Protein AF-A0AAV9WF87-F1 (afdb_monomer)

Organism: NCBI:txid47236

pLDDT: mean 81.99, std 17.83, range [28.17, 98.56]

Sequence (432 aa):
MRSTTKQNSRDYGASESTALLTPSVELDDLGEPAKLIPRHRLRIRKLLLVVLVITLLTPIYHIARFLHSANPRPPLVPWRYYSRQHVYGLTSATPSINEFINPDFFPAGVAGCVRLLTGKTSQSDHLLVYVQIYSTEPSTVEYITPLASADDVSVTSVRSKPMNHNPAHRTFVDVYIYTHPSANLSHLSISTNTLPIEIPASVRLTTEKLSLSSNHHISNEGGEDLRAGHISLSSAFGVINGSWAFDTTFVANAGGNNALLKLQPRTHRPGNISISAKYHISATIPFETSQKKDTTISILSERGNINAHLLASTFTNITAAAGDIIGRLLPTGMSTVETYSKFNTSLVIERPGAFKARHVAYDGWIDVEYPDEWTGGIKVESLHRRAEILGIDGAEVGGVVREREGKVYLNGQGEGRVEVFGGEDAVFRFRG

Foldseek 3Di:
DDDDDDDDDDDDDDDDDDDDDDDDDDDDDDDDDPPPPPPVVVVVVVVVVVVVCCVVVVVVVVVVCVVPPLKDDDDDDPPLKQKDKDKDAAAALAAEEEEDEDQQQQLLGEEEAEEEAAIGLSDDHQKIKMKMKIKNDNVRSVQWDWDDDNRYIYIYGDDPDHDPDDSVMYIYIYIYIHGNLPDEHQEYHYEHERHEYEYEAHHAYHYQEYHYYYCEEYEHQYYPRDEYAEYAEYHNAYEYEYEDEYAEEYHYAANRAEYHYEYEHDHLEHEEYYEEHQEEYEYAYDPPSPAAYDYAYYYEYCAYEYEDEEEFHQEHEHEDNHYEYAYEYEYHEEGEYEYEHQEEYDYEYDDEYEYDYAYEHEHYAYEYEDELHYADEYEADYAAAAAAEAEQVRHGDPQWDADPQRWIKHDHDYRYIYIYYHDVRHYYYYHD

Nearest PDB structures (foldseek):
  4opw-assembly2_B  TM=4.116E-01  e=1.063E-03  Parabacteroides merdae ATCC 43184
  3lyc-assembly2_C  TM=3.723E-01  e=1.289E-03  Parabacteroides distasonis ATCC 8503
  3lyc-assembly8_P  TM=3.059E-01  e=2.922E-03  Parabacteroides distasonis ATCC 8503

Solvent-accessible surface area (backbone atoms only — not comparable to full-atom values): 21624 Å² total; per-residue (Å²): 135,86,79,86,83,89,82,89,85,81,89,87,84,88,89,86,85,86,88,83,88,86,87,88,81,90,81,85,85,90,81,78,85,77,78,76,73,56,72,65,60,57,51,48,52,52,50,52,50,51,51,52,50,47,67,55,46,52,57,52,50,52,50,51,51,62,73,65,46,49,55,72,76,79,83,80,77,61,86,84,39,39,69,51,75,48,77,46,64,27,70,47,46,59,34,36,39,39,36,57,52,60,55,79,42,32,79,50,37,61,44,61,30,35,37,48,37,51,37,35,88,63,40,90,36,39,29,41,39,36,43,40,32,32,12,74,42,64,73,65,43,70,39,50,47,78,46,74,56,64,40,37,39,40,36,29,51,74,68,96,65,57,57,95,61,68,58,85,49,50,38,37,44,38,35,41,37,25,24,20,64,82,36,71,29,57,28,42,38,40,38,27,58,67,29,31,39,41,31,54,44,78,29,33,41,40,26,47,26,37,38,42,35,18,35,28,32,38,40,23,71,32,49,95,45,38,41,24,31,28,39,40,40,38,16,52,53,13,42,37,36,32,42,48,44,28,30,35,31,41,37,38,34,9,66,50,17,32,32,44,38,38,43,41,72,71,45,88,62,35,40,44,37,40,40,38,19,34,22,36,35,38,40,38,38,74,81,85,72,84,64,72,39,75,23,46,37,41,38,39,18,54,54,14,39,36,41,37,33,39,71,34,12,47,34,28,38,42,36,12,67,47,15,31,37,39,38,38,33,40,63,27,57,66,22,33,40,39,37,39,17,32,27,32,33,40,40,38,41,74,52,64,46,37,37,40,36,39,39,36,10,53,79,28,34,30,42,39,36,35,41,78,54,49,32,38,42,38,38,40,36,14,73,50,71,40,35,43,55,26,34,67,87,67,44,74,44,89,75,63,46,77,50,100,81,33,33,29,37,33,75,46,86,63,78,18,38,40,40,30,30,16,7,77,33,18,39,38,34,39,46,123

Structure (mmCIF, N/CA/C/O backbone):
data_AF-A0AAV9WF87-F1
#
_entry.id   AF-A0AAV9WF87-F1
#
loop_
_atom_site.group_PDB
_atom_site.id
_atom_site.type_symbol
_atom_site.label_atom_id
_atom_site.label_alt_id
_atom_site.label_comp_id
_atom_site.label_asym_id
_atom_site.label_entity_id
_atom_site.label_seq_id
_atom_site.pdbx_PDB_ins_code
_atom_site.Cartn_x
_atom_site.Cartn_y
_atom_site.Cartn_z
_atom_site.occupancy
_atom_site.B_iso_or_equiv
_atom_site.auth_seq_id
_atom_site.auth_comp_id
_atom_site.auth_asym_id
_atom_site.auth_atom_id
_atom_site.pdbx_PDB_model_num
ATOM 1 N N . MET A 1 1 ? -90.922 -10.827 38.028 1.00 40.91 1 MET A N 1
ATOM 2 C CA . MET A 1 1 ? -90.313 -11.253 39.309 1.00 40.91 1 MET A CA 1
ATOM 3 C C . MET A 1 1 ? -89.962 -9.982 40.082 1.00 40.91 1 MET A C 1
ATOM 5 O O . MET A 1 1 ? -88.988 -9.339 39.738 1.00 40.91 1 MET A O 1
ATOM 9 N N . ARG A 1 2 ? -90.928 -9.335 40.753 1.00 33.25 2 ARG A N 1
ATOM 10 C CA . ARG A 1 2 ? -91.235 -9.419 42.205 1.00 33.25 2 ARG A CA 1
ATOM 11 C C . ARG A 1 2 ? -89.984 -9.514 43.097 1.00 33.25 2 ARG A C 1
ATOM 13 O O . ARG A 1 2 ? -89.246 -10.466 42.921 1.00 33.25 2 ARG A O 1
ATOM 20 N N . SER A 1 3 ? -89.742 -8.688 44.112 1.00 30.08 3 SER A N 1
ATOM 21 C CA . SER A 1 3 ? -90.176 -7.337 44.489 1.00 30.08 3 SER A CA 1
ATOM 22 C C . SER A 1 3 ? -89.278 -6.890 45.665 1.00 30.08 3 SER A C 1
ATOM 24 O O . SER A 1 3 ? -88.807 -7.724 46.427 1.00 30.08 3 SER A O 1
ATOM 26 N N . THR A 1 4 ? -89.124 -5.573 45.825 1.00 33.34 4 THR A N 1
ATOM 27 C CA . THR A 1 4 ? -89.141 -4.834 47.109 1.00 33.34 4 THR A CA 1
ATOM 28 C C . THR A 1 4 ? -88.108 -5.095 48.226 1.00 33.34 4 THR A C 1
ATOM 30 O O . THR A 1 4 ? -88.220 -6.040 48.991 1.00 33.34 4 THR A O 1
ATOM 33 N N . THR A 1 5 ? -87.267 -4.064 48.402 1.00 31.39 5 THR A N 1
ATOM 34 C CA . THR A 1 5 ? -87.131 -3.191 49.599 1.00 31.39 5 THR A CA 1
ATOM 35 C C . THR A 1 5 ? -86.290 -3.627 50.817 1.00 31.39 5 THR A C 1
ATOM 37 O O . THR A 1 5 ? -86.632 -4.550 51.535 1.00 31.39 5 THR A O 1
ATOM 40 N N . LYS A 1 6 ? -85.261 -2.793 51.069 1.00 29.31 6 LYS A N 1
ATOM 41 C CA . LYS A 1 6 ? -84.742 -2.198 52.329 1.00 29.31 6 LYS A CA 1
ATOM 42 C C . LYS A 1 6 ? -84.611 -3.020 53.631 1.00 29.31 6 LYS A C 1
ATOM 44 O O . LYS A 1 6 ? -85.575 -3.559 54.147 1.00 29.31 6 LYS A O 1
ATOM 49 N N . GLN A 1 7 ? -83.461 -2.744 54.268 1.00 30.47 7 GLN A N 1
ATOM 50 C CA . GLN A 1 7 ? -83.251 -2.158 55.615 1.00 30.47 7 GLN A CA 1
ATOM 51 C C . GLN A 1 7 ? -82.453 -2.998 56.633 1.00 30.47 7 GLN A C 1
ATOM 53 O O . GLN A 1 7 ? -82.868 -4.069 57.041 1.00 30.47 7 GLN A O 1
ATOM 58 N N . ASN A 1 8 ? -81.314 -2.409 57.035 1.00 29.92 8 ASN A N 1
ATOM 59 C CA . ASN A 1 8 ? -80.651 -2.355 58.350 1.00 29.92 8 ASN A CA 1
ATOM 60 C C . ASN A 1 8 ? -81.057 -3.348 59.455 1.00 29.92 8 ASN A C 1
ATOM 62 O O . ASN A 1 8 ? -82.207 -3.325 59.866 1.00 29.92 8 ASN A O 1
ATOM 66 N N . SER A 1 9 ? -80.062 -3.947 60.131 1.00 32.12 9 SER A N 1
ATOM 67 C CA . SER A 1 9 ? -79.675 -3.610 61.525 1.00 32.12 9 SER A CA 1
ATOM 68 C C . SER A 1 9 ? -78.611 -4.568 62.099 1.00 32.12 9 SER A C 1
ATOM 70 O O . SER A 1 9 ? -78.465 -5.693 61.641 1.00 32.12 9 SER A O 1
ATOM 72 N N . ARG A 1 10 ? -77.868 -4.058 63.091 1.00 32.19 10 ARG A N 1
ATOM 73 C CA . ARG A 1 10 ? -76.719 -4.608 63.839 1.00 32.19 10 ARG A CA 1
ATOM 74 C C . ARG A 1 10 ? -77.014 -5.798 64.777 1.00 32.19 10 ARG A C 1
ATOM 76 O O . ARG A 1 10 ? -78.083 -5.822 65.369 1.00 32.19 10 ARG A O 1
ATOM 83 N N . ASP A 1 11 ? -75.962 -6.611 64.971 1.00 34.84 11 ASP A N 1
ATOM 84 C CA . ASP A 1 11 ? -75.363 -7.220 66.191 1.00 34.84 11 ASP A CA 1
ATOM 85 C C . ASP A 1 11 ? -76.171 -7.941 67.297 1.00 34.84 11 ASP A C 1
ATOM 87 O O . ASP A 1 11 ? -77.357 -7.720 67.508 1.00 34.84 11 ASP A O 1
ATOM 91 N N . TYR A 1 12 ? -75.376 -8.710 68.070 1.00 31.92 12 TYR A N 1
ATOM 92 C CA . TYR A 1 12 ? -75.611 -9.630 69.202 1.00 31.92 12 TYR A CA 1
ATOM 93 C C . TYR A 1 12 ? -75.926 -11.079 68.781 1.00 31.92 12 TYR A C 1
ATOM 95 O O . TYR A 1 12 ? -76.784 -11.312 67.946 1.00 31.92 12 TYR A O 1
ATOM 103 N N . GLY A 1 13 ? -75.285 -12.139 69.283 1.00 28.17 13 GLY A N 1
ATOM 104 C CA . GLY A 1 13 ? -74.364 -12.298 70.407 1.00 28.17 13 GLY A CA 1
ATOM 105 C C . GLY A 1 13 ? -74.775 -13.511 71.261 1.00 28.17 13 GLY A C 1
ATOM 106 O O . GLY A 1 13 ? -75.894 -13.536 71.751 1.00 28.17 13 GLY A O 1
ATOM 107 N N . ALA A 1 14 ? -73.820 -14.422 71.488 1.00 32.03 14 ALA A N 1
ATOM 108 C CA . ALA A 1 14 ? -73.641 -15.279 72.675 1.00 32.03 14 ALA A CA 1
ATOM 109 C C . ALA A 1 14 ? -74.379 -16.632 72.879 1.00 32.03 14 ALA A C 1
ATOM 111 O O . ALA A 1 14 ? -75.535 -16.830 72.519 1.00 32.03 14 ALA A O 1
ATOM 112 N N . SER A 1 15 ? -73.618 -17.470 73.613 1.00 31.34 15 SER A N 1
ATOM 113 C CA . SER A 1 15 ? -73.906 -18.672 74.429 1.00 31.34 15 SER A CA 1
ATOM 114 C C . SER A 1 15 ? -74.107 -20.032 73.754 1.00 31.34 15 SER A C 1
ATOM 116 O O . SER A 1 15 ? -74.739 -20.124 72.714 1.00 31.34 15 SER A O 1
ATOM 118 N N . GLU A 1 16 ? -73.686 -21.175 74.318 1.00 37.03 16 GLU A N 1
ATOM 119 C CA . GLU A 1 16 ? -72.784 -21.587 75.429 1.00 37.03 16 GLU A CA 1
ATOM 120 C C . GLU A 1 16 ? -72.943 -23.118 75.551 1.00 37.03 16 GLU A C 1
ATOM 122 O O . GLU A 1 16 ? -74.058 -23.598 75.352 1.00 37.03 16 GLU A O 1
ATOM 127 N N . SER A 1 17 ? -71.901 -23.879 75.919 1.00 34.47 17 SER A N 1
ATOM 128 C CA . SER A 1 17 ? -71.982 -24.986 76.912 1.00 34.47 17 SER A CA 1
ATOM 129 C C . SER A 1 17 ? -70.651 -25.754 77.077 1.00 34.47 17 SER A C 1
ATOM 131 O O . SER A 1 17 ? -70.253 -26.570 76.257 1.00 34.47 17 SER A O 1
ATOM 133 N N . THR A 1 18 ? -69.955 -25.382 78.152 1.00 35.31 18 THR A N 1
ATOM 134 C CA . THR A 1 18 ? -69.382 -26.158 79.276 1.00 35.31 18 THR A CA 1
ATOM 135 C C . THR A 1 18 ? -68.744 -27.562 79.145 1.00 35.31 18 THR A C 1
ATOM 137 O O . THR A 1 18 ? -69.240 -28.485 78.514 1.00 35.31 18 THR A O 1
ATOM 140 N N . ALA A 1 19 ? -67.650 -27.667 79.914 1.00 35.47 19 ALA A N 1
ATOM 141 C CA . ALA A 1 19 ? -66.650 -28.709 80.171 1.00 35.47 19 ALA A CA 1
ATOM 142 C C . ALA A 1 19 ? -67.095 -30.027 80.841 1.00 35.47 19 ALA A C 1
ATOM 144 O O . ALA A 1 19 ? -68.115 -30.060 81.520 1.00 35.47 19 ALA A O 1
ATOM 145 N N . LEU A 1 20 ? -66.197 -31.032 80.811 1.00 31.09 20 LEU A N 1
ATOM 146 C CA . LEU A 1 20 ? -66.016 -32.045 81.869 1.00 31.09 20 LEU A CA 1
ATOM 147 C C . LEU A 1 20 ? -64.555 -32.574 81.936 1.00 31.09 20 LEU A C 1
ATOM 149 O O . LEU A 1 20 ? -64.066 -33.196 81.002 1.00 31.09 20 LEU A O 1
ATOM 153 N N . LEU A 1 21 ? -63.910 -32.240 83.061 1.00 31.88 21 LEU A N 1
ATOM 154 C CA . LEU A 1 21 ? -62.926 -32.922 83.934 1.00 31.88 21 LEU A CA 1
ATOM 155 C C . LEU A 1 21 ? -61.837 -33.910 83.425 1.00 31.88 21 LEU A C 1
ATOM 157 O O . LEU A 1 21 ? -62.031 -34.776 82.583 1.00 31.88 21 LEU A O 1
ATOM 161 N N . THR A 1 22 ? -60.690 -33.763 84.098 1.00 35.44 22 THR A N 1
ATOM 162 C CA . THR A 1 22 ? -59.369 -34.424 84.063 1.00 35.44 22 THR A CA 1
ATOM 163 C C . THR A 1 22 ? -59.334 -35.897 84.511 1.00 35.44 22 THR A C 1
ATOM 165 O O . THR A 1 22 ? -60.264 -36.384 85.153 1.00 35.44 22 THR A O 1
ATOM 168 N N . PRO A 1 23 ? -58.190 -36.579 84.286 1.00 40.59 23 PRO A N 1
ATOM 169 C CA . PRO A 1 23 ? -57.414 -36.997 85.459 1.00 40.59 23 PRO A CA 1
ATOM 170 C C . PRO A 1 23 ? -55.908 -36.692 85.361 1.00 40.59 23 PRO A C 1
ATOM 172 O O . PRO A 1 23 ? -55.311 -36.606 84.292 1.00 40.59 23 PRO A O 1
ATOM 175 N N . SER A 1 24 ? -55.328 -36.519 86.543 1.00 32.94 24 SER A N 1
ATOM 176 C CA . SER A 1 24 ? -53.927 -36.269 86.878 1.00 32.94 24 SER A CA 1
ATOM 177 C C . SER A 1 24 ? -53.081 -37.547 86.886 1.00 32.94 24 SER A C 1
ATOM 179 O O . SER A 1 24 ? -53.505 -38.554 87.449 1.00 32.94 24 SER A O 1
ATOM 181 N N . VAL A 1 25 ? -51.857 -37.466 86.355 1.00 36.09 25 VAL A N 1
ATOM 182 C CA . VAL A 1 25 ? -50.750 -38.394 86.638 1.00 36.09 25 VAL A CA 1
ATOM 183 C C . VAL A 1 25 ? -49.483 -37.556 86.831 1.00 36.09 25 VAL A C 1
ATOM 185 O O . VAL A 1 25 ? -49.080 -36.833 85.922 1.00 36.09 25 VAL A O 1
ATOM 188 N N . GLU A 1 26 ? -48.890 -37.636 88.022 1.00 38.25 26 GLU A N 1
ATOM 189 C CA . GLU A 1 26 ? -47.509 -37.225 88.300 1.00 38.25 26 GLU A CA 1
ATOM 190 C C . GLU A 1 26 ? -46.545 -38.323 87.832 1.00 38.25 26 GLU A C 1
ATOM 192 O O . GLU A 1 26 ? -46.784 -39.504 88.091 1.00 38.25 26 GLU A O 1
ATOM 197 N N . LEU A 1 27 ? -45.442 -37.935 87.185 1.00 36.03 27 LEU A N 1
ATOM 198 C CA . LEU A 1 27 ? -44.183 -38.678 87.226 1.00 36.03 27 LEU A CA 1
ATOM 199 C C . LEU A 1 27 ? -43.006 -37.738 86.927 1.00 36.03 27 LEU A C 1
ATOM 201 O O . LEU A 1 27 ? -43.042 -36.942 85.989 1.00 36.03 27 LEU A O 1
ATOM 205 N N . ASP A 1 28 ? -42.009 -37.854 87.796 1.00 35.09 28 ASP A N 1
ATOM 206 C CA . ASP A 1 28 ? -40.828 -37.023 87.991 1.00 35.09 28 ASP A CA 1
ATOM 207 C C . ASP A 1 28 ? -39.845 -36.927 86.805 1.00 35.09 28 ASP A C 1
ATOM 209 O O . ASP A 1 28 ? -39.502 -37.915 86.162 1.00 35.09 28 ASP A O 1
ATOM 213 N N . ASP A 1 29 ? -39.374 -35.692 86.618 1.00 36.91 29 ASP A N 1
ATOM 214 C CA . ASP A 1 29 ? -37.984 -35.208 86.542 1.00 36.91 29 ASP A CA 1
ATOM 215 C C . ASP A 1 29 ? -36.969 -35.645 85.447 1.00 36.91 29 ASP A C 1
ATOM 217 O O . ASP A 1 29 ? -36.787 -36.807 85.095 1.00 36.91 29 ASP A O 1
ATOM 221 N N . LEU A 1 30 ? -36.203 -34.619 85.033 1.00 41.72 30 LEU A N 1
ATOM 222 C CA . LEU A 1 30 ? -34.936 -34.574 84.274 1.00 41.72 30 LEU A CA 1
ATOM 223 C C . LEU A 1 30 ? -34.928 -34.790 82.742 1.00 41.72 30 LEU A C 1
ATOM 225 O O . LEU A 1 30 ? -34.761 -35.888 82.218 1.00 41.72 30 LEU A O 1
ATOM 229 N N . GLY A 1 31 ? -34.883 -33.663 82.016 1.00 31.28 31 GLY A N 1
ATOM 230 C CA . GLY A 1 31 ? -34.415 -33.592 80.627 1.00 31.28 31 GLY A CA 1
ATOM 231 C C . GLY A 1 31 ? -34.330 -32.161 80.083 1.00 31.28 31 GLY A C 1
ATOM 232 O O . GLY A 1 31 ? -35.267 -31.701 79.450 1.00 31.28 31 GLY A O 1
ATOM 233 N N . GLU A 1 32 ? -33.218 -31.475 80.377 1.00 39.97 32 GLU A N 1
ATOM 234 C CA . GLU A 1 32 ? -32.669 -30.224 79.799 1.00 39.97 32 GLU A CA 1
ATOM 235 C C . GLU A 1 32 ? -33.614 -29.163 79.169 1.00 39.97 32 GLU A C 1
ATOM 237 O O . GLU A 1 32 ? -34.291 -29.423 78.172 1.00 39.97 32 GLU A O 1
ATOM 242 N N . PRO A 1 33 ? -33.538 -27.873 79.574 1.00 43.19 33 PRO A N 1
ATOM 243 C CA . PRO A 1 33 ? -34.145 -26.813 78.784 1.00 43.19 33 PRO A CA 1
ATOM 244 C C . PRO A 1 33 ? -33.326 -26.633 77.501 1.00 43.19 33 PRO A C 1
ATOM 246 O O . PRO A 1 33 ? -32.240 -26.045 77.510 1.00 43.19 33 PRO A O 1
ATOM 249 N N . ALA A 1 34 ? -33.861 -27.114 76.377 1.00 48.75 34 ALA A N 1
ATOM 250 C CA . ALA A 1 34 ? -33.369 -26.780 75.050 1.00 48.75 34 ALA A CA 1
ATOM 251 C C . ALA A 1 34 ? -33.247 -25.251 74.951 1.00 48.75 34 ALA A C 1
ATOM 253 O O . ALA A 1 34 ? -34.247 -24.533 74.882 1.00 48.75 34 ALA A O 1
ATOM 254 N N . LYS A 1 35 ? -32.008 -24.742 74.994 1.00 50.84 35 LYS A N 1
ATOM 255 C CA . LYS A 1 35 ? -31.700 -23.316 74.842 1.00 50.84 35 LYS A CA 1
ATOM 256 C C . LYS A 1 35 ? -32.336 -22.833 73.543 1.00 50.84 35 LYS A C 1
ATOM 258 O O . LYS A 1 35 ? -31.786 -23.059 72.464 1.00 50.84 35 LYS A O 1
ATOM 263 N N . LEU A 1 36 ? -33.477 -22.148 73.647 1.00 51.16 36 LEU A N 1
ATOM 264 C CA . LEU A 1 36 ? -34.094 -21.444 72.531 1.00 51.16 36 LEU A CA 1
ATOM 265 C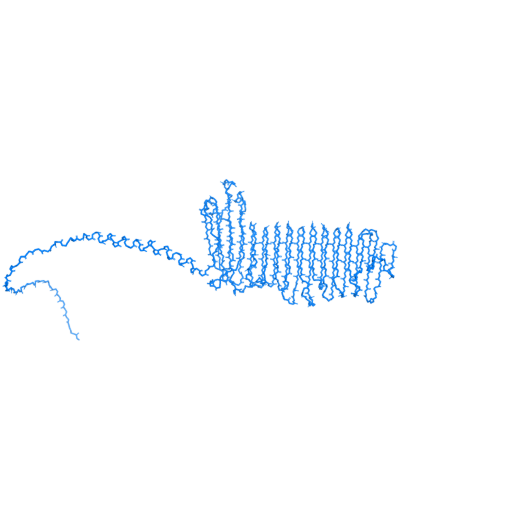 C . LEU A 1 36 ? -33.053 -20.469 71.980 1.00 51.16 36 LEU A C 1
ATOM 267 O O . LEU A 1 36 ? -32.754 -19.437 72.580 1.00 51.16 36 LEU A O 1
ATOM 271 N N . ILE A 1 37 ? -32.471 -20.813 70.832 1.00 54.69 37 ILE A N 1
ATOM 272 C CA . ILE A 1 37 ? -31.580 -19.918 70.106 1.00 54.69 37 ILE A CA 1
ATOM 273 C C . ILE A 1 37 ? -32.406 -18.660 69.797 1.00 54.69 37 ILE A C 1
ATOM 275 O O . ILE A 1 37 ? -33.436 -18.767 69.125 1.00 54.69 37 ILE A O 1
ATOM 279 N N . PRO A 1 38 ? -31.993 -17.466 70.264 1.00 57.91 38 PRO A N 1
ATOM 280 C CA . PRO A 1 38 ? -32.749 -16.242 70.041 1.00 57.91 38 PRO A CA 1
ATOM 281 C C . PRO A 1 38 ? -33.001 -16.060 68.543 1.00 57.91 38 PRO A C 1
ATOM 283 O O . PRO A 1 38 ? -32.062 -16.163 67.748 1.00 57.91 38 PRO A O 1
ATOM 286 N N . ARG A 1 39 ? -34.245 -15.765 68.139 1.00 60.47 39 ARG A N 1
ATOM 287 C CA . ARG A 1 39 ? -34.655 -15.621 66.722 1.00 60.47 39 ARG A CA 1
ATOM 288 C C . ARG A 1 39 ? -33.721 -14.704 65.908 1.00 60.47 39 ARG A C 1
ATOM 290 O O . ARG A 1 39 ? -33.535 -14.917 64.711 1.00 60.47 39 ARG A O 1
ATOM 297 N N . HIS A 1 40 ? -33.067 -13.740 66.561 1.00 62.06 40 HIS A N 1
ATOM 298 C CA . HIS A 1 40 ? -32.049 -12.869 65.966 1.00 62.06 40 HIS A CA 1
ATOM 299 C C . HIS A 1 40 ? -30.758 -13.590 65.549 1.00 62.06 40 HIS A C 1
ATOM 301 O O . HIS A 1 40 ? -30.244 -13.315 64.469 1.00 62.06 40 HIS A O 1
ATOM 307 N N . ARG A 1 41 ? -30.258 -14.563 66.324 1.00 67.25 41 ARG A N 1
ATOM 308 C CA . ARG A 1 41 ? -29.064 -15.350 65.951 1.00 67.25 41 ARG A CA 1
ATOM 309 C C . ARG A 1 41 ? -29.319 -16.225 64.725 1.00 67.25 41 ARG A C 1
ATOM 311 O O . ARG A 1 41 ? -28.424 -16.413 63.906 1.00 67.25 41 ARG A O 1
ATOM 318 N N . LEU A 1 42 ? -30.548 -16.716 64.571 1.00 71.38 42 LEU A N 1
ATOM 319 C CA . LEU A 1 42 ? -30.956 -17.508 63.410 1.00 71.38 42 LEU A CA 1
ATOM 320 C C . LEU A 1 42 ? -31.076 -16.643 62.144 1.00 71.38 42 LEU A C 1
ATOM 322 O O . LEU A 1 42 ? -30.652 -17.064 61.071 1.00 71.38 42 LEU A O 1
ATOM 326 N N . ARG A 1 43 ? -31.585 -15.408 62.277 1.00 75.50 43 ARG A N 1
ATOM 327 C CA . ARG A 1 43 ? -31.600 -14.414 61.188 1.00 75.50 43 ARG A CA 1
ATOM 328 C C . ARG A 1 43 ? -30.190 -13.998 60.768 1.00 75.50 43 ARG A C 1
ATOM 330 O O . ARG A 1 43 ? -29.916 -13.977 59.575 1.00 75.50 43 ARG A O 1
ATOM 337 N N . ILE A 1 44 ? -29.290 -13.753 61.724 1.00 81.31 44 ILE A N 1
ATOM 338 C CA . ILE A 1 44 ? -27.886 -13.417 61.438 1.00 81.31 44 ILE A CA 1
ATOM 339 C C . ILE A 1 44 ? -27.189 -14.578 60.727 1.00 81.31 44 ILE A C 1
ATOM 341 O O . ILE A 1 44 ? -26.564 -14.349 59.702 1.00 81.31 44 ILE A O 1
ATOM 345 N N . ARG A 1 45 ? -27.350 -15.828 61.189 1.00 79.69 45 ARG A N 1
ATOM 346 C CA . ARG A 1 45 ? -26.772 -17.005 60.510 1.00 79.69 45 ARG A CA 1
ATOM 347 C C . ARG A 1 45 ? -27.271 -17.165 59.075 1.00 79.69 45 ARG A C 1
ATOM 349 O O . ARG A 1 45 ? -26.467 -17.445 58.195 1.00 79.69 45 ARG A O 1
ATOM 356 N N . LYS A 1 46 ? -28.569 -16.953 58.827 1.00 85.00 46 LYS A N 1
ATOM 357 C CA . LYS A 1 46 ? -29.130 -16.972 57.465 1.00 85.00 46 LYS A CA 1
ATOM 358 C C . LYS A 1 46 ? -28.548 -15.854 56.598 1.00 85.00 46 LYS A C 1
ATOM 360 O O . LYS A 1 46 ? -28.185 -16.117 55.461 1.00 85.00 46 LYS A O 1
ATOM 365 N N . LEU A 1 47 ? -28.409 -14.642 57.136 1.00 85.00 47 LEU A N 1
ATOM 366 C CA . LEU A 1 47 ? -27.819 -13.514 56.412 1.00 85.00 47 LEU A CA 1
ATOM 367 C C . LEU A 1 47 ? -26.336 -13.760 56.090 1.00 85.00 47 LEU A C 1
ATOM 369 O O . LEU A 1 47 ? -25.904 -13.517 54.973 1.00 85.00 47 LEU A O 1
ATOM 373 N N . LEU A 1 48 ? -25.576 -14.300 57.043 1.00 85.56 48 LEU A N 1
ATOM 374 C CA . LEU A 1 48 ? -24.156 -14.622 56.881 1.00 85.56 48 LEU A CA 1
ATOM 375 C C . LEU A 1 48 ? -23.950 -15.735 55.848 1.00 85.56 48 LEU A C 1
ATOM 377 O O . LEU A 1 48 ? -23.050 -15.634 55.025 1.00 85.56 48 LEU A O 1
ATOM 381 N N . LEU A 1 49 ? -24.826 -16.747 55.837 1.00 89.38 49 LEU A N 1
ATOM 382 C CA . LEU A 1 49 ? -24.845 -17.781 54.802 1.00 89.38 49 LEU A CA 1
ATOM 383 C C . LEU A 1 49 ? -25.141 -17.180 53.421 1.00 89.38 49 LEU A C 1
ATOM 385 O O . LEU A 1 49 ? -24.451 -17.501 52.466 1.00 89.38 49 LEU A O 1
ATOM 389 N N . VAL A 1 50 ? -26.129 -16.286 53.313 1.00 85.75 50 VAL A N 1
ATOM 390 C CA . VAL A 1 50 ? -26.473 -15.610 52.050 1.00 85.75 50 VAL A CA 1
ATOM 391 C C . VAL A 1 50 ? -25.305 -14.756 51.554 1.00 85.75 50 VAL A C 1
ATOM 393 O O . VAL A 1 50 ? -24.945 -14.850 50.387 1.00 85.75 50 VAL A O 1
ATOM 396 N N . VAL A 1 51 ? -24.672 -13.976 52.434 1.00 86.44 51 VAL A N 1
ATOM 397 C CA . VAL A 1 51 ? -23.491 -13.171 52.088 1.00 86.44 51 VAL A CA 1
ATOM 398 C C . VAL A 1 51 ? -22.335 -14.068 51.653 1.00 86.44 51 VAL A C 1
ATOM 400 O O . VAL A 1 51 ? -21.722 -13.776 50.636 1.00 86.44 51 VAL A O 1
ATOM 403 N N . LEU A 1 52 ? -22.081 -15.174 52.359 1.00 88.56 52 LEU A N 1
ATOM 404 C CA . LEU A 1 52 ? -21.029 -16.136 52.019 1.00 88.56 52 LEU A CA 1
ATOM 405 C C . LEU A 1 52 ? -21.292 -16.831 50.675 1.00 88.56 52 LEU A C 1
ATOM 407 O O . LEU A 1 52 ? -20.380 -17.007 49.875 1.00 88.56 52 LEU A O 1
ATOM 411 N N . VAL A 1 53 ? -22.546 -17.192 50.398 1.00 87.00 53 VAL A N 1
ATOM 412 C CA . VAL A 1 53 ? -22.963 -17.773 49.116 1.00 87.00 53 VAL A CA 1
ATOM 413 C C . VAL A 1 53 ? -22.810 -16.755 47.987 1.00 87.00 53 VAL A C 1
ATOM 415 O O . VAL A 1 53 ? -22.291 -17.104 46.932 1.00 87.00 53 VAL A O 1
ATOM 418 N N . ILE A 1 54 ? -23.185 -15.490 48.201 1.00 85.06 54 ILE A N 1
ATOM 419 C CA . ILE A 1 54 ? -22.984 -14.424 47.213 1.00 85.06 54 ILE A CA 1
ATOM 420 C C . ILE A 1 54 ? -21.486 -14.193 46.983 1.00 85.06 54 ILE A C 1
ATOM 422 O O . ILE A 1 54 ? -21.052 -14.190 45.835 1.00 85.06 54 ILE A O 1
ATOM 426 N N . THR A 1 55 ? -20.662 -14.061 48.025 1.00 84.00 55 THR A N 1
ATOM 427 C CA . THR A 1 55 ? -19.219 -13.817 47.861 1.00 84.00 55 THR A CA 1
ATOM 428 C C . THR A 1 55 ? -18.475 -14.987 47.220 1.00 84.00 55 THR A C 1
ATOM 430 O O . THR A 1 55 ? -17.481 -14.741 46.545 1.00 84.00 55 THR A O 1
ATOM 433 N N . LEU A 1 56 ? -18.958 -16.228 47.354 1.00 84.00 56 LEU A N 1
ATOM 434 C CA . LEU A 1 56 ? -18.417 -17.396 46.645 1.00 84.00 56 LEU A CA 1
ATOM 435 C C . LEU A 1 56 ? -18.931 -17.521 45.205 1.00 84.00 56 LEU A C 1
ATOM 437 O O . LEU A 1 56 ? -18.145 -17.773 44.295 1.00 84.00 56 LEU A O 1
ATOM 441 N N . LEU A 1 57 ? -20.232 -17.337 44.967 1.00 82.81 57 LEU A N 1
ATOM 442 C CA . LEU A 1 57 ? -20.824 -17.530 43.639 1.00 82.81 57 LEU A CA 1
ATOM 443 C C . LEU A 1 57 ? -20.515 -16.385 42.675 1.00 82.81 57 LEU A C 1
ATOM 445 O O . LEU A 1 57 ? -20.385 -16.624 41.478 1.00 82.81 57 LEU A O 1
ATOM 449 N N . THR A 1 58 ? -20.363 -15.156 43.167 1.00 76.44 58 THR A N 1
ATOM 450 C CA . THR A 1 58 ? -20.082 -13.982 42.325 1.00 76.44 58 THR A CA 1
ATOM 451 C C . THR A 1 58 ? -18.759 -14.110 41.550 1.00 76.44 58 THR A C 1
ATOM 453 O O . THR A 1 58 ? -18.787 -13.965 40.326 1.00 76.44 58 THR A O 1
ATOM 456 N N . PRO A 1 59 ? -17.605 -14.439 42.170 1.00 78.75 59 PRO A N 1
ATOM 457 C CA . PRO A 1 59 ? -16.363 -14.647 41.428 1.00 78.75 59 PRO A CA 1
ATOM 458 C C . PRO A 1 59 ? -16.436 -15.865 40.501 1.00 78.75 59 PRO A C 1
ATOM 460 O O . PRO A 1 59 ? -15.955 -15.776 39.375 1.00 78.75 59 PRO A O 1
ATOM 463 N N . ILE A 1 60 ? -17.096 -16.960 40.902 1.00 79.06 60 ILE A N 1
ATOM 464 C CA . ILE A 1 60 ? -17.289 -18.139 40.037 1.00 79.06 60 ILE A CA 1
ATOM 465 C C . ILE A 1 60 ? -18.107 -17.770 38.795 1.00 79.06 60 ILE A C 1
ATOM 467 O O . ILE A 1 60 ? -17.727 -18.123 37.683 1.00 79.06 60 ILE A O 1
ATOM 471 N N . TYR A 1 61 ? -19.190 -17.011 38.957 1.00 77.25 61 TYR A N 1
ATOM 472 C CA . TYR A 1 61 ? -20.001 -16.514 37.851 1.00 77.25 61 TYR A CA 1
ATOM 473 C C . TYR A 1 61 ? -19.210 -15.564 36.942 1.00 77.25 61 TYR A C 1
ATOM 475 O O . TYR A 1 61 ? -19.288 -15.683 35.721 1.00 77.25 61 TYR A O 1
ATOM 483 N N . HIS A 1 62 ? -18.400 -14.661 37.503 1.00 70.38 62 HIS A N 1
ATOM 484 C CA . HIS A 1 62 ? -17.541 -13.783 36.705 1.00 70.38 62 HIS A CA 1
ATOM 485 C C . HIS A 1 62 ? -16.467 -14.555 35.934 1.00 70.38 62 HIS A C 1
ATOM 487 O O . HIS A 1 62 ? -16.258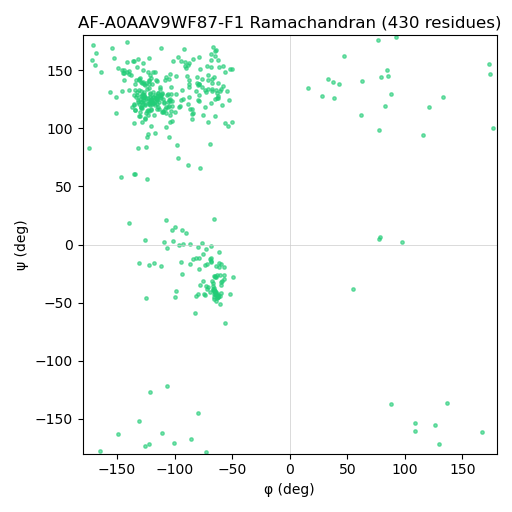 -14.256 34.760 1.00 70.38 62 HIS A O 1
ATOM 493 N N . ILE A 1 63 ? -15.839 -15.567 36.542 1.00 74.50 63 ILE A N 1
ATOM 494 C CA . ILE A 1 63 ? -14.865 -16.448 35.882 1.00 74.50 63 ILE A CA 1
ATOM 495 C C . ILE A 1 63 ? -15.555 -17.276 34.793 1.00 74.50 63 ILE A C 1
ATOM 497 O O . ILE A 1 63 ? -15.087 -17.307 33.658 1.00 74.50 63 ILE A O 1
ATOM 501 N N . ALA A 1 64 ? -16.704 -17.885 35.088 1.00 71.25 64 ALA A N 1
ATOM 502 C CA . ALA A 1 64 ? -17.470 -18.659 34.117 1.00 71.25 64 ALA A CA 1
ATOM 503 C C . ALA A 1 64 ? -17.905 -17.787 32.933 1.00 71.25 64 ALA A C 1
ATOM 505 O O . ALA A 1 64 ? -17.710 -18.177 31.787 1.00 71.25 64 ALA A O 1
ATOM 506 N N . ARG A 1 65 ? -18.404 -16.572 33.181 1.00 66.00 65 ARG A N 1
ATOM 507 C CA . ARG A 1 65 ? -18.771 -15.605 32.136 1.00 66.00 65 ARG A CA 1
ATOM 508 C C . ARG A 1 65 ? -17.558 -15.075 31.366 1.00 66.00 65 ARG A C 1
ATOM 510 O O . ARG A 1 65 ? -17.679 -14.753 30.187 1.00 66.00 65 ARG A O 1
ATOM 517 N N . PHE A 1 66 ? -16.398 -14.966 32.012 1.00 62.97 66 PHE A N 1
ATOM 518 C CA . PHE A 1 66 ? -15.140 -14.616 31.355 1.00 62.97 66 PHE A CA 1
ATOM 519 C C . PHE A 1 66 ? -14.709 -15.720 30.382 1.00 62.97 66 PHE A C 1
ATOM 521 O O . PHE A 1 66 ? -14.396 -15.426 29.230 1.00 62.97 66 PHE A O 1
ATOM 528 N N . LEU A 1 67 ? -14.784 -16.981 30.815 1.00 64.38 67 LEU A N 1
ATOM 529 C CA . LEU A 1 67 ? -14.434 -18.158 30.016 1.00 64.38 67 LEU A CA 1
ATOM 530 C C . LEU A 1 67 ? -15.443 -18.440 28.890 1.00 64.38 67 LEU A C 1
ATOM 532 O O . LEU A 1 67 ? -15.040 -18.812 27.794 1.00 64.38 67 LEU A O 1
ATOM 536 N N . HIS A 1 68 ? -16.738 -18.204 29.122 1.00 61.94 68 HIS A N 1
ATOM 537 C CA . HIS A 1 68 ? -17.820 -18.473 28.161 1.00 61.94 68 HIS A CA 1
ATOM 538 C C . HIS A 1 68 ? -18.194 -17.260 27.292 1.00 61.94 68 HIS A C 1
ATOM 540 O O . HIS A 1 68 ? -19.225 -17.260 26.624 1.00 61.94 68 HIS A O 1
ATOM 546 N N . SER A 1 69 ? -17.383 -16.198 27.291 1.00 62.19 69 SER A N 1
ATOM 547 C CA . SER A 1 69 ? -17.619 -15.029 26.439 1.00 62.19 69 SER A CA 1
ATOM 548 C C . SER A 1 69 ? -17.494 -15.409 24.959 1.00 62.19 69 SER A C 1
ATOM 550 O O . SER A 1 69 ? -16.384 -15.644 24.466 1.00 62.19 69 SER A O 1
ATOM 552 N N . ALA A 1 70 ? -18.623 -15.406 24.243 1.00 70.38 70 ALA A N 1
ATOM 553 C CA . ALA A 1 70 ? -18.696 -15.669 22.803 1.00 70.38 70 ALA A CA 1
ATOM 554 C C . ALA A 1 70 ? -17.896 -14.653 21.965 1.00 70.38 70 ALA A C 1
ATOM 556 O O . ALA A 1 70 ? -17.391 -14.991 20.896 1.00 70.38 70 ALA A O 1
ATOM 557 N N . ASN A 1 71 ? -17.713 -13.436 22.483 1.00 80.56 71 ASN A N 1
ATOM 558 C CA . ASN A 1 71 ? -16.975 -12.376 21.802 1.00 80.56 71 ASN A CA 1
ATOM 559 C C . ASN A 1 71 ? -15.471 -12.415 22.138 1.00 80.56 71 ASN A C 1
ATOM 561 O O . ASN A 1 71 ? -15.098 -12.772 23.270 1.00 80.56 71 ASN A O 1
ATOM 565 N N . PRO A 1 72 ? -14.593 -12.081 21.173 1.00 84.31 72 PRO A N 1
ATOM 566 C CA . PRO A 1 72 ? -13.180 -11.813 21.439 1.00 84.31 72 PRO A CA 1
ATOM 567 C C . PRO A 1 72 ? -13.033 -10.604 22.376 1.00 84.31 72 PRO A C 1
ATOM 569 O O . PRO A 1 72 ? -13.958 -9.809 22.519 1.00 84.31 72 PRO A O 1
ATOM 572 N N . ARG A 1 73 ? -11.894 -10.473 23.064 1.00 84.44 73 ARG A N 1
ATOM 573 C CA . ARG A 1 73 ? -11.639 -9.342 23.966 1.00 84.44 73 ARG A CA 1
ATOM 574 C C . ARG A 1 73 ? -10.297 -8.697 23.647 1.00 84.44 73 ARG A C 1
ATOM 576 O O . ARG A 1 73 ? -9.341 -9.435 23.414 1.00 84.44 73 ARG A O 1
ATOM 583 N N . PRO A 1 74 ? -10.212 -7.358 23.677 1.00 90.69 74 PRO A N 1
ATOM 584 C CA . PRO A 1 74 ? -8.935 -6.670 23.593 1.00 90.69 74 PRO A CA 1
ATOM 585 C C . PRO A 1 74 ? -8.062 -6.979 24.824 1.00 90.69 74 PRO A C 1
ATOM 587 O O . PRO A 1 74 ? -8.583 -7.431 25.854 1.00 90.69 74 PRO A O 1
ATOM 590 N N . PRO A 1 75 ? -6.744 -6.727 24.740 1.00 90.81 75 PRO A N 1
ATOM 591 C CA . PRO A 1 75 ? -5.842 -6.773 25.885 1.00 90.81 75 PRO A CA 1
ATOM 592 C C . PRO A 1 75 ? -6.352 -5.931 27.060 1.00 90.81 75 PRO A C 1
ATOM 594 O O . PRO A 1 75 ? -7.059 -4.939 26.884 1.00 90.81 75 PRO A O 1
ATOM 597 N N . LEU A 1 76 ? -5.995 -6.323 28.283 1.00 88.94 76 LEU A N 1
ATOM 598 C CA . LEU A 1 76 ? -6.361 -5.552 29.469 1.00 88.94 76 LEU A CA 1
ATOM 599 C C . LEU A 1 76 ? -5.518 -4.280 29.556 1.00 88.94 76 LEU A C 1
ATOM 601 O O . LEU A 1 76 ? -4.290 -4.334 29.470 1.00 88.94 76 LEU A O 1
ATOM 605 N N . VAL A 1 77 ? -6.179 -3.152 29.815 1.00 90.19 77 VAL A N 1
ATOM 606 C CA . VAL A 1 77 ? -5.484 -1.913 30.164 1.00 90.19 77 VAL A CA 1
ATOM 607 C C . VAL A 1 77 ? -4.824 -2.092 31.538 1.00 90.19 77 VAL A C 1
ATOM 609 O O . VAL A 1 77 ? -5.485 -2.554 32.475 1.00 90.19 77 VAL A O 1
ATOM 612 N N . PRO A 1 78 ? -3.535 -1.739 31.705 1.00 88.31 78 PRO A N 1
ATOM 613 C CA . PRO A 1 78 ? -2.879 -1.831 33.002 1.00 88.31 78 PRO A CA 1
ATOM 614 C C . PRO A 1 78 ? -3.607 -1.003 34.069 1.00 88.31 78 PRO A C 1
ATOM 616 O O . PRO A 1 78 ? -3.944 0.155 33.839 1.00 88.31 78 PRO A O 1
ATOM 619 N N . TRP A 1 79 ? -3.768 -1.571 35.267 1.00 86.50 79 TRP A N 1
ATOM 620 C CA . TRP A 1 79 ? -4.543 -0.991 36.380 1.00 86.50 79 TRP A CA 1
ATOM 621 C C . TRP A 1 79 ? -4.099 0.412 36.827 1.00 86.50 79 TRP A C 1
ATOM 623 O O . TRP A 1 79 ? -4.856 1.120 37.482 1.00 86.50 79 TRP A O 1
ATOM 633 N N . ARG A 1 80 ? -2.871 0.816 36.483 1.00 89.62 80 ARG A N 1
ATOM 634 C CA . ARG A 1 80 ? -2.302 2.136 36.790 1.00 89.62 80 ARG A CA 1
ATOM 635 C C . ARG A 1 80 ? -2.848 3.276 35.921 1.00 89.62 80 ARG A C 1
ATOM 637 O O . ARG A 1 80 ? -2.494 4.424 36.167 1.00 89.62 80 ARG A O 1
ATOM 644 N N . TYR A 1 81 ? -3.628 2.970 34.885 1.00 91.62 81 TYR A N 1
ATOM 645 C CA . TYR A 1 81 ? -4.226 3.967 34.001 1.00 91.62 81 TYR A CA 1
ATOM 646 C C . TYR A 1 81 ? -5.715 4.125 34.288 1.00 91.62 81 TYR A C 1
ATOM 648 O O . TYR A 1 81 ? -6.435 3.149 34.507 1.00 91.62 81 TYR A O 1
ATOM 656 N N . TYR A 1 82 ? -6.192 5.361 34.199 1.00 91.62 82 TYR A N 1
ATOM 657 C CA . TYR A 1 82 ? -7.617 5.625 34.059 1.00 91.62 82 TYR A CA 1
ATOM 658 C C . TYR A 1 82 ? -8.033 5.186 32.663 1.00 91.62 82 TYR A C 1
ATOM 660 O O . TYR A 1 82 ? -7.325 5.480 31.701 1.00 91.62 82 TYR A O 1
ATOM 668 N N . SER A 1 83 ? -9.145 4.463 32.542 1.00 93.69 83 SER A N 1
ATOM 669 C CA . SER A 1 83 ? -9.560 3.906 31.258 1.00 93.69 83 SER A CA 1
ATOM 670 C C . SER A 1 83 ? -11.067 3.904 31.063 1.00 93.69 83 SER A C 1
ATOM 672 O O . SER A 1 83 ? -11.846 3.797 32.012 1.00 93.69 83 SER A O 1
ATOM 674 N N . ARG A 1 84 ? -11.468 4.013 29.799 1.00 92.50 84 ARG A N 1
ATOM 675 C CA . ARG A 1 84 ? -12.814 3.736 29.307 1.00 92.50 84 ARG A CA 1
ATOM 676 C C . ARG A 1 84 ? -12.702 2.759 28.152 1.00 92.50 84 ARG A C 1
ATOM 678 O O . ARG A 1 84 ? -11.803 2.863 27.320 1.00 92.50 84 ARG A O 1
ATOM 685 N N . GLN A 1 85 ? -13.624 1.809 28.116 1.00 93.62 85 GLN A N 1
ATOM 686 C CA . GLN A 1 85 ? -13.726 0.854 27.028 1.00 93.62 85 GLN A CA 1
ATOM 687 C C . GLN A 1 85 ? -15.150 0.858 26.496 1.00 93.62 85 GLN A C 1
ATOM 689 O O . GLN A 1 85 ? -16.104 0.701 27.258 1.00 93.62 85 GLN A O 1
ATOM 694 N N . HIS A 1 86 ? -15.269 0.994 25.184 1.00 94.25 86 HIS A N 1
ATOM 695 C CA . HIS A 1 86 ? -16.530 0.939 24.463 1.00 94.25 86 HIS A CA 1
ATOM 696 C C . HIS A 1 86 ? -16.519 -0.245 23.501 1.00 94.25 86 HIS A C 1
ATOM 698 O O . HIS A 1 86 ? -15.458 -0.648 23.021 1.00 94.25 86 HIS A O 1
ATOM 704 N N . VAL A 1 87 ? -17.693 -0.827 23.265 1.00 94.50 87 VAL A N 1
ATOM 705 C CA . VAL A 1 87 ? -17.876 -1.980 22.379 1.00 94.50 87 VAL A CA 1
ATOM 706 C C . VAL A 1 87 ? -19.052 -1.694 21.465 1.00 94.50 87 VAL A C 1
ATOM 708 O O . VAL A 1 87 ? -20.129 -1.352 21.954 1.00 94.50 87 VAL A O 1
ATOM 711 N N . TYR A 1 88 ? -18.842 -1.862 20.166 1.00 94.94 88 TYR A N 1
ATOM 712 C CA . TYR A 1 88 ? -19.840 -1.633 19.130 1.00 94.94 88 TYR A CA 1
ATOM 713 C C . TYR A 1 88 ? -19.889 -2.835 18.191 1.00 94.94 88 TYR A C 1
ATOM 715 O O . TYR A 1 88 ? -18.846 -3.334 17.771 1.00 94.94 88 TYR A O 1
ATOM 723 N N . GLY A 1 89 ? -21.094 -3.309 17.889 1.00 93.69 89 GLY A N 1
ATOM 724 C CA . GLY A 1 89 ? -21.337 -4.312 16.856 1.00 93.69 89 GLY A CA 1
ATOM 725 C C . GLY A 1 89 ? -21.797 -3.622 15.578 1.00 93.69 89 GLY A C 1
ATOM 726 O O . GLY A 1 89 ? -22.704 -2.793 15.637 1.00 93.69 89 GLY A O 1
ATOM 727 N N . LEU A 1 90 ? -21.166 -3.939 14.449 1.00 93.31 90 LEU A N 1
ATOM 728 C CA . LEU A 1 90 ? -21.574 -3.469 13.126 1.00 93.31 90 LEU A CA 1
ATOM 729 C C . LEU A 1 90 ? -22.020 -4.669 12.290 1.00 93.31 90 LEU A C 1
ATOM 731 O O . LEU A 1 90 ? -21.261 -5.621 12.088 1.00 93.31 90 LEU A O 1
ATOM 735 N N . THR A 1 91 ? -23.247 -4.610 11.781 1.00 89.62 91 THR A N 1
ATOM 736 C CA . THR A 1 91 ? -23.840 -5.645 10.914 1.00 89.62 91 THR A CA 1
ATOM 737 C C . THR A 1 91 ? -23.935 -5.212 9.454 1.00 89.62 91 THR A C 1
ATOM 739 O O . THR A 1 91 ? -24.361 -5.992 8.606 1.00 89.62 91 THR A O 1
ATOM 742 N N . SER A 1 92 ? -23.552 -3.972 9.151 1.00 90.75 92 SER A N 1
ATOM 743 C CA . SER A 1 92 ? -23.563 -3.423 7.797 1.00 90.75 92 SER A CA 1
ATOM 744 C C . SER A 1 92 ? -22.723 -4.235 6.815 1.00 90.75 92 SER A C 1
ATOM 746 O O . SER A 1 92 ? -21.730 -4.863 7.192 1.00 90.75 92 SER A O 1
ATOM 748 N N . ALA A 1 93 ? -23.081 -4.160 5.533 1.00 90.94 93 ALA A N 1
ATOM 749 C CA . ALA A 1 93 ? -22.225 -4.625 4.444 1.00 90.94 93 ALA A CA 1
ATOM 750 C C . ALA A 1 93 ? -21.113 -3.614 4.111 1.00 90.94 93 ALA A C 1
ATOM 752 O O . ALA A 1 93 ? -20.102 -3.996 3.520 1.00 90.94 93 ALA A O 1
ATOM 753 N N . THR A 1 94 ? -21.282 -2.340 4.487 1.00 95.75 94 THR A N 1
ATOM 754 C CA . THR A 1 94 ? -20.336 -1.256 4.183 1.00 95.75 94 THR A CA 1
ATOM 755 C C . THR A 1 94 ? -19.854 -0.517 5.440 1.00 95.75 94 THR A C 1
ATOM 757 O O . THR A 1 94 ? -20.062 0.693 5.541 1.00 95.75 94 THR A O 1
ATOM 760 N N . PRO A 1 95 ? -19.272 -1.210 6.438 1.00 96.06 95 PRO A N 1
ATOM 761 C CA . PRO A 1 95 ? -18.880 -0.575 7.687 1.00 96.06 95 PRO A CA 1
ATOM 762 C C . PRO A 1 95 ? -17.726 0.424 7.525 1.00 96.06 95 PRO A C 1
ATOM 764 O O . PRO A 1 95 ? -16.745 0.170 6.811 1.00 96.06 95 PRO A O 1
ATOM 767 N N . SER A 1 96 ? -17.804 1.525 8.273 1.00 97.19 96 SER A N 1
ATOM 768 C CA . SER A 1 96 ? -16.734 2.511 8.409 1.00 97.19 96 SER A CA 1
ATOM 769 C C . SER A 1 96 ? -16.261 2.666 9.853 1.00 97.19 96 SER A C 1
ATOM 771 O O . SER A 1 96 ? -17.042 2.667 10.802 1.00 97.19 96 SER A O 1
ATOM 773 N N . ILE A 1 97 ? -14.946 2.769 10.029 1.00 97.88 97 ILE A N 1
ATOM 774 C CA . ILE A 1 97 ? -14.320 3.063 11.314 1.00 97.88 97 ILE A CA 1
ATOM 775 C C . ILE A 1 97 ? -13.424 4.276 11.125 1.00 97.88 97 ILE A C 1
ATOM 777 O O . ILE A 1 97 ? -12.504 4.266 10.309 1.00 97.88 97 ILE A O 1
ATOM 781 N N . ASN A 1 98 ? -13.699 5.322 11.885 1.00 97.25 98 ASN A N 1
ATOM 782 C CA . ASN A 1 98 ? -13.090 6.624 11.726 1.00 97.25 98 ASN A CA 1
ATOM 783 C C . ASN A 1 98 ? -12.471 7.094 13.045 1.00 97.25 98 ASN A C 1
ATOM 785 O O . ASN A 1 98 ? -13.063 6.964 14.113 1.00 97.25 98 ASN A O 1
ATOM 789 N N . GLU A 1 99 ? -11.279 7.668 12.978 1.00 95.88 99 GLU A N 1
ATOM 790 C CA . GLU A 1 99 ? -10.617 8.339 14.088 1.00 95.88 99 GLU A CA 1
ATOM 791 C C . GLU A 1 99 ? -10.174 9.727 13.624 1.00 95.88 99 GLU A C 1
ATOM 793 O O . GLU A 1 99 ? -9.395 9.867 12.681 1.00 95.88 99 GLU A O 1
ATOM 798 N N . PHE A 1 100 ? -10.729 10.749 14.274 1.00 92.56 100 PHE A N 1
ATOM 799 C CA . PHE A 1 100 ? -10.483 12.159 13.986 1.00 92.56 100 PHE A CA 1
ATOM 800 C C . PHE A 1 100 ? -10.267 12.921 15.293 1.00 92.56 100 PHE A C 1
ATOM 802 O O . PHE A 1 100 ? -11.040 13.812 15.666 1.00 92.56 100 PHE A O 1
ATOM 809 N N . ILE A 1 101 ? -9.237 12.536 16.041 1.00 91.69 101 ILE A N 1
ATOM 810 C CA . ILE A 1 101 ? -8.860 13.232 17.265 1.00 91.69 101 ILE A CA 1
ATOM 811 C C . ILE A 1 101 ? -8.030 14.453 16.884 1.00 91.69 101 ILE A C 1
ATOM 813 O O . ILE A 1 101 ? -7.107 14.365 16.078 1.00 91.69 101 ILE A O 1
ATOM 817 N N . ASN A 1 102 ? -8.345 15.618 17.449 1.00 89.12 102 ASN A N 1
ATOM 818 C CA . ASN A 1 102 ? -7.492 16.783 17.262 1.00 89.12 102 ASN A CA 1
ATOM 819 C C . ASN A 1 102 ? -6.221 16.640 18.128 1.00 89.12 102 ASN A C 1
ATOM 821 O O . ASN A 1 102 ? -6.339 16.712 19.358 1.00 89.12 102 ASN A O 1
ATOM 825 N N . PRO A 1 103 ? -5.021 16.461 17.535 1.00 84.25 103 PRO A N 1
ATOM 826 C CA . PRO A 1 103 ? -3.788 16.307 18.304 1.00 84.25 103 PRO A CA 1
ATOM 827 C C . PRO A 1 103 ? -3.452 17.556 19.129 1.00 84.25 103 PRO A C 1
ATOM 829 O O . PRO A 1 103 ? -2.863 17.423 20.198 1.00 84.25 103 PRO A O 1
ATOM 832 N N . ASP A 1 104 ? -3.899 18.748 18.714 1.00 84.75 104 ASP A N 1
ATOM 833 C CA . ASP A 1 104 ? -3.637 20.010 19.420 1.00 84.75 104 ASP A CA 1
ATOM 834 C C . ASP A 1 104 ? -4.267 20.050 20.817 1.00 84.75 104 ASP A C 1
ATOM 836 O O . ASP A 1 104 ? -3.885 20.858 21.665 1.00 84.75 104 ASP A O 1
ATOM 840 N N . PHE A 1 105 ? -5.244 19.180 21.091 1.00 85.62 105 PHE A N 1
ATOM 841 C CA . PHE A 1 105 ? -5.842 19.080 22.419 1.00 85.62 105 PHE A CA 1
ATOM 842 C C . PHE A 1 105 ? -5.024 18.252 23.403 1.00 85.62 105 PHE A C 1
ATOM 844 O O . PHE A 1 105 ? -5.301 18.317 24.602 1.00 85.62 105 PHE A O 1
ATOM 851 N N . PHE A 1 106 ? -4.010 17.530 22.924 1.00 86.31 106 PHE A N 1
ATOM 852 C CA . PHE A 1 106 ? -3.185 16.624 23.710 1.00 86.31 106 PHE A CA 1
ATOM 853 C C . PHE A 1 106 ? -1.713 17.044 23.577 1.00 86.31 106 PHE A C 1
ATOM 855 O O . PHE A 1 106 ? -1.041 16.619 22.642 1.00 86.31 106 PHE A O 1
ATOM 862 N N . PRO A 1 107 ? -1.167 17.843 24.515 1.00 81.31 107 PRO A N 1
ATOM 863 C CA . PRO A 1 107 ? 0.204 18.361 24.425 1.00 81.31 107 PRO A CA 1
ATOM 864 C C . PRO A 1 107 ? 1.295 17.285 24.303 1.00 81.31 107 PRO A C 1
ATOM 866 O O . PRO A 1 107 ? 2.340 17.524 23.706 1.00 81.31 107 PRO A O 1
ATOM 869 N N . ALA A 1 108 ? 1.059 16.098 24.867 1.00 83.38 108 ALA A N 1
ATOM 870 C CA . ALA A 1 108 ? 1.958 14.946 24.767 1.00 83.38 108 ALA A CA 1
ATOM 871 C C . ALA A 1 108 ? 1.712 14.077 23.516 1.00 83.38 108 ALA A C 1
ATOM 873 O O . ALA A 1 108 ? 2.362 13.044 23.348 1.00 83.38 108 ALA A O 1
ATOM 874 N N . GLY A 1 109 ? 0.747 14.462 22.678 1.00 85.62 109 GLY A N 1
ATOM 875 C CA . GLY A 1 109 ? 0.203 13.664 21.589 1.00 85.62 109 GLY A CA 1
ATOM 876 C C . GLY A 1 109 ? -0.772 12.576 22.047 1.00 85.62 109 GLY A C 1
ATOM 877 O O . GLY A 1 109 ? -1.005 12.346 23.241 1.00 85.62 109 GLY A O 1
ATOM 878 N N . VAL A 1 110 ? -1.335 11.891 21.054 1.00 90.38 110 VAL A N 1
ATOM 879 C CA . VAL A 1 110 ? -2.135 10.676 21.218 1.00 90.38 110 VAL A CA 1
ATOM 880 C C . VAL A 1 110 ? -1.349 9.525 20.609 1.00 90.38 110 VAL A C 1
ATOM 882 O O . VAL A 1 110 ? -0.869 9.623 19.484 1.00 90.38 110 VAL A O 1
ATOM 885 N N . ALA A 1 111 ? -1.178 8.455 21.377 1.00 92.19 111 ALA A N 1
ATOM 886 C CA . ALA A 1 111 ? -0.536 7.229 20.927 1.00 92.19 111 ALA A CA 1
ATOM 887 C C . ALA A 1 111 ? -1.555 6.087 20.856 1.00 92.19 111 ALA A C 1
ATOM 889 O O . ALA A 1 111 ? -2.659 6.191 21.382 1.00 92.19 111 ALA A O 1
ATOM 890 N N . GLY A 1 112 ? -1.162 4.973 20.248 1.00 94.88 112 GLY A N 1
ATOM 891 C CA . GLY A 1 112 ? -2.007 3.794 20.083 1.00 94.88 112 GLY A CA 1
ATOM 892 C C . GLY A 1 112 ? -2.071 3.393 18.620 1.00 94.88 112 GLY A C 1
ATOM 893 O O . GLY A 1 112 ? -1.137 3.676 17.868 1.00 94.88 112 GLY A O 1
ATOM 894 N N . CYS A 1 113 ? -3.139 2.711 18.227 1.00 96.94 113 CYS A N 1
ATOM 895 C CA . CYS A 1 113 ? -3.283 2.168 16.879 1.00 96.94 113 CYS A CA 1
ATOM 896 C C . CYS A 1 113 ? -4.710 1.680 16.603 1.00 96.94 113 CYS A C 1
ATOM 898 O O . CYS A 1 113 ? -5.503 1.431 17.515 1.00 96.94 113 CYS A O 1
ATOM 900 N N . VAL A 1 114 ? -5.003 1.462 15.326 1.00 98.25 114 VAL A N 1
ATOM 901 C CA . VAL A 1 114 ? -6.175 0.711 14.882 1.00 98.25 114 VAL A CA 1
ATOM 902 C C . VAL A 1 114 ? -5.722 -0.657 14.392 1.00 98.25 114 VAL A C 1
ATOM 904 O O . VAL A 1 114 ? -4.958 -0.750 13.436 1.00 98.25 114 VAL A O 1
ATOM 907 N N . ARG A 1 115 ? -6.192 -1.726 15.036 1.00 97.31 115 ARG A N 1
ATOM 908 C CA . ARG A 1 115 ? -5.852 -3.111 14.696 1.00 97.31 115 ARG A CA 1
ATOM 909 C C . ARG A 1 115 ? -7.039 -3.824 14.085 1.00 97.31 115 ARG A C 1
ATOM 911 O O . ARG A 1 115 ? -8.076 -3.962 14.735 1.00 97.31 115 ARG A O 1
ATOM 918 N N . LEU A 1 116 ? -6.865 -4.341 12.876 1.00 96.06 116 LEU A N 1
ATOM 919 C CA . LEU A 1 116 ? -7.805 -5.285 12.283 1.00 96.06 116 LEU A CA 1
ATOM 920 C C . LEU A 1 116 ? -7.415 -6.701 12.708 1.00 96.06 116 LEU A C 1
ATOM 922 O O . LEU A 1 116 ? -6.266 -7.094 12.555 1.00 96.06 116 LEU A O 1
ATOM 926 N N . LEU A 1 117 ? -8.353 -7.462 13.260 1.00 94.69 117 LEU A N 1
ATOM 927 C CA . LEU A 1 117 ? -8.121 -8.778 13.850 1.00 94.69 117 LEU A CA 1
ATOM 928 C C . LEU A 1 117 ? -9.193 -9.772 13.398 1.00 94.69 117 LEU A C 1
ATOM 930 O O . LEU A 1 117 ? -10.310 -9.392 13.046 1.00 94.69 117 LEU A O 1
ATOM 934 N N . THR A 1 118 ? -8.879 -11.064 13.470 1.00 93.31 118 THR A N 1
ATOM 935 C CA . THR A 1 118 ? -9.880 -12.132 13.333 1.00 93.31 118 THR A CA 1
ATOM 936 C C . THR A 1 118 ? -10.630 -12.299 14.645 1.00 93.31 118 THR A C 1
ATOM 938 O O . THR A 1 118 ? -10.025 -12.515 15.696 1.00 93.31 118 THR A O 1
ATOM 941 N N . GLY A 1 119 ? -11.953 -12.201 14.604 1.00 92.38 119 GLY A N 1
ATOM 942 C CA . GLY A 1 119 ? -12.806 -12.495 15.746 1.00 92.38 119 GLY A CA 1
ATOM 943 C C . GLY A 1 119 ? -13.166 -13.978 15.865 1.00 92.38 119 GLY A C 1
ATOM 944 O O . GLY A 1 119 ? -12.580 -14.853 15.230 1.00 92.38 119 GLY A O 1
ATOM 945 N N . LYS A 1 120 ? -14.148 -14.281 16.714 1.00 90.94 120 LYS A N 1
ATOM 946 C CA . LYS A 1 120 ? -14.621 -15.655 16.946 1.00 90.94 120 LYS A CA 1
ATOM 947 C C . LYS A 1 120 ? -15.772 -15.993 16.000 1.00 90.94 120 LYS A C 1
ATOM 949 O O . LYS A 1 120 ? -16.527 -15.112 15.615 1.00 90.94 120 LYS A O 1
ATOM 954 N N . THR A 1 121 ? -15.960 -17.270 15.682 1.00 88.81 121 THR A N 1
ATOM 955 C CA . THR A 1 121 ? -17.135 -17.749 14.923 1.00 88.81 121 THR A CA 1
ATOM 956 C C . THR A 1 121 ? -18.445 -17.641 15.705 1.00 88.81 121 THR A C 1
ATOM 958 O O . THR A 1 121 ? -19.514 -17.771 15.131 1.00 88.81 121 THR A O 1
ATOM 961 N N . SER A 1 122 ? -18.371 -17.433 17.022 1.00 86.81 122 SER A N 1
ATOM 962 C CA . SER A 1 122 ? -19.531 -17.246 17.896 1.00 86.81 122 SER A CA 1
ATOM 963 C C . SER A 1 122 ? -19.925 -15.781 18.098 1.00 86.81 122 SER A C 1
ATOM 965 O O . SER A 1 122 ? -20.836 -15.518 18.879 1.00 86.81 122 SER A O 1
ATOM 967 N N . GLN A 1 123 ? -19.218 -14.824 17.486 1.00 88.44 123 GLN A N 1
ATOM 968 C CA . GLN A 1 123 ? -19.610 -13.417 17.594 1.00 88.44 123 GLN A CA 1
ATOM 969 C C . GLN A 1 123 ? -20.894 -13.155 16.793 1.00 88.44 123 GLN A C 1
ATOM 971 O O . GLN A 1 123 ? -21.114 -13.778 15.760 1.00 88.44 123 GLN A O 1
ATOM 976 N N . SER A 1 124 ? -21.745 -12.255 17.282 1.00 83.50 124 SER A N 1
ATOM 977 C CA . SER A 1 124 ? -23.054 -11.955 16.682 1.00 83.50 124 SER A CA 1
ATOM 978 C C . SER A 1 124 ? -22.980 -11.060 15.449 1.00 83.50 124 SER A C 1
ATOM 980 O O . SER A 1 124 ? -23.789 -11.199 14.537 1.00 83.50 124 SER A O 1
ATOM 982 N N . ASP A 1 125 ? -22.035 -10.127 15.446 1.00 91.25 125 ASP A N 1
ATOM 983 C CA . ASP A 1 125 ? -21.951 -9.042 14.474 1.00 91.25 125 ASP A CA 1
ATOM 984 C C . ASP A 1 125 ? -20.896 -9.342 13.406 1.00 91.25 125 ASP A C 1
ATOM 986 O O . ASP A 1 125 ? -19.970 -10.124 13.638 1.00 91.25 125 ASP A O 1
ATOM 990 N N . HIS A 1 126 ? -21.000 -8.710 12.232 1.00 92.88 126 HIS A N 1
ATOM 991 C CA . HIS A 1 126 ? -19.976 -8.861 11.195 1.00 92.88 126 HIS A CA 1
ATOM 992 C C . HIS A 1 126 ? -18.641 -8.281 11.650 1.00 92.88 126 HIS A C 1
ATOM 994 O O . HIS A 1 126 ? -17.599 -8.889 11.403 1.00 92.88 126 HIS A O 1
ATOM 1000 N N . LEU A 1 127 ? -18.681 -7.133 12.330 1.00 95.19 127 LEU A N 1
ATOM 1001 C CA . LEU A 1 127 ? -17.538 -6.548 13.013 1.00 95.19 127 LEU A CA 1
ATOM 1002 C C . LEU A 1 127 ? -17.878 -6.252 14.472 1.00 95.19 127 LEU A C 1
ATOM 1004 O O . LEU A 1 127 ? -18.925 -5.684 14.775 1.00 95.19 127 LEU A O 1
ATOM 1008 N N . LEU A 1 128 ? -16.938 -6.551 15.363 1.00 95.31 128 LEU A N 1
ATOM 1009 C CA . LEU A 1 128 ? -16.926 -6.065 16.738 1.00 95.31 128 LEU A CA 1
ATOM 1010 C C . LEU A 1 128 ? -15.791 -5.060 16.912 1.00 95.31 128 LEU A C 1
ATOM 1012 O O . LEU A 1 128 ? -14.615 -5.420 16.851 1.00 95.31 128 LEU A O 1
ATOM 1016 N N . VAL A 1 129 ? -16.147 -3.808 17.174 1.00 97.00 129 VAL A N 1
ATOM 1017 C CA . VAL A 1 129 ? -15.204 -2.709 17.376 1.00 97.00 129 VAL A CA 1
ATOM 1018 C C . VAL A 1 129 ? -15.081 -2.416 18.865 1.00 97.00 129 VAL A C 1
ATOM 1020 O O . VAL A 1 129 ? -16.050 -2.044 19.526 1.00 97.00 129 VAL A O 1
ATOM 1023 N N . TYR A 1 130 ? -13.874 -2.567 19.399 1.00 97.00 130 TYR A N 1
ATOM 1024 C CA . TYR A 1 130 ? -13.521 -2.177 20.758 1.00 97.00 130 TYR A CA 1
ATOM 1025 C C . TYR A 1 130 ? -12.687 -0.907 20.718 1.00 97.00 130 TYR A C 1
ATOM 1027 O O . TYR A 1 130 ? -11.629 -0.898 20.099 1.00 97.00 130 TYR A O 1
ATOM 1035 N N . VAL A 1 131 ? -13.121 0.129 21.427 1.00 97.25 131 VAL A N 1
ATOM 1036 C CA . VAL A 1 131 ? -12.354 1.368 21.593 1.00 97.25 131 VAL A CA 1
ATOM 1037 C C . VAL A 1 131 ? -11.883 1.439 23.039 1.00 97.25 131 VAL A C 1
ATOM 1039 O O . VAL A 1 131 ? -12.708 1.531 23.949 1.00 97.25 131 VAL A O 1
ATOM 1042 N N . GLN A 1 132 ? -10.574 1.358 23.256 1.00 96.12 132 GLN A N 1
ATOM 1043 C CA . GLN A 1 132 ? -9.933 1.527 24.557 1.00 96.12 132 GLN A CA 1
ATOM 1044 C C . GLN A 1 132 ? -9.250 2.887 24.610 1.00 96.12 132 GLN A C 1
ATOM 1046 O O . GLN A 1 132 ? -8.340 3.162 23.836 1.00 96.12 132 GLN A O 1
ATOM 1051 N N . ILE A 1 133 ? -9.682 3.723 25.548 1.00 94.88 133 ILE A N 1
ATOM 1052 C CA . ILE A 1 133 ? -9.102 5.042 25.797 1.00 94.88 133 ILE A CA 1
ATOM 1053 C C . ILE A 1 133 ? -8.536 5.009 27.201 1.00 94.88 133 ILE A C 1
ATOM 1055 O O . ILE A 1 133 ? -9.266 4.709 28.149 1.00 94.88 133 ILE A O 1
ATOM 1059 N N . TYR A 1 134 ? -7.253 5.307 27.355 1.00 94.56 134 TYR A N 1
ATOM 1060 C CA . TYR A 1 134 ? -6.633 5.314 28.669 1.00 94.56 134 TYR A CA 1
ATOM 1061 C C . TYR A 1 134 ? -5.502 6.327 28.793 1.00 94.56 134 TYR A C 1
ATOM 1063 O O . TYR A 1 134 ? -4.852 6.701 27.820 1.00 94.56 134 TYR A O 1
ATOM 1071 N N . SER A 1 135 ? -5.293 6.809 30.014 1.00 92.31 135 SER A N 1
ATOM 1072 C CA . SER A 1 135 ? -4.311 7.848 30.325 1.00 92.31 135 SER A CA 1
ATOM 1073 C C . SER A 1 135 ? -3.824 7.717 31.767 1.00 92.31 135 SER A C 1
ATOM 1075 O O . SER A 1 135 ? -4.464 7.082 32.612 1.00 92.31 135 SER A O 1
ATOM 1077 N N . THR A 1 136 ? -2.669 8.314 32.067 1.00 88.94 136 THR A N 1
ATOM 1078 C CA . THR A 1 136 ? -2.215 8.500 33.457 1.00 88.94 136 THR A CA 1
ATOM 1079 C C . THR A 1 136 ? -3.070 9.515 34.213 1.00 88.94 136 THR A C 1
ATOM 1081 O O . THR A 1 136 ? -2.992 9.580 35.437 1.00 88.94 136 THR A O 1
ATOM 1084 N N . GLU A 1 137 ? -3.908 10.272 33.503 1.00 85.56 137 GLU A N 1
ATOM 1085 C CA . GLU A 1 137 ? -4.777 11.300 34.058 1.00 85.56 137 GLU A CA 1
ATOM 1086 C C . GLU A 1 137 ? -6.253 11.051 33.682 1.00 85.56 137 GLU A C 1
ATOM 1088 O O . GLU A 1 137 ? -6.553 10.779 32.515 1.00 85.56 137 GLU A O 1
ATOM 1093 N N . PRO A 1 138 ? -7.204 11.141 34.634 1.00 84.06 138 PRO A N 1
ATOM 1094 C CA . PRO A 1 138 ? -8.604 10.816 34.364 1.00 84.06 138 PRO A CA 1
ATOM 1095 C C . PRO A 1 138 ? -9.274 11.794 33.396 1.00 84.06 138 PRO A C 1
ATOM 1097 O O . PRO A 1 138 ? -10.063 11.375 32.551 1.00 84.06 138 PRO A O 1
ATOM 1100 N N . SER A 1 139 ? -8.959 13.087 33.510 1.00 81.50 139 SER A N 1
ATOM 1101 C CA . SER A 1 139 ? -9.568 14.163 32.719 1.00 81.50 139 SER A CA 1
ATOM 1102 C C . SER A 1 139 ? -9.350 13.966 31.219 1.00 81.50 139 SER A C 1
ATOM 1104 O O . SER A 1 139 ? -10.240 14.259 30.428 1.00 81.50 139 SER A O 1
ATOM 1106 N N . THR A 1 140 ? -8.196 13.429 30.819 1.00 82.31 140 THR A N 1
ATOM 1107 C CA . THR A 1 140 ? -7.824 13.218 29.415 1.00 82.31 140 THR A CA 1
ATOM 1108 C C . THR A 1 140 ? -8.695 12.180 28.726 1.00 82.31 140 THR A C 1
ATOM 1110 O O . THR A 1 140 ? -9.054 12.338 27.562 1.00 82.31 140 THR A O 1
ATOM 1113 N N . VAL A 1 141 ? -9.097 11.145 29.463 1.00 85.00 141 VAL A N 1
ATOM 1114 C CA . VAL A 1 141 ? -9.972 10.084 28.950 1.00 85.00 141 VAL A CA 1
ATOM 1115 C C . VAL A 1 141 ? -11.354 10.637 28.587 1.00 85.00 141 VAL A C 1
ATOM 1117 O O . VAL A 1 141 ? -12.011 10.121 27.691 1.00 85.00 141 VAL A O 1
ATOM 1120 N N . GLU A 1 142 ? -11.799 11.712 29.242 1.00 84.94 142 GLU A N 1
ATOM 1121 C CA . GLU A 1 142 ? -13.111 12.320 28.992 1.00 84.94 142 GLU A CA 1
ATOM 1122 C C . GLU A 1 142 ? -13.155 13.212 27.746 1.00 84.94 142 GLU A C 1
ATOM 1124 O O . GLU A 1 142 ? -14.236 13.616 27.321 1.00 84.94 142 GLU A O 1
ATOM 1129 N N . TYR A 1 143 ? -11.999 13.548 27.167 1.00 87.19 143 TYR A N 1
ATOM 1130 C CA . TYR A 1 143 ? -11.916 14.433 26.002 1.00 87.19 143 TYR A CA 1
ATOM 1131 C C . TYR A 1 143 ? -12.122 13.698 24.687 1.00 87.19 143 TYR A C 1
ATOM 1133 O O . TYR A 1 143 ? -12.325 14.349 23.664 1.00 87.19 143 TYR A O 1
ATOM 1141 N N . ILE A 1 144 ? -12.083 12.369 24.714 1.00 90.31 144 ILE A N 1
ATOM 1142 C CA . ILE A 1 144 ? -12.270 11.511 23.553 1.00 90.31 144 ILE A CA 1
ATOM 1143 C C . ILE A 1 144 ? -13.594 10.788 23.742 1.00 90.31 144 ILE A C 1
ATOM 1145 O O . ILE A 1 144 ? -13.874 10.242 24.809 1.00 90.31 144 ILE A O 1
ATOM 1149 N N . THR A 1 145 ? -14.440 10.807 22.720 1.00 90.69 145 THR A N 1
ATOM 1150 C CA . THR A 1 145 ? -15.704 10.075 22.734 1.00 90.69 145 THR A CA 1
ATOM 1151 C C . THR A 1 145 ? -15.865 9.295 21.442 1.00 90.69 145 THR A C 1
ATOM 1153 O O . THR A 1 145 ? -15.808 9.879 20.360 1.00 90.69 145 THR A O 1
ATOM 1156 N N . PRO A 1 146 ? -16.080 7.977 21.547 1.00 92.75 146 PRO A N 1
ATOM 1157 C CA . PRO A 1 146 ? -16.556 7.186 20.437 1.00 92.75 146 PRO A CA 1
ATOM 1158 C C . PRO A 1 146 ? -18.069 7.369 20.266 1.00 92.75 146 PRO A C 1
ATOM 1160 O O . PRO A 1 146 ? -18.856 7.216 21.204 1.00 92.75 146 PRO A O 1
ATOM 1163 N N . LEU A 1 147 ? -18.466 7.690 19.044 1.00 92.81 147 LEU A N 1
ATOM 1164 C CA . LEU A 1 147 ? -19.836 7.718 18.558 1.00 92.81 147 LEU A CA 1
ATOM 1165 C C . LEU A 1 147 ? -20.025 6.521 17.631 1.00 92.81 147 LEU A C 1
ATOM 1167 O O . LEU A 1 147 ? -19.104 6.149 16.908 1.00 92.81 147 LEU A O 1
ATOM 1171 N N . ALA A 1 148 ? -21.203 5.911 17.654 1.00 92.12 148 ALA A N 1
ATOM 1172 C CA . ALA A 1 148 ? -21.499 4.791 16.777 1.00 92.12 148 ALA A CA 1
ATOM 1173 C C . ALA A 1 148 ? -22.918 4.876 16.225 1.00 92.12 148 ALA A C 1
ATOM 1175 O O . ALA A 1 148 ? -23.843 5.332 16.901 1.00 92.12 148 ALA A O 1
ATOM 1176 N N . SER A 1 149 ? -23.063 4.398 14.999 1.00 89.88 149 SER A N 1
ATOM 1177 C CA . SER A 1 149 ? -24.322 4.099 14.331 1.00 89.88 149 SER A CA 1
ATOM 1178 C C . SER A 1 149 ? -24.331 2.619 13.923 1.00 89.88 149 SER A C 1
ATOM 1180 O O . SER A 1 149 ? -23.453 1.858 14.324 1.00 89.88 149 SER A O 1
ATOM 1182 N N . ALA A 1 150 ? -25.325 2.192 13.143 1.00 83.81 150 ALA A N 1
ATOM 1183 C CA . ALA A 1 150 ? -25.384 0.817 12.641 1.00 83.81 150 ALA A CA 1
ATOM 1184 C C . ALA A 1 150 ? -24.226 0.471 11.680 1.00 83.81 150 ALA A C 1
ATOM 1186 O O . ALA A 1 150 ? -23.830 -0.693 11.585 1.00 83.81 150 ALA A O 1
ATOM 1187 N N . ASP A 1 151 ? -23.687 1.483 10.993 1.00 90.75 151 ASP A N 1
ATOM 1188 C CA . ASP A 1 151 ? -22.718 1.314 9.907 1.00 90.75 151 ASP A CA 1
ATOM 1189 C C . ASP A 1 151 ? -21.359 1.962 10.208 1.00 90.75 151 ASP A C 1
ATOM 1191 O O . ASP A 1 151 ? -20.373 1.643 9.552 1.00 90.75 151 ASP A O 1
ATOM 1195 N N . ASP A 1 152 ? -21.284 2.850 11.201 1.00 95.00 152 ASP A N 1
ATOM 1196 C CA . ASP A 1 152 ? -20.097 3.663 11.467 1.00 95.00 152 ASP A CA 1
ATOM 1197 C C . ASP A 1 152 ? -19.717 3.671 12.948 1.00 95.00 152 ASP A C 1
ATOM 1199 O O . ASP A 1 152 ? -20.586 3.771 13.816 1.00 95.00 152 ASP A O 1
ATOM 1203 N N . VAL A 1 153 ? -18.416 3.636 13.229 1.00 96.62 153 VAL A N 1
ATOM 1204 C CA . VAL A 1 153 ? -17.846 4.006 14.530 1.00 96.62 153 VAL A CA 1
ATOM 1205 C C . VAL A 1 153 ? -16.858 5.141 14.315 1.00 96.62 153 VAL A C 1
ATOM 1207 O O . VAL A 1 153 ? -15.847 4.956 13.646 1.00 96.62 153 VAL A O 1
ATOM 1210 N N . SER A 1 154 ? -17.100 6.287 14.945 1.00 96.31 154 SER A N 1
ATOM 1211 C CA . SER A 1 154 ? -16.241 7.465 14.862 1.00 96.31 154 SER A CA 1
ATOM 1212 C C . SER A 1 154 ? -15.703 7.854 16.236 1.00 96.31 154 SER A C 1
ATOM 1214 O O . SER A 1 154 ? -16.464 8.141 17.157 1.00 96.31 154 SER A O 1
ATOM 1216 N N . VAL A 1 155 ? -14.381 7.905 16.382 1.00 96.06 155 VAL A N 1
ATOM 1217 C CA . VAL A 1 155 ? -13.678 8.344 17.593 1.00 96.06 155 VAL A CA 1
ATOM 1218 C C . VAL A 1 155 ? -13.224 9.787 17.404 1.00 96.06 155 VAL A C 1
ATOM 1220 O O . VAL A 1 155 ? -12.381 10.068 16.555 1.00 96.06 155 VAL A O 1
ATOM 1223 N N . THR A 1 156 ? -13.775 10.713 18.188 1.00 93.06 156 THR A N 1
ATOM 1224 C CA . THR A 1 156 ? -13.494 12.150 18.038 1.00 93.06 156 THR A CA 1
ATOM 1225 C C . THR A 1 156 ? -13.149 12.805 19.367 1.00 93.06 156 THR A C 1
ATOM 1227 O O . THR A 1 156 ? -13.523 12.331 20.442 1.00 93.06 156 THR A O 1
ATOM 1230 N N . SER A 1 157 ? -12.478 13.953 19.306 1.00 87.69 157 SER A N 1
ATOM 1231 C CA . SER A 1 157 ? -12.346 14.839 20.463 1.00 87.69 157 SER A CA 1
ATOM 1232 C C . SER A 1 157 ? -13.619 15.666 20.693 1.00 87.69 157 SER A C 1
ATOM 1234 O O . SER A 1 157 ? -14.190 16.184 19.738 1.00 87.69 157 SER A O 1
ATOM 1236 N N . VAL A 1 158 ? -14.051 15.831 21.946 1.00 79.81 158 VAL A N 1
ATOM 1237 C CA . VAL A 1 158 ? -15.349 16.454 22.301 1.00 79.81 158 VAL A CA 1
ATOM 1238 C C . VAL A 1 158 ? -15.256 17.954 22.590 1.00 79.81 158 VAL A C 1
ATOM 1240 O O . VAL A 1 158 ? -16.248 18.674 22.493 1.00 79.81 158 VAL A O 1
ATOM 1243 N N . ARG A 1 159 ? -14.087 18.455 23.001 1.00 70.25 159 ARG A N 1
ATOM 1244 C CA . ARG A 1 159 ? -13.943 19.848 23.458 1.00 70.25 159 ARG A CA 1
ATOM 1245 C C . ARG A 1 159 ? -13.487 20.784 22.344 1.00 70.25 159 ARG A C 1
ATOM 1247 O O . ARG A 1 159 ? -12.879 20.361 21.378 1.00 70.25 159 ARG A O 1
ATOM 1254 N N . SER A 1 16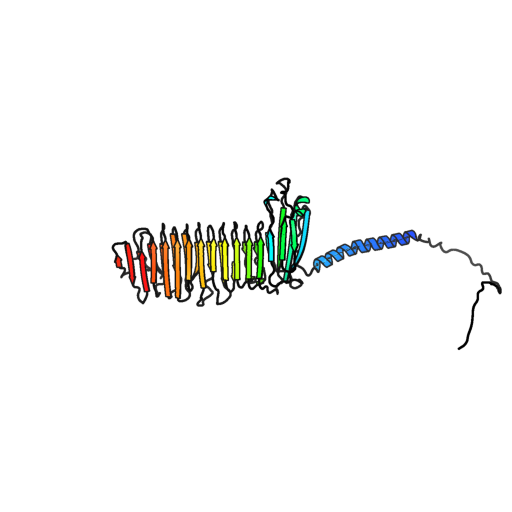0 ? -13.757 22.077 22.518 1.00 63.91 160 SER A N 1
ATOM 1255 C CA . SER A 1 160 ? -13.338 23.156 21.609 1.00 63.91 160 SER A CA 1
ATOM 1256 C C . SER A 1 160 ? -12.046 23.862 22.036 1.00 63.91 160 SER A C 1
ATOM 1258 O O . SER A 1 160 ? -11.617 24.804 21.373 1.00 63.91 160 SER A O 1
ATOM 1260 N N . LYS A 1 161 ? -11.436 23.454 23.158 1.00 64.75 161 LYS A N 1
ATOM 1261 C CA . LYS A 1 161 ? -10.226 24.074 23.710 1.00 64.75 161 LYS A CA 1
ATOM 1262 C C . LYS A 1 161 ? -9.167 23.020 24.045 1.00 64.75 161 LYS A C 1
ATOM 1264 O O . LYS A 1 161 ? -9.545 21.973 24.580 1.00 64.75 161 LYS A O 1
ATOM 1269 N N . PRO A 1 162 ? -7.875 23.322 23.811 1.00 63.31 162 PRO A N 1
ATOM 1270 C CA . PRO A 1 162 ? -6.771 22.466 24.228 1.00 63.31 162 PRO A CA 1
ATOM 1271 C C . PRO A 1 162 ? -6.771 22.180 25.727 1.00 63.31 162 PRO A C 1
ATOM 1273 O O . PRO A 1 162 ? -7.182 23.027 26.527 1.00 63.31 162 PRO A O 1
ATOM 1276 N N . MET A 1 163 ? -6.287 21.000 26.124 1.00 67.25 163 MET A N 1
ATOM 1277 C CA . MET A 1 163 ? -6.046 20.724 27.537 1.00 67.25 163 MET A CA 1
ATOM 1278 C C . MET A 1 163 ? -4.887 21.584 28.047 1.00 67.25 163 MET A C 1
ATOM 1280 O O . MET A 1 163 ? -3.756 21.454 27.586 1.00 67.25 163 MET A O 1
ATOM 1284 N N . ASN A 1 164 ? -5.144 22.404 29.068 1.00 65.31 164 ASN A N 1
ATOM 1285 C CA . ASN A 1 164 ? -4.094 23.013 29.890 1.00 65.31 164 ASN A CA 1
ATOM 1286 C C . ASN A 1 164 ? -3.565 21.972 30.887 1.00 65.31 164 ASN A C 1
ATOM 1288 O O . ASN A 1 164 ? -3.821 22.075 32.088 1.00 65.31 164 ASN A O 1
ATOM 1292 N N . HIS A 1 165 ? -2.914 20.919 30.397 1.00 65.38 165 HIS A N 1
ATOM 1293 C CA . HIS A 1 165 ? -2.367 19.845 31.231 1.00 65.38 165 HIS A CA 1
ATOM 1294 C C . HIS A 1 165 ? -0.869 19.672 31.019 1.00 65.38 165 HIS A C 1
ATOM 1296 O O . HIS A 1 165 ? -0.288 20.134 30.037 1.00 65.38 165 HIS A O 1
ATOM 1302 N N . ASN A 1 166 ? -0.241 19.030 32.001 1.00 66.69 166 ASN A N 1
ATOM 1303 C CA . ASN A 1 166 ? 1.186 18.768 31.995 1.00 66.69 166 ASN A CA 1
ATOM 1304 C C . ASN A 1 166 ? 1.541 17.857 30.796 1.00 66.69 166 ASN A C 1
ATOM 1306 O O . ASN A 1 166 ? 0.949 16.783 30.661 1.00 66.69 166 ASN A O 1
ATOM 1310 N N . PRO A 1 167 ? 2.519 18.232 29.948 1.00 69.19 167 PRO A N 1
ATOM 1311 C CA . PRO A 1 167 ? 2.953 17.433 28.796 1.00 69.19 167 PRO A CA 1
ATOM 1312 C C . PRO A 1 167 ? 3.523 16.051 29.168 1.00 69.19 167 PRO A C 1
ATOM 1314 O O . PRO A 1 167 ? 3.803 15.238 28.292 1.00 69.19 167 PRO A O 1
ATOM 1317 N N . ALA A 1 168 ? 3.690 15.746 30.457 1.00 72.00 168 ALA A N 1
ATOM 1318 C CA . ALA A 1 168 ? 4.022 14.406 30.932 1.00 72.00 168 ALA A CA 1
ATOM 1319 C C . ALA A 1 168 ? 2.856 13.395 30.830 1.00 72.00 168 ALA A C 1
ATOM 1321 O O . ALA A 1 168 ? 3.096 12.186 30.910 1.00 72.00 168 ALA A O 1
ATOM 1322 N N . HIS A 1 169 ? 1.605 13.846 30.668 1.00 80.44 169 HIS A N 1
ATOM 1323 C CA . HIS A 1 169 ? 0.437 12.962 30.610 1.00 80.44 169 HIS A CA 1
ATOM 1324 C C . HIS A 1 169 ? 0.210 12.424 29.201 1.00 80.44 169 HIS A C 1
ATOM 1326 O O . HIS A 1 169 ? -0.144 13.159 28.284 1.00 80.44 169 HIS A O 1
ATOM 1332 N N . ARG A 1 170 ? 0.414 11.114 29.035 1.00 86.06 170 ARG A N 1
ATOM 1333 C CA . ARG A 1 170 ? 0.251 10.423 27.753 1.00 86.06 170 ARG A CA 1
ATOM 1334 C C . ARG A 1 170 ? -1.147 9.841 27.627 1.00 86.06 170 ARG A C 1
ATOM 1336 O O . ARG A 1 170 ? -1.600 9.133 28.528 1.00 86.06 170 ARG A O 1
ATOM 1343 N N . THR A 1 171 ? -1.759 10.083 26.476 1.00 90.69 171 THR A N 1
ATOM 1344 C CA . THR A 1 171 ? -3.063 9.533 26.100 1.00 90.69 171 THR A CA 1
ATOM 1345 C C . THR A 1 171 ? -2.868 8.395 25.126 1.00 90.69 171 THR A C 1
ATOM 1347 O O . THR A 1 171 ? -2.095 8.522 24.175 1.00 90.69 171 THR A O 1
ATOM 1350 N N . PHE A 1 172 ? -3.595 7.309 25.343 1.00 93.88 172 PHE A N 1
ATOM 1351 C CA . PHE A 1 172 ? -3.597 6.159 24.461 1.00 93.88 172 PHE A CA 1
ATOM 1352 C C . PHE A 1 172 ? -5.009 5.882 23.963 1.00 93.88 172 PHE A C 1
ATOM 1354 O O . PHE A 1 172 ? -5.963 5.895 24.748 1.00 93.88 172 PHE A O 1
ATOM 1361 N N . VAL A 1 173 ? -5.122 5.625 22.665 1.00 96.31 173 VAL A N 1
ATOM 1362 C CA . VAL A 1 173 ? -6.352 5.209 21.999 1.00 96.31 173 VAL A CA 1
ATOM 1363 C C . VAL A 1 173 ? -6.038 3.996 21.146 1.00 96.31 173 VAL A C 1
ATOM 1365 O O . VAL A 1 173 ? -5.355 4.098 20.131 1.00 96.31 173 VAL A O 1
ATOM 1368 N N . ASP A 1 174 ? -6.560 2.850 21.558 1.00 97.31 174 ASP A N 1
ATOM 1369 C CA . ASP A 1 174 ? -6.487 1.628 20.772 1.00 97.31 174 ASP A CA 1
ATOM 1370 C C . ASP A 1 174 ? -7.876 1.253 20.266 1.00 97.31 174 ASP A C 1
ATOM 1372 O O . ASP A 1 174 ? -8.837 1.153 21.038 1.00 97.31 174 ASP A O 1
ATOM 1376 N N . VAL A 1 175 ? -7.976 1.002 18.964 1.00 98.06 175 VAL A N 1
ATOM 1377 C CA . VAL A 1 175 ? -9.196 0.514 18.322 1.00 98.06 175 VAL A CA 1
ATOM 1378 C C . VAL A 1 175 ? -8.939 -0.896 17.813 1.00 98.06 175 VAL A C 1
ATOM 1380 O O . VAL A 1 175 ? -8.102 -1.103 16.943 1.00 98.06 175 VAL A O 1
ATOM 1383 N N . TYR A 1 176 ? -9.659 -1.881 18.338 1.00 97.56 176 TYR A N 1
ATOM 1384 C CA . TYR A 1 176 ? -9.569 -3.272 17.898 1.00 97.56 176 TYR A CA 1
ATOM 1385 C C . TYR A 1 176 ? -10.822 -3.630 17.111 1.00 97.56 176 TYR A C 1
ATOM 1387 O O . TYR A 1 176 ? -11.924 -3.599 17.655 1.00 97.56 176 TYR A O 1
ATOM 1395 N N . ILE A 1 177 ? -10.651 -3.989 15.845 1.00 97.06 177 ILE A N 1
ATOM 1396 C CA . ILE A 1 177 ? -11.727 -4.349 14.925 1.00 97.06 177 ILE A CA 1
ATOM 1397 C C . ILE A 1 177 ? -11.650 -5.855 14.706 1.00 97.06 177 ILE A C 1
ATOM 1399 O O . ILE A 1 177 ? -10.812 -6.339 13.951 1.00 97.06 177 ILE A O 1
ATOM 1403 N N . TYR A 1 178 ? -12.511 -6.608 15.380 1.00 95.81 178 TYR A N 1
ATOM 1404 C CA . TYR A 1 178 ? -12.620 -8.047 15.185 1.00 95.81 178 TYR A CA 1
ATOM 1405 C C . TYR A 1 178 ? -13.604 -8.345 14.063 1.00 95.81 178 TYR A C 1
ATOM 1407 O O . TYR A 1 178 ? -14.775 -7.995 14.146 1.00 95.81 178 TYR A O 1
ATOM 1415 N N . THR A 1 179 ? -13.125 -9.016 13.027 1.00 94.38 179 THR A N 1
ATOM 1416 C CA . THR A 1 179 ? -13.919 -9.454 11.877 1.00 94.38 179 THR A CA 1
ATOM 1417 C C . THR A 1 179 ? -14.538 -10.822 12.143 1.00 94.38 179 THR A C 1
ATOM 1419 O O . THR A 1 179 ? -13.881 -11.729 12.663 1.00 94.38 179 THR A O 1
ATOM 1422 N N . HIS A 1 180 ? -15.813 -11.009 11.810 1.00 93.56 180 HIS A N 1
ATOM 1423 C CA . HIS A 1 180 ? -16.404 -12.341 11.765 1.00 93.56 180 HIS A CA 1
ATOM 1424 C C . HIS A 1 180 ? -15.709 -13.182 10.693 1.00 93.56 180 HIS A C 1
ATOM 1426 O O . HIS A 1 180 ? -15.675 -12.755 9.544 1.00 93.56 180 HIS A O 1
ATOM 1432 N N . PRO A 1 181 ? -15.180 -14.386 11.014 1.00 90.56 181 PRO A N 1
ATOM 1433 C CA . PRO A 1 181 ? -14.455 -15.201 10.033 1.00 90.56 181 PRO A CA 1
ATOM 1434 C C . PRO A 1 181 ? -15.262 -15.534 8.770 1.00 90.56 181 PRO A C 1
ATOM 1436 O O . PRO A 1 181 ? -14.692 -15.803 7.720 1.00 90.56 181 PRO A O 1
ATOM 1439 N N . SER A 1 182 ? -16.590 -15.547 8.891 1.00 89.62 182 SER A N 1
ATOM 1440 C CA . SER A 1 182 ? -17.547 -15.766 7.795 1.00 89.62 182 SER A CA 1
ATOM 1441 C C . SER A 1 182 ? -18.207 -14.487 7.264 1.00 89.62 182 SER A C 1
ATOM 1443 O O . SER A 1 182 ? -19.091 -14.595 6.419 1.00 89.62 182 SER A O 1
ATOM 1445 N N . ALA A 1 183 ? -17.848 -13.299 7.767 1.00 89.75 183 ALA A N 1
ATOM 1446 C CA . ALA A 1 183 ? -18.386 -12.057 7.220 1.00 89.75 183 ALA A CA 1
ATOM 1447 C C . ALA A 1 183 ? -17.863 -11.846 5.799 1.00 89.75 183 ALA A C 1
ATOM 1449 O O . ALA A 1 183 ? -16.667 -11.981 5.531 1.00 89.75 183 ALA A O 1
ATOM 1450 N N . ASN A 1 184 ? -18.781 -11.482 4.910 1.00 91.31 184 ASN A N 1
ATOM 1451 C CA . ASN A 1 184 ? -18.467 -11.004 3.577 1.00 91.31 184 ASN A CA 1
ATOM 1452 C C . ASN A 1 184 ? -18.979 -9.570 3.464 1.00 91.31 184 ASN A C 1
ATOM 1454 O O . ASN A 1 184 ? -20.186 -9.337 3.530 1.00 91.31 184 ASN A O 1
ATOM 1458 N N . LEU A 1 185 ? -18.054 -8.622 3.380 1.00 94.69 185 LEU A N 1
ATOM 1459 C CA . LEU A 1 185 ? -18.366 -7.198 3.334 1.00 94.69 185 LEU A CA 1
ATOM 1460 C C . LEU A 1 185 ? -18.330 -6.705 1.885 1.00 94.69 185 LEU A C 1
ATOM 1462 O O . LEU A 1 185 ? -17.498 -7.128 1.090 1.00 94.69 185 LEU A O 1
ATOM 1466 N N . SER A 1 186 ? -19.193 -5.761 1.533 1.00 96.56 186 SER A N 1
ATOM 1467 C CA . SER A 1 186 ? -19.053 -5.042 0.263 1.00 96.56 186 SER A CA 1
ATOM 1468 C C . SER A 1 186 ? -17.910 -4.031 0.356 1.00 96.56 186 SER A C 1
ATOM 1470 O O . SER A 1 186 ? -17.087 -3.911 -0.547 1.00 96.56 186 SER A O 1
ATOM 1472 N N . HIS A 1 187 ? -17.795 -3.309 1.473 1.00 97.12 187 HIS A N 1
ATOM 1473 C CA . HIS A 1 187 ? -16.716 -2.337 1.651 1.00 97.12 187 HIS A CA 1
ATOM 1474 C C . HIS A 1 187 ? -16.351 -2.170 3.121 1.00 97.12 187 HIS A C 1
ATOM 1476 O O . HIS A 1 187 ? -17.203 -1.852 3.935 1.00 97.12 187 HIS A O 1
ATOM 1482 N N . LEU A 1 188 ? -15.073 -2.319 3.456 1.00 97.62 188 LEU A N 1
ATOM 1483 C CA . LEU A 1 188 ? -14.530 -1.888 4.741 1.00 97.62 188 LEU A CA 1
ATOM 1484 C C . LEU A 1 188 ? -13.703 -0.615 4.548 1.00 97.62 188 LEU A C 1
ATOM 1486 O O . LEU A 1 188 ? -12.733 -0.616 3.783 1.00 97.62 188 LEU A O 1
ATOM 1490 N N . SER A 1 189 ? -14.070 0.450 5.262 1.00 98.12 189 SER A N 1
ATOM 1491 C CA . SER A 1 189 ? -13.317 1.704 5.292 1.00 98.12 189 SER A CA 1
ATOM 1492 C C . SER A 1 189 ? -12.774 1.978 6.690 1.00 98.12 189 SER A C 1
ATOM 1494 O O . SER A 1 189 ? -13.535 2.012 7.651 1.00 98.12 189 SER A O 1
ATOM 1496 N N . ILE A 1 190 ? -11.467 2.205 6.807 1.00 98.38 190 ILE A N 1
ATOM 1497 C CA . ILE A 1 190 ? -10.818 2.611 8.056 1.00 98.38 190 ILE A CA 1
ATOM 1498 C C . ILE A 1 190 ? -10.035 3.893 7.783 1.00 98.38 190 ILE A C 1
ATOM 1500 O O . ILE A 1 190 ? -9.142 3.893 6.936 1.00 98.38 190 ILE A O 1
ATOM 1504 N N . SER A 1 191 ? -10.366 4.976 8.484 1.00 98.19 191 SER A N 1
ATOM 1505 C CA . SER A 1 191 ? -9.686 6.265 8.352 1.00 98.19 191 SER A CA 1
ATOM 1506 C C . SER A 1 191 ? -9.218 6.777 9.704 1.00 98.19 191 SER A C 1
ATOM 1508 O O . SER A 1 191 ? -9.999 6.824 10.647 1.00 98.19 191 SER A O 1
ATOM 1510 N N . THR A 1 192 ? -7.964 7.201 9.801 1.00 97.38 192 THR A N 1
ATOM 1511 C CA . THR A 1 192 ? -7.378 7.720 11.040 1.00 97.38 192 THR A CA 1
ATOM 1512 C C . THR A 1 192 ? -6.522 8.949 10.754 1.00 97.38 192 THR A C 1
ATOM 1514 O O . THR A 1 192 ? -5.879 9.048 9.706 1.00 97.38 192 THR A O 1
ATOM 1517 N N . ASN A 1 193 ? -6.480 9.910 11.672 1.00 94.56 193 ASN A N 1
ATOM 1518 C CA . ASN A 1 193 ? -5.630 11.092 11.526 1.00 94.56 193 ASN A CA 1
ATOM 1519 C C . ASN A 1 193 ? -4.477 11.131 12.536 1.00 94.56 193 ASN A C 1
ATOM 1521 O O . ASN A 1 193 ? -3.509 11.845 12.275 1.00 94.56 193 ASN A O 1
ATOM 1525 N N . THR A 1 194 ? -4.550 10.378 13.638 1.00 92.81 194 THR A N 1
ATOM 1526 C CA . THR A 1 194 ? -3.489 10.322 14.659 1.00 92.81 194 THR A CA 1
ATOM 1527 C C . THR A 1 194 ? -2.936 8.920 14.894 1.00 92.81 194 THR A C 1
ATOM 1529 O O . THR A 1 194 ? -1.839 8.771 15.430 1.00 92.81 194 THR A O 1
ATOM 1532 N N . LEU A 1 195 ? -3.653 7.878 14.465 1.00 96.75 195 LEU A N 1
ATOM 1533 C CA . LEU A 1 195 ? -3.276 6.492 14.748 1.00 96.75 195 LEU A CA 1
ATOM 1534 C C . LEU A 1 195 ? -2.748 5.754 13.508 1.00 96.75 195 LEU A C 1
ATOM 1536 O O . LEU A 1 195 ? -3.316 5.910 12.428 1.00 96.75 195 LEU A O 1
ATOM 1540 N N . PRO A 1 196 ? -1.717 4.900 13.619 1.00 97.62 196 PRO A N 1
ATOM 1541 C CA . PRO A 1 196 ? -1.387 3.938 12.571 1.00 97.62 196 PRO A CA 1
ATOM 1542 C C . PRO A 1 196 ? -2.470 2.854 12.444 1.00 97.62 196 PRO A C 1
ATOM 1544 O O . PRO A 1 196 ? -3.214 2.587 13.392 1.00 97.62 196 PRO A O 1
ATOM 1547 N N . ILE A 1 197 ? -2.526 2.203 11.281 1.00 98.44 197 ILE A N 1
ATOM 1548 C CA . ILE A 1 197 ? -3.387 1.042 11.017 1.00 98.44 197 ILE A CA 1
ATOM 1549 C C . ILE A 1 197 ? -2.504 -0.201 10.887 1.00 98.44 197 ILE A C 1
ATOM 1551 O O . ILE A 1 197 ? -1.600 -0.230 10.054 1.00 98.44 197 ILE A O 1
ATOM 1555 N N . GLU A 1 198 ? -2.788 -1.232 11.679 1.00 97.44 198 GLU A N 1
ATOM 1556 C CA . GLU A 1 198 ? -2.031 -2.484 11.721 1.00 97.44 198 GLU A CA 1
ATOM 1557 C C . GLU A 1 198 ? -2.933 -3.683 11.400 1.00 97.44 198 GLU A C 1
ATOM 1559 O O . GLU A 1 198 ? -4.003 -3.867 11.990 1.00 97.44 198 GLU A O 1
ATOM 1564 N N . ILE A 1 199 ? -2.475 -4.536 10.484 1.00 96.62 199 ILE A N 1
ATOM 1565 C CA . ILE A 1 199 ? -3.115 -5.806 10.127 1.00 96.62 199 ILE A CA 1
ATOM 1566 C C . ILE A 1 199 ? -2.110 -6.939 10.391 1.00 96.62 199 ILE A C 1
ATOM 1568 O O . ILE A 1 199 ? -1.181 -7.133 9.603 1.00 96.62 199 ILE A O 1
ATOM 1572 N N . PRO A 1 200 ? -2.252 -7.688 11.497 1.00 91.88 200 PRO A N 1
ATOM 1573 C CA . PRO A 1 200 ? -1.383 -8.823 11.795 1.00 91.88 200 PRO A CA 1
ATOM 1574 C C . PRO A 1 200 ? -1.585 -9.997 10.824 1.00 91.88 200 PRO A C 1
ATOM 1576 O O . PRO A 1 200 ? -2.619 -10.118 10.169 1.00 91.88 200 PRO A O 1
ATOM 1579 N N . ALA A 1 201 ? -0.634 -10.931 10.796 1.00 84.31 201 ALA A N 1
ATOM 1580 C CA . ALA A 1 201 ? -0.573 -12.017 9.807 1.00 84.31 201 ALA A CA 1
ATOM 1581 C C . ALA A 1 201 ? -1.782 -12.989 9.757 1.00 84.31 201 ALA A C 1
ATOM 1583 O O . ALA A 1 201 ? -1.955 -13.730 8.793 1.00 84.31 201 ALA A O 1
ATOM 1584 N N . SER A 1 202 ? -2.630 -13.020 10.790 1.00 83.06 202 SER A N 1
ATOM 1585 C CA . SER A 1 202 ? -3.702 -14.021 10.963 1.00 83.06 202 SER A CA 1
ATOM 1586 C C . SER A 1 202 ? -5.117 -13.480 10.728 1.00 83.06 202 SER A C 1
ATOM 1588 O O . SER A 1 202 ? -6.096 -14.055 11.215 1.00 83.06 202 SER A O 1
ATOM 1590 N N . VAL A 1 203 ? -5.244 -12.365 10.006 1.00 89.81 203 VAL A N 1
ATOM 1591 C CA . VAL A 1 203 ? -6.537 -11.718 9.746 1.00 89.81 203 VAL A CA 1
ATOM 1592 C C . VAL A 1 203 ? -7.312 -12.432 8.638 1.00 89.81 203 VAL A C 1
ATOM 1594 O O . VAL A 1 203 ? -6.840 -12.552 7.511 1.00 89.81 203 VAL A O 1
ATOM 1597 N N . ARG A 1 204 ? -8.537 -12.854 8.962 1.00 90.25 204 ARG A N 1
ATOM 1598 C CA . ARG A 1 204 ? -9.529 -13.432 8.053 1.00 90.25 204 ARG A CA 1
ATOM 1599 C C . ARG A 1 204 ? -10.570 -12.388 7.716 1.00 90.25 204 ARG A C 1
ATOM 1601 O O . ARG A 1 204 ? -11.432 -12.084 8.532 1.00 90.25 204 ARG A O 1
ATOM 1608 N N . LEU A 1 205 ? -10.497 -11.875 6.500 1.00 91.19 205 LEU A N 1
ATOM 1609 C CA . LEU A 1 205 ? -11.438 -10.890 5.987 1.00 91.19 205 LEU A CA 1
ATOM 1610 C C . LEU A 1 205 ? -11.746 -11.227 4.535 1.00 91.19 205 LEU A C 1
ATOM 1612 O O . LEU A 1 205 ? -10.826 -11.435 3.754 1.00 91.19 205 LEU A O 1
ATOM 1616 N N . THR A 1 206 ? -13.023 -11.227 4.163 1.00 91.50 206 THR A N 1
ATOM 1617 C CA . THR A 1 206 ? -13.438 -11.194 2.757 1.00 91.50 206 THR A CA 1
ATOM 1618 C C . THR A 1 206 ? -14.228 -9.917 2.519 1.00 91.50 206 THR A C 1
ATOM 1620 O O . THR A 1 206 ? -15.216 -9.662 3.208 1.00 91.50 206 THR A O 1
ATOM 1623 N N . THR A 1 207 ? -13.761 -9.093 1.583 1.00 94.06 207 THR A N 1
ATOM 1624 C CA . THR A 1 207 ? -14.431 -7.847 1.209 1.00 94.06 207 THR A CA 1
ATOM 1625 C C . THR A 1 207 ? -14.310 -7.561 -0.286 1.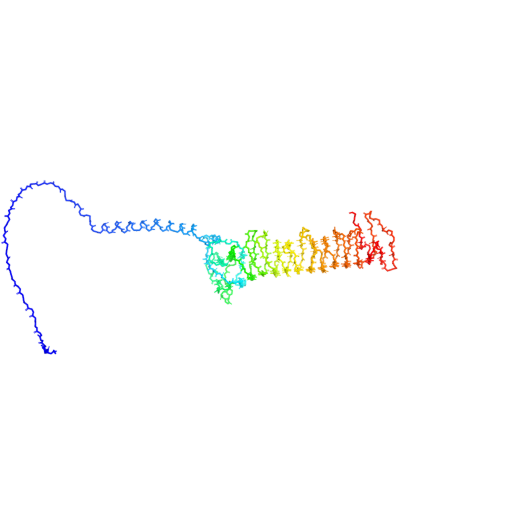00 94.06 207 THR A C 1
ATOM 1627 O O . THR A 1 207 ? -13.290 -7.879 -0.895 1.00 94.06 207 THR A O 1
ATOM 1630 N N . GLU A 1 208 ? -15.300 -6.923 -0.909 1.00 95.12 208 GLU A N 1
ATOM 1631 C CA . GLU A 1 208 ? -15.144 -6.459 -2.299 1.00 95.12 208 GLU A CA 1
ATOM 1632 C C . GLU A 1 208 ? -14.200 -5.253 -2.368 1.00 95.12 208 GLU A C 1
ATOM 1634 O O . GLU A 1 208 ? -13.394 -5.140 -3.290 1.00 95.12 208 GLU A O 1
ATOM 1639 N N . LYS A 1 209 ? -14.238 -4.368 -1.366 1.00 96.81 209 LYS A N 1
ATOM 1640 C CA . LYS A 1 209 ? -13.355 -3.200 -1.276 1.00 96.81 209 LYS A 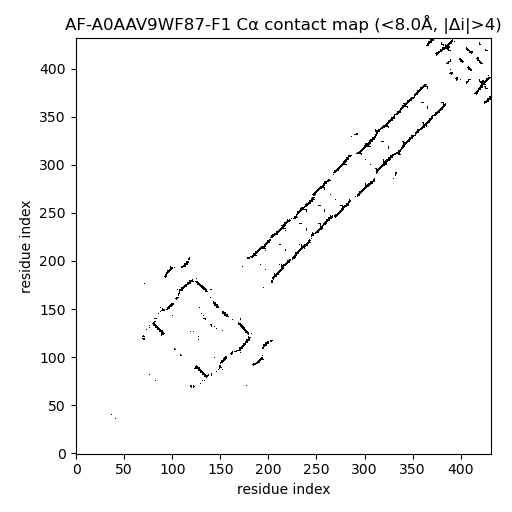CA 1
ATOM 1641 C C . LYS A 1 209 ? -12.770 -3.036 0.122 1.00 96.81 209 LYS A C 1
ATOM 1643 O O . LYS A 1 209 ? -13.469 -3.159 1.127 1.00 96.81 209 LYS A O 1
ATOM 1648 N N . LEU A 1 210 ? -11.487 -2.705 0.186 1.00 97.38 210 LEU A N 1
ATOM 1649 C CA . LEU A 1 210 ? -10.777 -2.314 1.397 1.00 97.38 210 LEU A CA 1
ATOM 1650 C C . LEU A 1 210 ? -10.173 -0.925 1.184 1.00 97.38 210 LEU A C 1
ATOM 1652 O O . LEU A 1 210 ? -9.399 -0.715 0.249 1.00 97.38 210 LEU A O 1
ATOM 1656 N N . SER A 1 211 ? -10.536 0.034 2.031 1.00 98.44 211 SER A N 1
ATOM 1657 C CA . SER A 1 211 ? -9.986 1.391 1.999 1.00 98.44 211 SER A CA 1
ATOM 1658 C C . SER A 1 211 ? -9.379 1.736 3.345 1.00 98.44 211 SER A C 1
ATOM 1660 O O . SER A 1 211 ? -10.092 1.792 4.340 1.00 98.44 211 SER A O 1
ATOM 1662 N N . LEU A 1 212 ? -8.068 1.956 3.366 1.00 98.38 212 LEU A N 1
ATOM 1663 C CA . LEU A 1 212 ? -7.320 2.304 4.567 1.00 98.38 212 LEU A CA 1
ATOM 1664 C C . LEU A 1 212 ? -6.666 3.664 4.353 1.00 98.38 212 LEU A C 1
ATOM 1666 O O . LEU A 1 212 ? -5.881 3.841 3.421 1.00 98.38 212 LEU A O 1
ATOM 1670 N N . SER A 1 213 ? -6.990 4.617 5.214 1.00 98.31 213 SER A N 1
ATOM 1671 C CA . SER A 1 213 ? -6.421 5.957 5.192 1.00 98.31 213 SER A CA 1
ATOM 1672 C C . SER A 1 213 ? -5.850 6.282 6.559 1.00 98.31 213 SER A C 1
ATOM 1674 O O . SER A 1 213 ? -6.533 6.142 7.566 1.00 98.31 213 SER A O 1
ATOM 1676 N N . SER A 1 214 ? -4.603 6.726 6.606 1.00 97.50 214 SER A N 1
ATOM 1677 C CA . SER A 1 214 ? -3.969 7.171 7.840 1.00 97.50 214 SER A CA 1
ATOM 1678 C C . SER A 1 214 ? -3.088 8.379 7.563 1.00 97.50 214 SER A C 1
ATOM 1680 O O . SER A 1 214 ? -2.475 8.482 6.508 1.00 97.50 214 SER A O 1
ATOM 1682 N N . ASN A 1 215 ? -2.934 9.294 8.511 1.00 95.81 215 ASN A N 1
ATOM 1683 C CA . ASN A 1 215 ? -1.800 10.222 8.436 1.00 95.81 215 ASN A CA 1
ATOM 1684 C C . ASN A 1 215 ? -0.469 9.533 8.786 1.00 95.81 215 ASN A C 1
ATOM 1686 O O . ASN A 1 215 ? 0.598 10.035 8.439 1.00 95.81 215 ASN A O 1
ATOM 1690 N N . HIS A 1 216 ? -0.535 8.372 9.434 1.00 95.06 216 HIS A N 1
ATOM 1691 C CA . HIS A 1 216 ? 0.586 7.577 9.915 1.00 95.06 216 HIS A CA 1
ATOM 1692 C C . HIS A 1 216 ? 0.730 6.278 9.111 1.00 95.06 216 HIS A C 1
ATOM 1694 O O . HIS A 1 216 ? 0.284 6.166 7.969 1.00 95.06 216 HIS A O 1
ATOM 1700 N N . HIS A 1 217 ? 1.453 5.315 9.676 1.00 96.62 217 HIS A N 1
ATOM 1701 C CA . HIS A 1 217 ? 1.793 4.062 9.020 1.00 96.62 217 HIS A CA 1
ATOM 1702 C C . HIS A 1 217 ? 0.558 3.193 8.761 1.00 96.62 217 HIS A C 1
ATOM 1704 O O . HIS A 1 217 ? -0.349 3.127 9.590 1.00 96.62 217 HIS A O 1
ATOM 1710 N N . ILE A 1 218 ? 0.569 2.492 7.628 1.00 98.31 218 ILE A N 1
ATOM 1711 C CA . ILE A 1 218 ? -0.373 1.411 7.324 1.00 98.31 218 ILE A CA 1
ATOM 1712 C C . ILE A 1 218 ? 0.459 0.156 7.096 1.00 98.31 218 ILE A C 1
ATOM 1714 O O . ILE A 1 218 ? 1.252 0.117 6.152 1.00 98.31 218 ILE A O 1
ATOM 1718 N N . SER A 1 219 ? 0.280 -0.850 7.948 1.00 97.31 219 SER A N 1
ATOM 1719 C CA . SER A 1 219 ? 1.039 -2.096 7.895 1.00 97.31 219 SER A CA 1
ATOM 1720 C C . SER A 1 219 ? 0.142 -3.319 7.742 1.00 97.31 219 SER A C 1
ATOM 1722 O O . SER A 1 219 ? -0.934 -3.414 8.333 1.00 97.31 219 SER A O 1
ATOM 1724 N N . ASN A 1 220 ? 0.604 -4.279 6.941 1.00 96.12 220 ASN A N 1
ATOM 1725 C CA . ASN A 1 220 ? -0.012 -5.595 6.819 1.00 96.12 220 ASN A CA 1
ATOM 1726 C C . ASN A 1 220 ? 1.051 -6.695 6.835 1.00 96.12 220 ASN A C 1
ATOM 1728 O O . ASN A 1 220 ? 1.749 -6.924 5.846 1.00 96.12 220 ASN A O 1
ATOM 1732 N N . GLU A 1 221 ? 1.177 -7.399 7.953 1.00 90.44 221 GLU A N 1
ATOM 1733 C CA . GLU A 1 221 ? 2.163 -8.475 8.101 1.00 90.44 221 GLU A CA 1
ATOM 1734 C C . GLU A 1 221 ? 1.848 -9.695 7.221 1.00 90.44 221 GLU A C 1
ATOM 1736 O O . GLU A 1 221 ? 2.743 -10.484 6.925 1.00 90.44 221 GLU A O 1
ATOM 1741 N N . GLY A 1 222 ? 0.624 -9.779 6.691 1.00 65.88 222 GLY A N 1
ATOM 1742 C CA . GLY A 1 222 ? 0.270 -10.679 5.603 1.00 65.88 222 GLY A CA 1
ATOM 1743 C C . GLY A 1 222 ? -0.108 -12.098 6.023 1.00 65.88 222 GLY A C 1
ATOM 1744 O O . GLY A 1 222 ? 0.469 -12.688 6.928 1.00 65.88 222 GLY A O 1
ATOM 1745 N N . GLY A 1 223 ? -1.059 -12.657 5.278 1.00 64.00 223 GLY A N 1
ATOM 1746 C CA . GLY A 1 223 ? -1.508 -14.049 5.296 1.00 64.00 223 GLY A CA 1
ATOM 1747 C C . GLY A 1 223 ? -2.480 -14.270 4.130 1.00 64.00 223 GLY A C 1
ATOM 1748 O O . GLY A 1 223 ? -3.063 -13.310 3.627 1.00 64.00 223 GLY A O 1
ATOM 1749 N N . GLU A 1 224 ? -2.683 -15.510 3.676 1.00 63.66 224 GLU A N 1
ATOM 1750 C CA . GLU A 1 224 ? -3.589 -15.821 2.544 1.00 63.66 224 GLU A CA 1
ATOM 1751 C C . GLU A 1 224 ? -5.085 -15.589 2.848 1.00 63.66 224 GLU A C 1
ATOM 1753 O O . GLU A 1 224 ? -5.956 -15.792 1.993 1.00 63.66 224 GLU A O 1
ATOM 1758 N N . ASP A 1 225 ? -5.388 -15.174 4.071 1.00 80.88 225 ASP A N 1
ATOM 1759 C CA . ASP A 1 225 ? -6.723 -15.122 4.651 1.00 80.88 225 ASP A CA 1
ATOM 1760 C C . ASP A 1 225 ? -7.401 -13.743 4.511 1.00 80.88 225 ASP A C 1
ATOM 1762 O O . ASP A 1 225 ? -8.625 -13.656 4.632 1.00 80.88 225 ASP A O 1
ATOM 1766 N N . LEU A 1 226 ? -6.648 -12.684 4.178 1.00 87.88 226 LEU A N 1
ATOM 1767 C CA . LEU A 1 226 ? -7.211 -11.389 3.782 1.00 87.88 226 LEU A CA 1
ATOM 1768 C C . LEU A 1 226 ? -7.497 -11.403 2.276 1.00 87.88 226 LEU A C 1
ATOM 1770 O O . LEU A 1 226 ? -6.592 -11.532 1.450 1.00 87.88 226 LEU A O 1
ATOM 1774 N N . ARG A 1 227 ? -8.775 -11.283 1.912 1.00 86.31 227 ARG A N 1
ATOM 1775 C CA . ARG A 1 227 ? -9.267 -11.265 0.531 1.00 86.31 227 ARG A CA 1
ATOM 1776 C C . ARG A 1 227 ? -9.983 -9.953 0.276 1.00 86.31 227 ARG A C 1
ATOM 1778 O O . ARG A 1 227 ? -11.012 -9.680 0.893 1.00 86.31 227 ARG A O 1
ATOM 1785 N N . ALA A 1 228 ? -9.437 -9.156 -0.630 1.00 90.75 228 ALA A N 1
ATOM 1786 C CA . ALA A 1 228 ? -10.055 -7.919 -1.063 1.00 90.75 228 ALA A CA 1
ATOM 1787 C C . ALA A 1 228 ? -10.122 -7.861 -2.589 1.00 90.75 228 ALA A C 1
ATOM 1789 O O . ALA A 1 228 ? -9.113 -8.082 -3.261 1.00 90.75 228 ALA A O 1
ATOM 1790 N N . GLY A 1 229 ? -11.290 -7.507 -3.126 1.00 90.31 229 GLY A N 1
ATOM 1791 C CA . GLY A 1 229 ? -11.446 -7.178 -4.541 1.00 90.31 229 GLY A CA 1
ATOM 1792 C C . GLY A 1 229 ? -10.501 -6.045 -4.938 1.00 90.31 229 GLY A C 1
ATOM 1793 O O . GLY A 1 229 ? -9.502 -6.219 -5.641 1.00 90.31 229 GLY A O 1
ATOM 1794 N N . HIS A 1 230 ? -10.803 -4.881 -4.377 1.00 94.06 230 HIS A N 1
ATOM 1795 C CA . HIS A 1 230 ? -10.088 -3.633 -4.571 1.00 94.06 230 HIS A CA 1
ATOM 1796 C C . HIS A 1 230 ? -9.428 -3.193 -3.262 1.00 94.06 230 HIS A C 1
ATOM 1798 O O . HIS A 1 230 ? -10.092 -3.106 -2.229 1.00 94.06 230 HIS A O 1
ATOM 1804 N N . ILE A 1 231 ? -8.144 -2.848 -3.310 1.00 96.38 231 ILE A N 1
ATOM 1805 C CA . ILE A 1 231 ? -7.403 -2.286 -2.178 1.00 96.38 231 ILE A CA 1
ATOM 1806 C C . ILE A 1 231 ? -7.015 -0.846 -2.498 1.00 96.38 231 ILE A C 1
ATOM 1808 O O . ILE A 1 231 ? -6.431 -0.573 -3.545 1.00 96.38 231 ILE A O 1
ATOM 1812 N N . SER A 1 232 ? -7.328 0.071 -1.585 1.00 98.06 232 SER A N 1
ATOM 1813 C CA . SER A 1 232 ? -6.923 1.473 -1.646 1.00 98.06 232 SER A CA 1
ATOM 1814 C C . SER A 1 232 ? -6.284 1.883 -0.324 1.00 98.06 232 SER A C 1
ATOM 1816 O O . SER A 1 232 ? -6.929 1.832 0.721 1.00 98.06 232 SER A O 1
ATOM 1818 N N . LEU A 1 233 ? -5.010 2.261 -0.379 1.00 98.50 233 LEU A N 1
ATOM 1819 C CA . LEU A 1 233 ? -4.200 2.649 0.769 1.00 98.50 233 LEU A CA 1
ATOM 1820 C C . LEU A 1 233 ? -3.739 4.093 0.591 1.00 98.50 233 LEU A C 1
ATOM 1822 O O . LEU A 1 233 ? -3.201 4.446 -0.459 1.00 98.50 233 LEU A O 1
ATOM 1826 N N . SER A 1 234 ? -3.906 4.914 1.619 1.00 98.44 234 SER A N 1
ATOM 1827 C CA . SER A 1 234 ? -3.446 6.300 1.615 1.00 98.44 234 SER A CA 1
ATOM 1828 C C . SER A 1 234 ? -2.760 6.622 2.931 1.00 98.44 234 SER A C 1
ATOM 1830 O O . SER A 1 234 ? -3.379 6.534 3.987 1.00 98.44 234 SER A O 1
ATOM 1832 N N . SER A 1 235 ? -1.490 7.015 2.866 1.00 97.88 235 SER A N 1
ATOM 1833 C CA . SER A 1 235 ? -0.760 7.553 4.004 1.00 97.88 235 SER A CA 1
ATOM 1834 C C . SER A 1 235 ? -0.269 8.967 3.724 1.00 97.88 235 SER A C 1
ATOM 1836 O O . SER A 1 235 ? 0.442 9.184 2.742 1.00 97.88 235 SER A O 1
ATOM 1838 N N . ALA A 1 236 ? -0.628 9.931 4.576 1.00 94.94 236 ALA A N 1
ATOM 1839 C CA . ALA A 1 236 ? -0.179 11.314 4.399 1.00 94.94 236 ALA A CA 1
ATOM 1840 C C . ALA A 1 236 ? 1.305 11.496 4.758 1.00 94.94 236 ALA A C 1
ATOM 1842 O O . ALA A 1 236 ? 2.031 12.145 4.010 1.00 94.94 236 ALA A O 1
ATOM 1843 N N . PHE A 1 237 ? 1.771 10.910 5.868 1.00 95.06 237 PHE A N 1
ATOM 1844 C CA . PHE A 1 237 ? 3.145 11.084 6.370 1.00 95.06 237 PHE A CA 1
ATOM 1845 C C . PHE A 1 237 ? 3.853 9.769 6.724 1.00 95.06 237 PHE A C 1
ATOM 1847 O O . PHE A 1 237 ? 5.074 9.749 6.895 1.00 95.06 237 PHE A O 1
ATOM 1854 N N . GLY A 1 238 ? 3.114 8.670 6.860 1.00 95.25 238 GLY A N 1
ATOM 1855 C CA . GLY A 1 238 ? 3.645 7.369 7.247 1.00 95.25 238 GLY A CA 1
ATOM 1856 C C . GLY A 1 238 ? 4.054 6.490 6.069 1.00 95.25 238 GLY A C 1
ATOM 1857 O O . GLY A 1 238 ? 3.752 6.749 4.906 1.00 95.25 238 GLY A O 1
ATOM 1858 N N . VAL A 1 239 ? 4.765 5.415 6.399 1.00 97.69 239 VAL A N 1
ATOM 1859 C CA . VAL A 1 239 ? 5.121 4.348 5.453 1.00 97.69 239 VAL A CA 1
ATOM 1860 C C . VAL A 1 239 ? 3.916 3.435 5.248 1.00 97.69 239 VAL A C 1
ATOM 1862 O O . VAL A 1 239 ? 3.270 3.047 6.223 1.00 9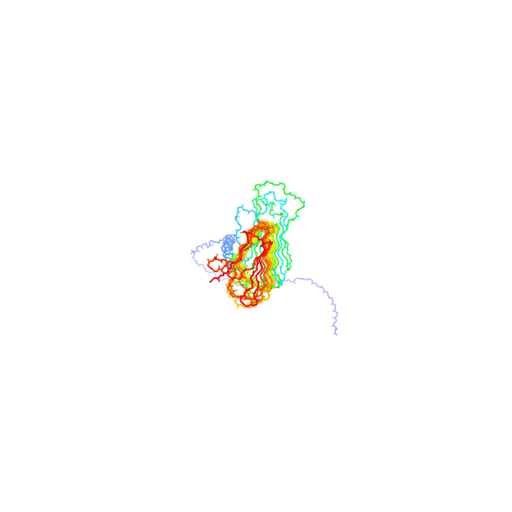7.69 239 VAL A O 1
ATOM 1865 N N . ILE A 1 240 ? 3.666 3.039 4.001 1.00 98.44 240 ILE A N 1
ATOM 1866 C CA . ILE A 1 240 ? 2.777 1.915 3.689 1.00 98.44 240 ILE A CA 1
ATOM 1867 C C . ILE A 1 240 ? 3.653 0.682 3.491 1.00 98.44 240 ILE A C 1
ATOM 1869 O O . ILE A 1 240 ? 4.493 0.668 2.590 1.00 98.44 240 ILE A O 1
ATOM 1873 N N . ASN A 1 241 ? 3.489 -0.349 4.315 1.00 97.50 241 ASN A N 1
ATOM 1874 C CA . ASN A 1 241 ? 4.259 -1.580 4.178 1.00 97.50 241 ASN A CA 1
ATOM 1875 C C . ASN A 1 241 ? 3.409 -2.844 4.322 1.00 97.50 241 ASN A C 1
ATOM 1877 O O . ASN A 1 241 ? 2.318 -2.832 4.886 1.00 97.50 241 ASN A O 1
ATOM 1881 N N . GLY A 1 242 ? 3.914 -3.952 3.783 1.00 94.94 242 GLY A N 1
ATOM 1882 C CA . GLY A 1 242 ? 3.332 -5.266 4.029 1.00 94.94 242 GLY A CA 1
ATOM 1883 C C . GLY A 1 242 ? 3.041 -6.104 2.794 1.00 94.94 242 GLY A C 1
ATOM 1884 O O . GLY A 1 242 ? 3.420 -5.757 1.672 1.00 94.94 242 GLY A O 1
ATOM 1885 N N . SER A 1 243 ? 2.356 -7.223 3.029 1.00 92.38 243 SER A N 1
ATOM 1886 C CA . SER A 1 243 ? 1.926 -8.154 1.984 1.00 92.38 243 SER A CA 1
ATOM 1887 C C . SER A 1 243 ? 0.436 -8.008 1.700 1.00 92.38 243 SER A C 1
ATOM 1889 O O . SER A 1 243 ? -0.384 -8.175 2.595 1.00 92.38 243 SER A O 1
ATOM 1891 N N . TRP A 1 244 ? 0.077 -7.734 0.450 1.00 91.69 244 TRP A N 1
ATOM 1892 C CA . TRP A 1 244 ? -1.284 -7.390 0.054 1.00 91.69 244 TRP A CA 1
ATOM 1893 C C . TRP A 1 244 ? -1.798 -8.345 -1.014 1.00 91.69 244 TRP A C 1
ATOM 1895 O O . TRP A 1 244 ? -1.333 -8.323 -2.156 1.00 91.69 244 TRP A O 1
ATOM 1905 N N . ALA A 1 245 ? -2.773 -9.169 -0.634 1.00 88.12 245 ALA A N 1
ATOM 1906 C CA . ALA A 1 245 ? -3.471 -10.053 -1.550 1.00 88.12 245 ALA A CA 1
ATOM 1907 C C . ALA A 1 245 ? -4.737 -9.378 -2.089 1.00 88.12 245 ALA A C 1
ATOM 1909 O O . ALA A 1 245 ? -5.578 -8.935 -1.308 1.00 88.12 245 ALA A O 1
ATOM 1910 N N . PHE A 1 246 ? -4.869 -9.296 -3.413 1.00 88.19 246 PHE A N 1
ATOM 1911 C CA . PHE A 1 246 ? -5.988 -8.611 -4.066 1.00 88.19 246 PHE A CA 1
ATOM 1912 C C . PHE A 1 246 ? -6.470 -9.349 -5.314 1.00 88.19 246 PHE A C 1
ATOM 1914 O O . PHE A 1 246 ? -5.714 -10.100 -5.938 1.00 88.19 246 PHE A O 1
ATOM 1921 N N . ASP A 1 247 ? -7.721 -9.104 -5.694 1.00 85.31 247 ASP A N 1
ATOM 1922 C CA . ASP A 1 247 ? -8.337 -9.771 -6.839 1.00 85.31 247 ASP A CA 1
ATOM 1923 C C . ASP A 1 247 ? -8.334 -8.904 -8.099 1.00 85.31 247 ASP A C 1
ATOM 1925 O O . ASP A 1 247 ? -7.996 -9.415 -9.165 1.00 85.31 247 ASP A O 1
ATOM 1929 N N . THR A 1 248 ? -8.693 -7.618 -8.002 1.00 85.62 248 THR A N 1
ATOM 1930 C CA . THR A 1 248 ? -8.953 -6.759 -9.170 1.00 85.62 248 THR A CA 1
ATOM 1931 C C . THR A 1 248 ? -8.128 -5.479 -9.205 1.00 85.62 248 THR A C 1
ATOM 1933 O O . THR A 1 248 ? -7.621 -5.142 -10.262 1.00 85.62 24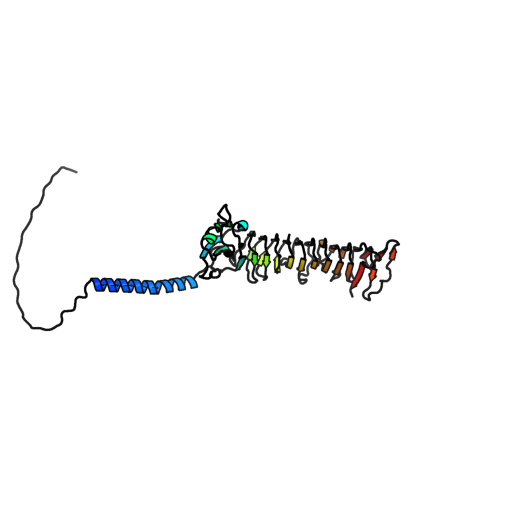8 THR A O 1
ATOM 1936 N N . THR A 1 249 ? -7.980 -4.702 -8.134 1.00 91.25 249 THR A N 1
ATOM 1937 C CA . THR A 1 249 ? -7.254 -3.414 -8.219 1.00 91.25 249 THR A CA 1
ATOM 1938 C C . THR A 1 249 ? -6.463 -3.146 -6.957 1.00 91.25 249 THR A C 1
ATOM 1940 O O . THR A 1 249 ? -6.951 -3.390 -5.855 1.00 91.25 249 THR A O 1
ATOM 1943 N N . PHE A 1 250 ? -5.268 -2.587 -7.120 1.00 94.31 250 PHE A N 1
ATOM 1944 C CA . PHE A 1 250 ? -4.433 -2.154 -6.012 1.00 94.31 250 PHE A CA 1
ATOM 1945 C C . PHE A 1 250 ? -3.984 -0.707 -6.214 1.00 94.31 250 PHE A C 1
ATOM 1947 O O . PHE A 1 250 ? -3.346 -0.377 -7.212 1.00 94.31 250 PHE A O 1
ATOM 1954 N N . VAL A 1 251 ? -4.301 0.156 -5.252 1.00 97.69 251 VAL A N 1
ATOM 1955 C CA . VAL A 1 251 ? -3.868 1.554 -5.224 1.00 97.69 251 VAL A CA 1
ATOM 1956 C C . VAL A 1 251 ? -3.199 1.838 -3.887 1.00 97.69 251 VAL A C 1
ATOM 1958 O O . VAL A 1 251 ? -3.803 1.615 -2.841 1.00 97.69 251 VAL A O 1
ATOM 1961 N N . ALA A 1 252 ? -1.979 2.365 -3.913 1.00 98.25 252 ALA A N 1
ATOM 1962 C CA . ALA A 1 252 ? -1.281 2.829 -2.720 1.00 98.25 252 ALA A CA 1
ATOM 1963 C C . ALA A 1 252 ? -0.673 4.213 -2.951 1.00 98.25 252 ALA A C 1
ATOM 1965 O O . ALA A 1 252 ? 0.018 4.426 -3.943 1.00 98.25 252 ALA A O 1
ATOM 1966 N N . ASN A 1 253 ? -0.905 5.131 -2.015 1.00 98.44 253 ASN A N 1
ATOM 1967 C CA . ASN A 1 253 ? -0.331 6.469 -2.028 1.00 98.44 253 ASN A CA 1
ATOM 1968 C C . ASN A 1 253 ? 0.344 6.785 -0.686 1.00 98.44 253 ASN A C 1
ATOM 1970 O O . ASN A 1 253 ? -0.340 7.050 0.299 1.00 98.44 253 ASN A O 1
ATOM 1974 N N . ALA A 1 254 ? 1.675 6.770 -0.646 1.00 97.56 254 ALA A N 1
ATOM 1975 C CA . ALA A 1 254 ? 2.478 7.200 0.499 1.00 97.56 254 ALA A CA 1
ATOM 1976 C C . ALA A 1 254 ? 2.950 8.652 0.290 1.00 97.56 254 ALA A C 1
ATOM 1978 O O . ALA A 1 254 ? 4.115 8.909 -0.023 1.00 97.56 254 ALA A O 1
ATOM 1979 N N . GLY A 1 255 ? 2.032 9.611 0.440 1.00 93.19 255 GLY A N 1
ATOM 1980 C CA . GLY A 1 255 ? 2.201 11.013 0.027 1.00 93.19 255 GLY A CA 1
ATOM 1981 C C . GLY A 1 255 ? 3.342 11.773 0.714 1.00 93.19 255 GLY A C 1
ATOM 1982 O O . GLY A 1 255 ? 3.827 12.771 0.182 1.00 93.19 255 GLY A O 1
ATOM 1983 N N . GLY A 1 256 ? 3.812 11.288 1.863 1.00 94.19 256 GLY A N 1
ATOM 1984 C CA . GLY A 1 256 ? 4.928 11.871 2.610 1.00 94.19 256 GLY A CA 1
ATOM 1985 C C . GLY A 1 256 ? 6.054 10.894 2.936 1.00 94.19 256 GLY A C 1
ATOM 1986 O O . GLY A 1 256 ? 6.984 11.284 3.639 1.00 94.19 256 GLY A O 1
ATOM 1987 N N . ASN A 1 257 ? 5.991 9.639 2.473 1.00 97.50 257 ASN A N 1
ATOM 1988 C CA . ASN A 1 257 ? 6.949 8.612 2.889 1.00 97.50 257 ASN A CA 1
ATOM 1989 C C . ASN A 1 257 ? 7.230 7.537 1.819 1.00 97.50 257 ASN A C 1
ATOM 1991 O O . ASN A 1 257 ? 6.986 7.748 0.632 1.00 97.50 257 ASN A O 1
ATOM 1995 N N . ASN A 1 258 ? 7.797 6.408 2.252 1.00 97.94 258 ASN A N 1
ATOM 1996 C CA . ASN A 1 258 ? 8.101 5.226 1.449 1.00 97.94 258 ASN A CA 1
ATOM 1997 C C . ASN A 1 258 ? 6.890 4.284 1.291 1.00 97.94 258 ASN A C 1
ATOM 1999 O O . ASN A 1 258 ? 6.000 4.245 2.146 1.00 97.94 258 ASN A O 1
ATOM 2003 N N . ALA A 1 259 ? 6.930 3.436 0.261 1.00 98.12 259 ALA A N 1
ATOM 2004 C CA . ALA A 1 259 ? 6.036 2.289 0.095 1.00 98.12 259 ALA A CA 1
ATOM 2005 C C . ALA A 1 259 ? 6.845 0.985 -0.051 1.00 98.12 259 ALA A C 1
ATOM 2007 O O . ALA A 1 259 ? 7.687 0.876 -0.939 1.00 98.12 259 ALA A O 1
ATOM 2008 N N . LEU A 1 260 ? 6.603 -0.008 0.812 1.00 97.75 260 LEU A N 1
ATOM 2009 C CA . LEU A 1 260 ? 7.324 -1.291 0.846 1.00 97.75 260 LEU A CA 1
ATOM 2010 C C . LEU A 1 260 ? 6.338 -2.461 0.716 1.00 97.75 260 LEU A C 1
ATOM 2012 O O . LEU A 1 260 ? 5.765 -2.923 1.702 1.00 97.75 260 LEU A O 1
ATOM 2016 N N . LEU A 1 261 ? 6.110 -2.926 -0.508 1.00 96.38 261 LEU A N 1
ATOM 2017 C CA . LEU A 1 261 ? 4.942 -3.721 -0.864 1.00 96.38 261 LEU A CA 1
ATOM 2018 C C . LEU A 1 261 ? 5.323 -5.076 -1.462 1.00 96.38 261 LEU A C 1
ATOM 2020 O O . LEU A 1 261 ? 6.011 -5.168 -2.478 1.00 96.38 261 LEU A O 1
ATOM 2024 N N . LYS A 1 262 ? 4.775 -6.141 -0.878 1.00 93.19 262 LYS A N 1
ATOM 2025 C CA . LYS A 1 262 ? 4.696 -7.458 -1.511 1.00 93.19 262 LYS A CA 1
ATOM 2026 C C . LYS A 1 262 ? 3.267 -7.669 -1.994 1.00 93.19 262 LYS A C 1
ATOM 2028 O O . LYS A 1 262 ? 2.337 -7.735 -1.201 1.00 93.19 262 LYS A O 1
ATOM 2033 N N . LEU A 1 263 ? 3.077 -7.754 -3.297 1.00 90.38 263 LEU A N 1
ATOM 2034 C CA . LEU A 1 263 ? 1.770 -7.809 -3.934 1.00 90.38 263 LEU A CA 1
ATOM 2035 C C . LEU A 1 263 ? 1.456 -9.240 -4.375 1.00 90.38 263 LEU A C 1
ATOM 2037 O O . LEU A 1 263 ? 2.266 -9.880 -5.040 1.00 90.38 263 LEU A O 1
ATOM 2041 N N . GLN A 1 264 ? 0.276 -9.743 -4.015 1.00 87.06 264 GLN A N 1
ATOM 2042 C CA . GLN A 1 264 ? -0.173 -11.107 -4.303 1.00 87.06 264 GLN A CA 1
ATOM 2043 C C . GLN A 1 264 ? -1.516 -11.085 -5.052 1.00 87.06 264 GLN A C 1
ATOM 2045 O O . GLN A 1 264 ? -2.577 -11.215 -4.441 1.00 87.06 264 GLN A O 1
ATOM 2050 N N . PRO A 1 265 ? -1.502 -10.915 -6.384 1.00 83.25 265 PRO A N 1
ATOM 2051 C CA . PRO A 1 265 ? -2.713 -11.036 -7.186 1.00 83.25 265 PRO A CA 1
ATOM 2052 C C . PRO A 1 265 ? -3.284 -12.458 -7.074 1.00 83.25 265 PRO A C 1
ATOM 2054 O O . PRO A 1 265 ? -2.561 -13.421 -7.331 1.00 83.25 265 PRO A O 1
ATOM 2057 N N . ARG A 1 266 ? -4.561 -12.610 -6.705 1.00 78.12 266 ARG A N 1
ATOM 2058 C CA . ARG A 1 266 ? -5.187 -13.933 -6.508 1.00 78.12 266 ARG A CA 1
ATOM 2059 C C . ARG A 1 266 ? -6.014 -14.405 -7.689 1.00 78.12 266 ARG A C 1
ATOM 2061 O O . ARG A 1 266 ? -6.008 -15.594 -8.004 1.00 78.12 266 ARG A O 1
ATOM 2068 N N . THR A 1 267 ? -6.759 -13.503 -8.323 1.00 69.44 267 THR A N 1
ATOM 2069 C CA . THR A 1 267 ? -7.527 -13.885 -9.508 1.00 69.44 267 THR A CA 1
ATOM 2070 C C . THR A 1 267 ? -6.626 -13.960 -10.726 1.00 69.44 267 THR A C 1
ATOM 2072 O O . THR A 1 267 ? -5.539 -13.384 -10.788 1.00 69.44 267 THR A O 1
ATOM 2075 N N . HIS A 1 268 ? -7.113 -14.662 -11.742 1.00 57.59 268 HIS A N 1
ATOM 2076 C CA . HIS A 1 268 ? -6.451 -14.750 -13.038 1.00 57.59 268 HIS A CA 1
ATOM 2077 C C . HIS A 1 268 ? -6.633 -13.473 -13.886 1.00 57.59 268 HIS A C 1
ATOM 2079 O O . HIS A 1 268 ? -6.132 -13.423 -15.004 1.00 57.59 268 HIS A O 1
ATOM 2085 N N . ARG A 1 269 ? -7.328 -12.440 -13.373 1.00 62.19 269 ARG A N 1
ATOM 2086 C CA . ARG A 1 269 ? -7.566 -11.151 -14.047 1.00 62.19 269 ARG A CA 1
ATOM 2087 C C . ARG A 1 269 ? -7.330 -9.957 -13.105 1.00 62.19 269 ARG A C 1
ATOM 2089 O O . ARG A 1 269 ? -8.264 -9.191 -12.860 1.00 62.19 269 ARG A O 1
ATOM 2096 N N . PRO A 1 270 ? -6.114 -9.779 -12.561 1.00 64.88 270 PRO A N 1
ATOM 2097 C CA . PRO A 1 270 ? -5.829 -8.562 -11.824 1.00 64.88 270 PRO A CA 1
ATOM 2098 C C . PRO A 1 270 ? -5.884 -7.376 -12.789 1.00 64.88 270 PRO A C 1
ATOM 2100 O O . PRO A 1 270 ? -5.233 -7.372 -13.832 1.00 64.88 270 PRO A O 1
ATOM 2103 N N . GLY A 1 271 ? -6.699 -6.391 -12.446 1.00 72.75 271 GLY A N 1
ATOM 2104 C CA . GLY A 1 271 ? -6.747 -5.086 -13.091 1.00 72.75 271 GLY A CA 1
ATOM 2105 C C . GLY A 1 271 ? -5.618 -4.183 -12.592 1.00 72.75 271 GLY A C 1
ATOM 2106 O O . GLY A 1 271 ? -4.507 -4.636 -12.333 1.00 72.75 271 GLY A O 1
ATOM 2107 N N . ASN A 1 272 ? -5.884 -2.883 -12.488 1.00 88.75 272 ASN A N 1
ATOM 2108 C CA . ASN A 1 272 ? -4.832 -1.870 -12.399 1.00 88.75 272 ASN A CA 1
ATOM 2109 C C . ASN A 1 272 ? -4.071 -1.867 -11.061 1.00 88.75 272 ASN A C 1
ATOM 2111 O O . ASN A 1 272 ? -4.659 -1.999 -9.984 1.00 88.75 272 ASN A O 1
ATOM 2115 N N . ILE A 1 273 ? -2.760 -1.639 -11.146 1.00 93.25 273 ILE A N 1
ATOM 2116 C CA . ILE A 1 273 ? -1.864 -1.409 -10.012 1.00 93.25 273 ILE A CA 1
ATOM 2117 C C . ILE A 1 273 ? -1.326 0.018 -10.125 1.00 93.25 273 ILE A C 1
ATOM 2119 O O . ILE A 1 273 ? -0.690 0.362 -11.118 1.00 93.25 273 ILE A O 1
ATOM 2123 N N . SER A 1 274 ? -1.567 0.844 -9.110 1.00 96.81 274 SER A N 1
ATOM 2124 C CA . SER A 1 274 ? -1.075 2.222 -9.039 1.00 96.81 274 SER A CA 1
ATOM 2125 C C . SER A 1 274 ? -0.391 2.461 -7.699 1.00 96.81 274 SER A C 1
ATOM 2127 O O . SER A 1 274 ? -1.028 2.356 -6.653 1.00 96.81 274 SER A O 1
ATOM 2129 N N . ILE A 1 275 ? 0.897 2.790 -7.715 1.00 98.12 275 ILE A N 1
ATOM 2130 C CA . ILE A 1 275 ? 1.687 3.033 -6.504 1.00 98.12 275 ILE A CA 1
ATOM 2131 C C . ILE A 1 275 ? 2.370 4.389 -6.637 1.00 98.12 275 ILE A C 1
ATOM 2133 O O . ILE A 1 275 ? 3.164 4.592 -7.552 1.00 98.12 275 ILE A O 1
ATOM 2137 N N . SER A 1 276 ? 2.099 5.301 -5.712 1.00 98.38 276 SER A N 1
ATOM 2138 C CA . SER A 1 276 ? 2.806 6.574 -5.598 1.00 98.38 276 SER A CA 1
ATOM 2139 C C . SER A 1 276 ? 3.433 6.724 -4.219 1.00 98.38 276 SER A C 1
ATOM 2141 O O . SER A 1 276 ? 2.835 6.351 -3.208 1.00 98.38 276 SER A O 1
ATOM 2143 N N . ALA A 1 277 ? 4.641 7.277 -4.163 1.00 98.25 277 ALA A N 1
ATOM 2144 C CA . ALA A 1 277 ? 5.319 7.580 -2.911 1.00 98.25 277 ALA A CA 1
ATOM 2145 C C . ALA A 1 277 ? 6.169 8.846 -3.033 1.00 98.25 277 ALA A C 1
ATOM 2147 O O . ALA A 1 277 ? 6.716 9.152 -4.096 1.00 98.25 277 ALA A O 1
ATOM 2148 N N . LYS A 1 278 ? 6.325 9.566 -1.918 1.00 97.94 278 LYS A N 1
ATOM 2149 C CA . LYS A 1 278 ? 7.209 10.735 -1.870 1.00 97.94 278 LYS A CA 1
ATOM 2150 C C . LYS A 1 278 ? 8.673 10.349 -2.051 1.00 97.94 278 LYS A C 1
ATOM 2152 O O . LYS A 1 278 ? 9.423 11.069 -2.704 1.00 97.94 278 LYS A O 1
ATOM 2157 N N . TYR A 1 279 ? 9.066 9.239 -1.437 1.00 97.75 279 TYR A N 1
ATOM 2158 C CA . TYR A 1 279 ? 10.442 8.755 -1.393 1.00 97.75 279 TYR A CA 1
ATOM 2159 C C . TYR A 1 279 ? 10.519 7.353 -2.013 1.00 97.75 279 TYR A C 1
ATOM 2161 O O . TYR A 1 279 ? 10.096 7.162 -3.144 1.00 97.75 279 TYR A O 1
ATOM 2169 N N . HIS A 1 280 ? 11.080 6.366 -1.321 1.00 97.94 280 HIS A N 1
ATOM 2170 C CA . HIS A 1 280 ? 11.430 5.075 -1.903 1.00 97.94 280 HIS A CA 1
ATOM 2171 C C . HIS A 1 280 ? 10.218 4.165 -2.116 1.00 97.94 280 HIS A C 1
ATOM 2173 O O . HIS A 1 280 ? 9.335 4.071 -1.258 1.00 97.94 280 HIS A O 1
ATOM 2179 N N . ILE A 1 281 ? 10.227 3.422 -3.225 1.00 98.56 281 ILE A N 1
ATOM 2180 C CA . ILE A 1 281 ? 9.271 2.344 -3.491 1.00 98.56 281 ILE A CA 1
ATOM 2181 C C . ILE A 1 281 ? 10.031 1.031 -3.624 1.00 98.56 281 ILE A C 1
ATOM 2183 O O . ILE A 1 281 ? 10.945 0.920 -4.433 1.00 98.56 281 ILE A O 1
ATOM 2187 N N . SER A 1 282 ? 9.621 0.023 -2.861 1.00 98.00 282 SER A N 1
ATOM 2188 C CA . SER A 1 282 ? 9.973 -1.374 -3.100 1.00 98.00 282 SER A CA 1
ATOM 2189 C C . SER A 1 282 ? 8.690 -2.137 -3.401 1.00 98.00 282 SER A C 1
ATOM 2191 O O . SER A 1 282 ? 7.777 -2.125 -2.577 1.00 98.00 282 SER A O 1
ATOM 2193 N N . ALA A 1 283 ? 8.582 -2.745 -4.581 1.00 95.31 283 ALA A N 1
ATOM 2194 C CA . ALA A 1 283 ? 7.376 -3.442 -5.018 1.00 95.31 283 ALA A CA 1
ATOM 2195 C C . ALA A 1 283 ? 7.717 -4.793 -5.654 1.00 95.31 283 ALA A C 1
ATOM 2197 O O . ALA A 1 283 ? 8.394 -4.851 -6.679 1.00 95.31 283 ALA A O 1
ATOM 2198 N N . THR A 1 284 ? 7.193 -5.876 -5.077 1.00 92.81 284 THR A N 1
ATOM 2199 C CA . THR A 1 284 ? 7.438 -7.245 -5.554 1.00 92.81 284 THR A CA 1
ATOM 2200 C C . THR A 1 284 ? 6.132 -7.973 -5.844 1.00 92.81 284 THR A C 1
ATOM 2202 O O . THR A 1 284 ? 5.296 -8.111 -4.953 1.00 92.81 284 THR A O 1
ATOM 2205 N N . ILE A 1 285 ? 5.990 -8.506 -7.058 1.00 87.31 285 ILE A N 1
ATOM 2206 C CA . ILE A 1 285 ? 4.918 -9.412 -7.486 1.00 87.31 285 ILE A CA 1
ATOM 2207 C C . ILE A 1 285 ? 5.551 -10.782 -7.802 1.00 87.31 285 ILE A C 1
ATOM 2209 O O . ILE A 1 285 ? 6.378 -10.862 -8.711 1.00 87.31 285 ILE A O 1
ATOM 2213 N N . PRO A 1 286 ? 5.196 -11.875 -7.098 1.00 75.38 286 PRO A N 1
ATOM 2214 C CA . PRO A 1 286 ? 5.738 -13.207 -7.373 1.00 75.38 286 PRO A CA 1
ATOM 2215 C C . PRO A 1 286 ? 5.446 -13.697 -8.804 1.00 75.38 286 PRO A C 1
ATOM 2217 O O . PRO A 1 286 ? 4.308 -13.644 -9.279 1.00 75.38 286 PRO A O 1
ATOM 2220 N N . PHE A 1 287 ? 6.471 -14.237 -9.469 1.00 67.00 287 PHE A N 1
ATOM 2221 C CA . PHE A 1 287 ? 6.442 -14.688 -10.871 1.00 67.00 287 PHE A CA 1
ATOM 2222 C C . PHE A 1 287 ? 5.662 -15.989 -11.135 1.00 67.00 287 PHE A C 1
ATOM 2224 O O . PHE A 1 287 ? 5.488 -16.382 -12.287 1.00 67.00 287 PHE A O 1
ATOM 2231 N N . GLU A 1 288 ? 5.150 -16.649 -10.095 1.00 60.38 288 GLU A N 1
ATOM 2232 C CA . GLU A 1 288 ? 4.458 -17.944 -10.196 1.00 60.38 288 GLU A CA 1
ATOM 2233 C C . GLU A 1 288 ? 3.097 -17.867 -10.915 1.00 60.38 288 GLU A C 1
ATOM 2235 O O . GLU A 1 288 ? 2.546 -18.882 -11.336 1.00 60.38 288 GLU A O 1
ATOM 2240 N N . THR A 1 289 ? 2.566 -16.665 -11.155 1.00 54.28 289 THR A N 1
ATOM 2241 C CA . THR A 1 289 ? 1.290 -16.479 -11.864 1.00 54.28 289 THR A CA 1
ATOM 2242 C C . THR A 1 289 ? 1.480 -16.392 -13.382 1.00 54.28 289 THR A C 1
ATOM 2244 O O . THR A 1 289 ? 1.275 -15.356 -14.016 1.00 54.28 289 THR A O 1
ATOM 2247 N N . SER A 1 290 ? 1.877 -17.521 -13.968 1.00 45.53 290 SER A N 1
ATOM 2248 C CA . SER A 1 290 ? 2.014 -17.737 -15.411 1.00 45.53 290 SER A CA 1
ATOM 2249 C C . SER A 1 290 ? 0.654 -17.768 -16.121 1.00 45.53 290 SER A C 1
ATOM 2251 O O . SER A 1 290 ? 0.076 -18.826 -16.325 1.00 45.53 290 SER A O 1
ATOM 2253 N N . GLN A 1 291 ? 0.121 -16.613 -16.519 1.00 52.56 291 GLN A N 1
ATOM 2254 C CA . GLN A 1 291 ? -0.879 -16.519 -17.594 1.00 52.56 291 GLN A CA 1
ATOM 2255 C C . GLN A 1 291 ? -0.999 -15.076 -18.089 1.00 52.56 291 GLN A C 1
ATOM 2257 O O . GLN A 1 291 ? -0.764 -14.159 -17.314 1.00 52.56 291 GLN A O 1
ATOM 2262 N N . LYS A 1 292 ? -1.302 -14.897 -19.386 1.00 52.06 292 LYS A N 1
ATOM 2263 C CA . LYS A 1 292 ? -1.427 -13.603 -20.091 1.00 52.06 292 LYS A CA 1
ATOM 2264 C C . LYS A 1 292 ? -2.394 -12.680 -19.342 1.00 52.06 292 LYS A C 1
ATOM 2266 O O . LYS A 1 292 ? -3.528 -13.087 -19.101 1.00 52.06 292 LYS A O 1
ATOM 2271 N N . LYS A 1 293 ? -1.961 -11.470 -18.976 1.00 60.84 293 LYS A N 1
ATOM 2272 C CA . LYS A 1 293 ? -2.773 -10.535 -18.178 1.00 60.84 293 LYS A CA 1
ATOM 2273 C C . LYS A 1 293 ? -2.982 -9.237 -18.934 1.00 60.84 293 LYS A C 1
ATOM 2275 O O . LYS A 1 293 ? -2.047 -8.776 -19.583 1.00 60.84 293 LYS A O 1
ATOM 2280 N N . ASP A 1 294 ? -4.177 -8.671 -18.784 1.00 70.50 294 ASP A N 1
ATOM 2281 C CA . ASP A 1 294 ? -4.470 -7.279 -19.105 1.00 70.50 294 ASP A CA 1
ATOM 2282 C C . ASP A 1 294 ? -4.407 -6.442 -17.825 1.00 70.50 294 ASP A C 1
ATOM 2284 O O . ASP A 1 294 ? -5.403 -6.248 -17.130 1.00 70.50 294 ASP A O 1
ATOM 2288 N N . THR A 1 295 ? -3.208 -5.999 -17.469 1.00 77.56 295 THR A N 1
ATOM 2289 C CA . THR A 1 295 ? -2.926 -5.238 -16.254 1.00 77.56 295 THR A CA 1
ATOM 2290 C C . THR A 1 295 ? -2.156 -3.979 -16.632 1.00 77.56 295 THR A C 1
ATOM 2292 O O . THR A 1 295 ? -1.132 -4.028 -17.315 1.00 77.56 295 THR A O 1
ATOM 2295 N N . THR A 1 296 ? -2.642 -2.834 -16.156 1.00 89.00 296 THR A N 1
ATOM 2296 C CA . THR A 1 296 ? -1.893 -1.576 -16.209 1.00 89.00 296 THR A CA 1
ATOM 2297 C C . THR A 1 296 ? -1.158 -1.400 -14.890 1.00 89.00 296 THR A C 1
ATOM 2299 O O . THR A 1 296 ? -1.789 -1.416 -13.831 1.00 89.00 296 THR A O 1
ATOM 2302 N N . ILE A 1 297 ? 0.159 -1.225 -14.945 1.00 92.38 297 ILE A N 1
ATOM 2303 C CA . ILE A 1 297 ? 0.991 -0.943 -13.774 1.00 92.38 297 ILE A CA 1
ATOM 2304 C C . ILE A 1 297 ? 1.547 0.472 -13.900 1.00 92.38 297 ILE A C 1
ATOM 2306 O O . ILE A 1 297 ? 2.161 0.808 -14.908 1.00 92.38 297 ILE A O 1
ATOM 2310 N N . SER A 1 298 ? 1.350 1.294 -12.874 1.00 96.19 298 SER A N 1
ATOM 2311 C CA . SER A 1 298 ? 1.940 2.625 -12.762 1.00 96.19 298 SER A CA 1
ATOM 2312 C C . SER A 1 298 ? 2.609 2.776 -11.402 1.00 96.19 298 SER A C 1
ATOM 2314 O O . SER A 1 298 ? 1.973 2.590 -10.364 1.00 96.19 298 SER A O 1
ATOM 2316 N N . ILE A 1 299 ? 3.904 3.082 -11.407 1.00 98.00 299 ILE A N 1
ATOM 2317 C CA . ILE A 1 299 ? 4.698 3.310 -10.202 1.00 98.00 299 ILE A CA 1
ATOM 2318 C C . ILE A 1 299 ? 5.386 4.664 -10.322 1.00 98.00 299 ILE A C 1
ATOM 2320 O O . ILE A 1 299 ? 6.117 4.901 -11.282 1.00 98.00 299 ILE A O 1
ATOM 2324 N N . LEU A 1 300 ? 5.172 5.536 -9.339 1.00 98.38 300 LEU A N 1
ATOM 2325 C CA . LEU A 1 300 ? 5.746 6.875 -9.286 1.00 98.38 300 LEU A CA 1
ATOM 2326 C C . LEU A 1 300 ? 6.426 7.126 -7.942 1.00 98.38 300 LEU A C 1
ATOM 2328 O O . LEU A 1 300 ? 5.771 7.179 -6.904 1.00 98.38 300 LEU A O 1
ATOM 2332 N N . SER A 1 301 ? 7.728 7.373 -7.984 1.00 98.19 301 SER A N 1
ATOM 2333 C CA . SER A 1 301 ? 8.487 7.939 -6.873 1.00 98.19 301 SER A CA 1
ATOM 2334 C C . SER A 1 301 ? 8.847 9.388 -7.185 1.00 98.19 301 SER A C 1
ATOM 2336 O O . SER A 1 301 ? 9.412 9.679 -8.243 1.00 98.19 301 SER A O 1
ATOM 2338 N N . GLU A 1 302 ? 8.555 10.306 -6.264 1.00 97.94 302 GLU A N 1
ATOM 2339 C CA . GLU A 1 302 ? 8.881 11.722 -6.459 1.00 97.94 302 GLU A CA 1
ATOM 2340 C C . GLU A 1 302 ? 10.353 12.054 -6.170 1.00 97.94 302 GLU A C 1
ATOM 2342 O O . GLU A 1 302 ? 10.953 12.849 -6.890 1.00 97.94 302 GLU A O 1
ATOM 2347 N N . ARG A 1 303 ? 10.926 11.504 -5.090 1.00 96.56 303 ARG A N 1
ATOM 2348 C CA . ARG A 1 303 ? 12.263 11.866 -4.571 1.00 96.56 303 ARG A CA 1
ATOM 2349 C C . ARG A 1 303 ? 13.092 10.679 -4.083 1.00 96.56 303 ARG A C 1
ATOM 2351 O O . ARG A 1 303 ? 14.000 10.859 -3.276 1.00 96.56 303 ARG A O 1
ATOM 2358 N N . GLY A 1 304 ? 12.750 9.465 -4.494 1.00 95.38 304 GLY A N 1
ATOM 2359 C CA . GLY A 1 304 ? 13.466 8.269 -4.069 1.00 95.38 304 GLY A CA 1
ATOM 2360 C C . GLY A 1 304 ? 13.638 7.239 -5.171 1.00 95.38 304 GLY A C 1
ATOM 2361 O O . GLY A 1 304 ? 13.102 7.352 -6.274 1.00 95.38 304 GLY A O 1
ATOM 2362 N N . ASN A 1 305 ? 14.386 6.201 -4.835 1.00 97.88 305 ASN A N 1
ATOM 2363 C CA . ASN A 1 305 ? 14.640 5.087 -5.736 1.00 97.88 305 ASN A CA 1
ATOM 2364 C C . ASN A 1 305 ? 13.446 4.130 -5.793 1.00 97.88 305 ASN A C 1
ATOM 2366 O O . ASN A 1 305 ? 12.719 3.964 -4.807 1.00 97.88 305 ASN A O 1
ATOM 2370 N N . ILE A 1 306 ? 13.288 3.471 -6.936 1.00 98.44 306 ILE A N 1
ATOM 2371 C CA . ILE A 1 306 ? 12.326 2.394 -7.142 1.00 98.44 306 ILE A CA 1
ATOM 2372 C C . ILE A 1 306 ? 13.094 1.079 -7.270 1.00 98.44 306 ILE A C 1
ATOM 2374 O O . ILE A 1 306 ? 13.925 0.935 -8.161 1.00 98.44 306 ILE A O 1
ATOM 2378 N N . ASN A 1 307 ? 12.784 0.118 -6.400 1.00 97.94 307 ASN A N 1
ATOM 2379 C CA . ASN A 1 307 ? 13.168 -1.280 -6.547 1.00 97.94 307 ASN A CA 1
ATOM 2380 C C . ASN A 1 307 ? 11.925 -2.102 -6.913 1.00 97.94 307 ASN A C 1
ATOM 2382 O O . ASN A 1 307 ? 10.986 -2.194 -6.120 1.00 97.94 307 ASN A O 1
ATOM 2386 N N . ALA A 1 308 ? 11.886 -2.656 -8.122 1.00 94.38 308 ALA A N 1
ATOM 2387 C CA . ALA A 1 308 ? 10.676 -3.260 -8.665 1.00 94.38 308 ALA A CA 1
ATOM 2388 C C . ALA A 1 308 ? 10.924 -4.652 -9.256 1.00 94.38 308 ALA A C 1
ATOM 2390 O O . ALA A 1 308 ? 11.718 -4.824 -10.174 1.00 94.38 308 ALA A O 1
ATOM 2391 N N . HIS A 1 309 ? 10.204 -5.652 -8.755 1.00 93.31 309 HIS A N 1
ATOM 2392 C CA . HIS A 1 309 ? 10.166 -7.010 -9.297 1.00 93.31 309 HIS A CA 1
ATOM 2393 C C . HIS A 1 309 ? 8.730 -7.289 -9.750 1.00 93.31 309 HIS A C 1
ATOM 2395 O O . HIS A 1 309 ? 7.876 -7.612 -8.924 1.00 93.31 309 HIS A O 1
ATOM 2401 N N . LEU A 1 310 ? 8.426 -7.098 -11.036 1.00 88.38 310 LEU A N 1
ATOM 2402 C CA . LEU A 1 310 ? 7.041 -7.000 -11.517 1.00 88.38 310 LEU A CA 1
ATOM 2403 C C . LEU A 1 310 ? 6.743 -7.953 -12.673 1.00 88.38 310 LEU A C 1
ATOM 2405 O O . LEU A 1 310 ? 7.621 -8.326 -13.448 1.00 88.38 310 LEU A O 1
ATOM 2409 N N . LEU A 1 311 ? 5.462 -8.278 -12.830 1.00 84.56 311 LEU A N 1
ATOM 2410 C CA . LEU A 1 311 ? 4.934 -8.876 -14.051 1.00 84.56 311 LEU A CA 1
ATOM 2411 C C . LEU A 1 311 ? 4.610 -7.751 -15.041 1.00 84.56 311 LEU A C 1
ATOM 2413 O O . LEU A 1 311 ? 3.646 -7.021 -14.824 1.00 84.56 311 LEU A O 1
ATOM 2417 N N . ALA A 1 312 ? 5.393 -7.597 -16.108 1.00 73.94 312 ALA A N 1
ATOM 2418 C CA . ALA A 1 312 ? 5.065 -6.648 -17.167 1.00 73.94 312 ALA A CA 1
ATOM 2419 C C . ALA A 1 312 ? 3.879 -7.180 -17.989 1.00 73.94 312 ALA A C 1
ATOM 2421 O O . ALA A 1 312 ? 3.831 -8.348 -18.382 1.00 73.94 312 ALA A O 1
ATOM 2422 N N . SER A 1 313 ? 2.886 -6.326 -18.206 1.00 75.81 313 SER A N 1
ATOM 2423 C CA . SER A 1 313 ? 1.605 -6.668 -18.837 1.00 75.81 313 SER A CA 1
ATOM 2424 C C . SER A 1 313 ? 1.288 -5.646 -19.941 1.00 75.81 313 SER A C 1
ATOM 2426 O O . SER A 1 313 ? 2.228 -5.131 -20.541 1.00 75.81 313 SER A O 1
ATOM 2428 N N . THR A 1 314 ? 0.026 -5.366 -20.278 1.00 87.06 314 THR A N 1
ATOM 2429 C CA . THR A 1 314 ? -0.366 -4.522 -21.425 1.00 87.06 314 THR A CA 1
ATOM 2430 C C . THR A 1 314 ? 0.354 -3.175 -21.414 1.00 87.06 314 THR A C 1
ATOM 2432 O O . THR A 1 314 ? 0.858 -2.730 -22.447 1.00 87.06 314 THR A O 1
ATOM 2435 N N . PHE A 1 315 ? 0.457 -2.562 -20.230 1.00 90.62 315 PHE A N 1
ATOM 2436 C CA . PHE A 1 315 ? 1.212 -1.335 -20.013 1.00 90.62 315 PHE A CA 1
ATOM 2437 C C . PHE A 1 315 ? 1.854 -1.317 -18.623 1.00 90.62 315 PHE A C 1
ATOM 2439 O O . PHE A 1 315 ? 1.212 -1.606 -17.613 1.00 90.62 315 PHE A O 1
ATOM 2446 N N . THR A 1 316 ? 3.134 -0.977 -18.555 1.00 92.94 316 THR A N 1
ATOM 2447 C CA . THR A 1 316 ? 3.891 -0.823 -17.311 1.00 92.94 316 THR A CA 1
ATOM 2448 C C . THR A 1 316 ? 4.691 0.466 -17.386 1.00 92.94 316 THR A C 1
ATOM 2450 O O . THR A 1 316 ? 5.578 0.577 -18.221 1.00 92.94 316 THR A O 1
ATOM 2453 N N . ASN A 1 317 ? 4.387 1.423 -16.513 1.00 96.19 317 ASN A N 1
ATOM 2454 C CA . ASN A 1 317 ? 5.106 2.684 -16.382 1.00 96.19 317 ASN A CA 1
ATOM 2455 C C . ASN A 1 317 ? 5.769 2.772 -15.004 1.00 96.19 317 ASN A C 1
ATOM 2457 O O . ASN A 1 317 ? 5.095 2.646 -13.978 1.00 96.19 317 ASN A O 1
ATOM 2461 N N . ILE A 1 318 ? 7.078 3.007 -14.989 1.00 97.44 318 ILE A N 1
ATOM 2462 C CA . ILE A 1 318 ? 7.878 3.187 -13.779 1.00 97.44 318 ILE A CA 1
ATOM 2463 C C . ILE A 1 318 ? 8.619 4.519 -13.881 1.00 97.44 318 ILE A C 1
ATOM 2465 O O . ILE A 1 318 ? 9.506 4.687 -14.714 1.00 97.44 318 ILE A O 1
ATOM 2469 N N . THR A 1 319 ? 8.272 5.471 -13.021 1.00 98.25 319 THR A N 1
ATOM 2470 C CA . THR A 1 319 ? 8.831 6.826 -13.029 1.00 98.25 319 THR A CA 1
ATOM 2471 C C . THR A 1 319 ? 9.483 7.145 -11.683 1.00 98.25 319 THR A C 1
ATOM 2473 O O . THR A 1 319 ? 8.796 7.268 -10.671 1.00 98.25 319 THR A O 1
ATOM 2476 N N . ALA A 1 320 ? 10.802 7.331 -11.665 1.00 97.56 320 ALA A N 1
ATOM 2477 C CA . ALA A 1 320 ? 11.560 7.882 -10.542 1.00 97.56 320 ALA A CA 1
ATOM 2478 C C . ALA A 1 320 ? 11.963 9.331 -10.863 1.00 97.56 320 ALA A C 1
ATOM 2480 O O . ALA A 1 320 ? 12.994 9.590 -11.489 1.00 97.56 320 ALA A O 1
ATOM 2481 N N . ALA A 1 321 ? 11.132 10.293 -10.450 1.00 96.62 321 ALA A N 1
ATOM 2482 C CA . ALA A 1 321 ? 11.258 11.699 -10.847 1.00 96.62 321 ALA A CA 1
ATOM 2483 C C . ALA A 1 321 ? 12.538 12.380 -10.329 1.00 96.62 321 ALA A C 1
ATOM 2485 O O . ALA A 1 321 ? 13.037 13.309 -10.962 1.00 96.62 321 ALA A O 1
ATOM 2486 N N . ALA A 1 322 ? 13.075 11.912 -9.201 1.00 94.88 322 ALA A N 1
ATOM 2487 C CA . ALA A 1 322 ? 14.378 12.301 -8.666 1.00 94.88 322 ALA A CA 1
ATOM 2488 C C . ALA A 1 322 ? 15.032 11.113 -7.937 1.00 94.88 322 ALA A C 1
ATOM 2490 O O . ALA A 1 322 ? 15.300 11.178 -6.739 1.00 94.88 322 ALA A O 1
ATOM 2491 N N . GLY A 1 323 ? 15.230 10.005 -8.656 1.00 95.06 323 GLY A N 1
ATOM 2492 C CA . GLY A 1 323 ? 15.824 8.781 -8.120 1.00 95.06 323 GLY A CA 1
ATOM 2493 C C . GLY A 1 323 ? 16.267 7.799 -9.204 1.00 95.06 323 GLY A C 1
ATOM 2494 O O . GLY A 1 323 ? 16.147 8.081 -10.402 1.00 95.06 323 GLY A O 1
ATOM 2495 N N . ASP A 1 324 ? 16.766 6.653 -8.749 1.00 97.00 324 ASP A N 1
ATOM 2496 C CA . ASP A 1 324 ? 17.147 5.512 -9.582 1.00 97.00 324 ASP A CA 1
ATOM 2497 C C . ASP A 1 324 ? 15.986 4.520 -9.764 1.00 97.00 324 ASP A C 1
ATOM 2499 O O . ASP A 1 324 ? 15.098 4.409 -8.912 1.00 97.00 324 ASP A O 1
ATOM 2503 N N . ILE A 1 325 ? 16.038 3.733 -10.837 1.00 97.88 325 ILE A N 1
ATOM 2504 C CA . ILE A 1 325 ? 15.206 2.545 -11.043 1.00 97.88 325 ILE A CA 1
ATOM 2505 C C . ILE A 1 325 ? 16.115 1.318 -11.062 1.00 97.88 325 ILE A C 1
ATOM 2507 O O . ILE A 1 325 ? 17.046 1.234 -11.856 1.00 97.88 325 ILE A O 1
ATOM 2511 N N . ILE A 1 326 ? 15.821 0.342 -10.210 1.00 97.06 326 ILE A N 1
ATOM 2512 C CA . ILE A 1 326 ? 16.452 -0.978 -10.221 1.00 97.06 326 ILE A CA 1
ATOM 2513 C C . ILE A 1 326 ? 15.330 -2.004 -10.286 1.00 97.06 326 ILE A C 1
ATOM 2515 O O . ILE A 1 326 ? 14.400 -1.956 -9.478 1.00 97.06 326 ILE A O 1
ATOM 2519 N N . GLY A 1 327 ? 15.375 -2.939 -11.227 1.00 94.56 327 GLY A N 1
ATOM 2520 C CA . GLY A 1 327 ? 14.291 -3.902 -11.291 1.00 94.56 327 GLY A CA 1
ATOM 2521 C C . GLY A 1 327 ? 14.459 -5.085 -12.217 1.00 94.56 327 GLY A C 1
ATOM 2522 O O . GLY A 1 327 ? 15.378 -5.184 -13.026 1.00 94.56 327 GLY A O 1
ATOM 2523 N N . ARG A 1 328 ? 13.499 -5.991 -12.074 1.00 93.38 328 ARG A N 1
ATOM 2524 C CA . ARG A 1 328 ? 13.319 -7.183 -12.894 1.00 93.38 328 ARG A CA 1
ATOM 2525 C C . ARG A 1 328 ? 11.883 -7.224 -13.372 1.00 93.38 328 ARG A C 1
ATOM 2527 O O . ARG A 1 328 ? 10.959 -7.150 -12.558 1.00 93.38 328 ARG A O 1
ATOM 2534 N N . LEU A 1 329 ? 11.692 -7.364 -14.675 1.00 90.06 329 LEU A N 1
ATOM 2535 C CA . LEU A 1 329 ? 10.371 -7.475 -15.270 1.00 90.06 329 LEU A CA 1
ATOM 2536 C C . LEU A 1 329 ? 10.217 -8.832 -15.935 1.00 90.06 329 LEU A C 1
ATOM 2538 O O . LEU A 1 329 ? 11.027 -9.241 -16.766 1.00 90.06 329 LEU A O 1
ATOM 2542 N N . LEU A 1 330 ? 9.133 -9.512 -15.587 1.00 87.00 330 LEU A N 1
ATOM 2543 C CA . LEU A 1 330 ? 8.708 -10.722 -16.260 1.00 87.00 330 LEU A CA 1
ATOM 2544 C C . LEU A 1 330 ? 7.519 -10.395 -17.166 1.00 87.00 330 LEU A C 1
ATOM 2546 O O . LEU A 1 330 ? 6.411 -10.189 -16.666 1.00 87.00 330 LEU A O 1
ATOM 2550 N N . PRO A 1 331 ? 7.715 -10.331 -18.482 1.00 80.06 331 PRO A N 1
ATOM 2551 C CA . PRO A 1 331 ? 6.632 -10.003 -19.388 1.00 80.06 331 PRO A CA 1
ATOM 2552 C C . PRO A 1 331 ? 5.581 -11.104 -19.552 1.00 80.06 331 PRO A C 1
ATOM 2554 O O . PRO A 1 331 ? 5.862 -12.298 -19.428 1.00 80.06 331 PRO A O 1
ATOM 2557 N N . THR A 1 332 ? 4.360 -10.691 -19.903 1.00 75.25 332 THR A N 1
ATOM 2558 C CA . THR A 1 332 ? 3.205 -11.572 -20.116 1.00 75.25 332 THR A CA 1
ATOM 2559 C C . THR A 1 332 ? 2.487 -11.246 -21.432 1.00 75.25 332 THR A C 1
ATOM 2561 O O . THR A 1 332 ? 1.475 -10.557 -21.466 1.00 75.25 332 THR A O 1
ATOM 2564 N N . GLY A 1 333 ? 2.983 -11.784 -22.549 1.00 76.12 333 GLY A N 1
ATOM 2565 C CA . GLY A 1 333 ? 2.386 -11.560 -23.873 1.00 76.12 333 GLY A CA 1
ATOM 2566 C C . GLY A 1 333 ? 2.937 -10.314 -24.569 1.00 76.12 333 GLY A C 1
ATOM 2567 O O . GLY A 1 333 ? 4.150 -10.126 -24.577 1.00 76.12 333 GLY A O 1
ATOM 2568 N N . MET A 1 334 ? 2.062 -9.517 -25.198 1.00 82.56 334 MET A N 1
ATOM 2569 C CA . MET A 1 334 ? 2.453 -8.238 -25.800 1.00 82.56 334 MET A CA 1
ATOM 2570 C C . MET A 1 334 ? 2.445 -7.158 -24.719 1.00 82.56 334 MET A C 1
ATOM 2572 O O . MET A 1 334 ? 1.379 -6.818 -24.208 1.00 82.56 334 MET A O 1
ATOM 2576 N N . SER A 1 335 ? 3.616 -6.628 -24.375 1.00 86.75 335 SER A N 1
ATOM 2577 C CA . SER A 1 335 ? 3.750 -5.664 -23.278 1.00 86.75 335 SER A CA 1
ATOM 2578 C C . SER A 1 335 ? 4.360 -4.349 -23.741 1.00 86.75 335 SER A C 1
ATOM 2580 O O . SER A 1 335 ? 5.320 -4.336 -24.515 1.00 86.75 335 SER A O 1
ATOM 2582 N N . THR A 1 336 ? 3.806 -3.243 -23.240 1.00 91.88 336 THR A N 1
ATOM 2583 C CA . THR A 1 336 ? 4.422 -1.919 -23.365 1.00 91.88 336 THR A CA 1
ATOM 2584 C C . THR A 1 336 ? 5.078 -1.543 -22.045 1.00 91.88 336 THR A C 1
ATOM 2586 O O . THR A 1 336 ? 4.408 -1.538 -21.013 1.00 91.88 336 THR A O 1
ATOM 2589 N N . VAL A 1 337 ? 6.373 -1.241 -22.064 1.00 93.19 337 VAL A N 1
ATOM 2590 C CA . VAL A 1 337 ? 7.137 -0.875 -20.865 1.00 93.19 337 VAL A CA 1
ATOM 2591 C C . VAL A 1 337 ? 7.744 0.506 -21.047 1.00 93.19 337 VAL A C 1
ATOM 2593 O O . VAL A 1 337 ? 8.504 0.738 -21.980 1.00 93.19 337 VAL A O 1
ATOM 2596 N N . GLU A 1 338 ? 7.437 1.412 -20.132 1.00 95.75 338 GLU A N 1
ATOM 2597 C CA . GLU A 1 338 ? 8.007 2.750 -20.082 1.00 95.75 338 GLU A CA 1
ATOM 2598 C C . GLU A 1 338 ? 8.719 2.948 -18.747 1.00 95.75 338 GLU A C 1
ATOM 2600 O O . GLU A 1 338 ? 8.138 2.746 -17.679 1.00 95.75 338 GLU A O 1
ATOM 2605 N N . THR A 1 339 ? 9.992 3.333 -18.796 1.00 96.19 339 THR A N 1
ATOM 2606 C CA . THR A 1 339 ? 10.735 3.724 -17.598 1.00 96.19 339 THR A CA 1
ATOM 2607 C C . THR A 1 339 ? 11.321 5.114 -17.760 1.00 96.19 339 THR A C 1
ATOM 2609 O O . THR A 1 339 ? 11.849 5.459 -18.817 1.00 96.19 339 THR A O 1
ATOM 2612 N N . TYR A 1 340 ? 11.246 5.902 -16.694 1.00 96.44 340 TYR A N 1
ATOM 2613 C CA . TYR A 1 340 ? 11.864 7.216 -16.608 1.00 96.44 340 TYR A CA 1
ATOM 2614 C C . TYR A 1 340 ? 12.577 7.360 -15.266 1.00 96.44 340 TYR A C 1
ATOM 2616 O O . TYR A 1 340 ? 11.924 7.369 -14.222 1.00 96.44 340 TYR A O 1
ATOM 2624 N N . SER A 1 341 ? 13.898 7.510 -15.280 1.00 95.50 341 SER A N 1
ATOM 2625 C CA . SER A 1 341 ? 14.701 7.855 -14.106 1.00 95.50 341 SER A CA 1
ATOM 2626 C C . SER A 1 341 ? 15.366 9.213 -14.290 1.00 95.50 341 SER A C 1
ATOM 2628 O O . SER A 1 341 ? 15.861 9.551 -15.367 1.00 95.50 341 SER A O 1
ATOM 2630 N N . LYS A 1 342 ? 15.428 10.001 -13.214 1.00 92.25 342 LYS A N 1
ATOM 2631 C CA . LYS A 1 342 ? 16.294 11.186 -13.191 1.00 92.25 342 LYS A CA 1
ATOM 2632 C C . LYS A 1 342 ? 17.762 10.793 -13.179 1.00 92.25 342 LYS A C 1
ATOM 2634 O O . LYS A 1 342 ? 18.541 11.420 -13.879 1.00 92.25 342 LYS A O 1
ATOM 2639 N N . PHE A 1 343 ? 18.110 9.767 -12.408 1.00 91.75 343 PHE A N 1
ATOM 2640 C CA . PHE A 1 343 ? 19.464 9.236 -12.316 1.00 91.75 343 PHE A CA 1
ATOM 2641 C C . PHE A 1 343 ? 19.524 7.901 -13.058 1.00 91.75 343 PHE A C 1
ATOM 2643 O O . PHE A 1 343 ? 19.188 7.860 -14.242 1.00 91.75 343 PHE A O 1
ATOM 2650 N N . ASN A 1 344 ? 19.903 6.814 -12.393 1.00 92.94 344 ASN A N 1
ATOM 2651 C CA . ASN A 1 344 ? 20.275 5.578 -13.065 1.00 92.94 344 ASN A CA 1
ATOM 2652 C C . ASN A 1 344 ? 19.081 4.642 -13.290 1.00 92.94 344 ASN A C 1
ATOM 2654 O O . ASN A 1 344 ? 18.128 4.630 -12.510 1.00 92.94 344 ASN A O 1
ATOM 2658 N N . THR A 1 345 ? 19.153 3.816 -14.330 1.00 94.00 345 THR A N 1
ATOM 2659 C CA . THR A 1 345 ? 18.224 2.709 -14.580 1.00 94.00 345 THR A CA 1
ATOM 2660 C C . THR A 1 345 ? 19.008 1.415 -14.788 1.00 94.00 345 THR A C 1
ATOM 2662 O O . THR A 1 345 ? 19.829 1.330 -15.692 1.00 94.00 345 THR A O 1
ATOM 2665 N N . SER A 1 346 ? 18.709 0.387 -13.995 1.00 95.06 346 SER A N 1
ATOM 2666 C CA . SER A 1 346 ? 19.165 -0.990 -14.202 1.00 95.06 346 SER A CA 1
ATOM 2667 C C . SER A 1 346 ? 17.953 -1.911 -14.274 1.00 95.06 346 SER A C 1
ATOM 2669 O O . SER A 1 346 ? 17.205 -2.037 -13.299 1.00 95.06 346 SER A O 1
ATOM 2671 N N . LEU A 1 347 ? 17.718 -2.520 -15.435 1.00 94.31 347 LEU A N 1
ATOM 2672 C CA . LEU A 1 347 ? 16.514 -3.307 -15.689 1.00 94.31 347 LEU A CA 1
ATOM 2673 C C . LEU A 1 347 ? 16.844 -4.625 -16.382 1.00 94.31 347 LEU A C 1
ATOM 2675 O O . LEU A 1 347 ? 17.463 -4.630 -17.439 1.00 94.31 347 LEU A O 1
ATOM 2679 N N . VAL A 1 348 ? 16.346 -5.730 -15.835 1.00 93.62 348 VAL A N 1
ATOM 2680 C CA . VAL A 1 348 ? 16.466 -7.055 -16.460 1.00 93.62 348 VAL A CA 1
ATOM 2681 C C . VAL A 1 348 ? 15.095 -7.547 -16.908 1.00 93.62 348 VAL A C 1
ATOM 2683 O O . VAL A 1 348 ? 14.160 -7.615 -16.104 1.00 93.62 348 VAL A O 1
ATOM 2686 N N . ILE A 1 349 ? 14.971 -7.924 -18.179 1.00 90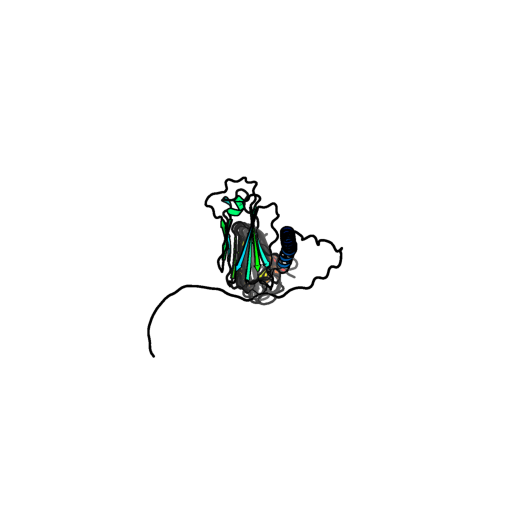.44 349 ILE A N 1
ATOM 2687 C CA . ILE A 1 349 ? 13.788 -8.579 -18.740 1.00 90.44 349 ILE A CA 1
ATOM 2688 C C . ILE A 1 349 ? 14.010 -10.094 -18.729 1.00 90.44 349 ILE A C 1
ATOM 2690 O O . ILE A 1 349 ? 14.948 -10.614 -19.324 1.00 90.44 349 ILE A O 1
ATOM 2694 N N . GLU A 1 350 ? 13.155 -10.825 -18.013 1.00 87.69 350 GLU A N 1
ATOM 2695 C CA . GLU A 1 350 ? 13.441 -12.220 -17.641 1.00 87.69 350 GLU A CA 1
ATOM 2696 C C . GLU A 1 350 ? 13.037 -13.269 -18.697 1.00 87.69 350 GLU A C 1
ATOM 2698 O O . GLU A 1 350 ? 13.484 -14.411 -18.599 1.00 87.69 350 GLU A O 1
ATOM 2703 N N . ARG A 1 351 ? 12.177 -12.948 -19.679 1.00 83.62 351 ARG A N 1
ATOM 2704 C CA . ARG A 1 351 ? 11.700 -13.931 -20.676 1.00 83.62 351 ARG A CA 1
ATOM 2705 C C . ARG A 1 351 ? 11.490 -13.360 -22.079 1.00 83.62 351 ARG A C 1
ATOM 2707 O O . ARG A 1 351 ? 11.031 -12.220 -22.182 1.00 83.62 351 ARG A O 1
ATOM 2714 N N . PRO A 1 352 ? 11.713 -14.182 -23.127 1.00 81.12 352 PRO A N 1
ATOM 2715 C CA . PRO A 1 352 ? 11.318 -13.889 -24.502 1.00 81.12 352 PRO A CA 1
ATOM 2716 C C . PRO A 1 352 ? 9.859 -13.455 -24.649 1.00 81.12 352 PRO A C 1
ATOM 2718 O O . PRO A 1 352 ? 8.983 -13.890 -23.894 1.00 81.12 352 PRO A O 1
ATOM 2721 N N . GLY A 1 353 ? 9.575 -12.641 -25.665 1.00 80.31 353 GLY A N 1
ATOM 2722 C CA . GLY A 1 353 ? 8.206 -12.229 -25.979 1.00 80.31 353 GLY A CA 1
ATOM 2723 C C . GLY A 1 353 ? 8.097 -11.061 -26.957 1.00 80.31 353 GLY A C 1
ATOM 2724 O O . GLY A 1 353 ? 9.024 -10.770 -27.709 1.00 80.31 353 GLY A O 1
ATOM 2725 N N . ALA A 1 354 ? 6.929 -10.417 -26.975 1.00 83.81 354 ALA A N 1
ATOM 2726 C CA . ALA A 1 354 ? 6.634 -9.293 -27.860 1.00 83.81 354 ALA A CA 1
ATOM 2727 C C . ALA A 1 354 ? 6.579 -7.986 -27.060 1.00 83.81 354 ALA A C 1
ATOM 2729 O O . ALA A 1 354 ? 5.697 -7.818 -26.215 1.00 83.81 354 ALA A O 1
ATOM 2730 N N . PHE A 1 355 ? 7.486 -7.047 -27.336 1.00 83.50 355 PHE A N 1
ATOM 2731 C CA . PHE A 1 355 ? 7.649 -5.837 -26.528 1.00 83.50 355 PHE A CA 1
ATOM 2732 C C . PHE A 1 355 ? 7.696 -4.559 -27.340 1.00 83.50 355 PHE A C 1
ATOM 2734 O O . PHE A 1 355 ? 8.323 -4.466 -28.393 1.00 83.50 355 PHE A O 1
ATOM 2741 N N . LYS A 1 356 ? 7.066 -3.530 -26.779 1.00 90.50 356 LYS A N 1
ATOM 2742 C CA . LYS A 1 356 ? 7.391 -2.143 -27.085 1.00 90.50 356 LYS A CA 1
ATOM 2743 C C . LYS A 1 356 ? 7.931 -1.514 -25.819 1.00 90.50 356 LYS A C 1
ATOM 2745 O O . LYS A 1 356 ? 7.214 -1.431 -24.830 1.00 90.50 356 LYS A O 1
ATOM 2750 N N . ALA A 1 357 ? 9.184 -1.101 -25.831 1.00 92.38 357 ALA A N 1
ATOM 2751 C CA . ALA A 1 357 ? 9.812 -0.572 -24.639 1.00 92.38 357 ALA A CA 1
ATOM 2752 C C . ALA A 1 357 ? 10.463 0.776 -24.900 1.00 92.38 357 ALA A C 1
ATOM 2754 O O . ALA A 1 357 ? 11.094 0.981 -25.937 1.00 92.38 357 ALA A O 1
ATOM 2755 N N . ARG A 1 358 ? 10.311 1.690 -23.945 1.00 94.69 358 ARG A N 1
ATOM 2756 C CA . ARG A 1 358 ? 11.027 2.956 -23.903 1.00 94.69 358 ARG A CA 1
ATOM 2757 C C . ARG A 1 358 ? 11.624 3.144 -22.520 1.00 94.69 358 ARG A C 1
ATOM 2759 O O . ARG A 1 358 ? 10.900 3.220 -21.534 1.00 94.69 358 ARG A O 1
ATOM 2766 N N . HIS A 1 359 ? 12.936 3.275 -22.463 1.00 94.00 359 HIS A N 1
ATOM 2767 C CA . HIS A 1 359 ? 13.667 3.470 -21.225 1.00 94.00 359 HIS A CA 1
ATOM 2768 C C . HIS A 1 359 ? 14.446 4.772 -21.300 1.00 94.00 359 HIS A C 1
ATOM 2770 O O . HIS A 1 359 ? 15.181 4.985 -22.261 1.00 94.00 359 HIS A O 1
ATOM 2776 N N . VAL A 1 360 ? 14.265 5.641 -20.310 1.00 91.50 360 VAL A N 1
ATOM 2777 C CA . VAL A 1 360 ? 14.894 6.961 -20.260 1.00 91.50 360 VAL A CA 1
ATOM 2778 C C . VAL A 1 360 ? 15.620 7.140 -18.932 1.00 91.50 360 VAL A C 1
ATOM 2780 O O . VAL A 1 360 ? 15.001 7.004 -17.877 1.00 91.50 360 VAL A O 1
ATOM 2783 N N . ALA A 1 361 ? 16.900 7.501 -18.994 1.00 89.94 361 ALA A N 1
ATOM 2784 C CA . ALA A 1 361 ? 17.679 8.016 -17.871 1.00 89.94 361 ALA A CA 1
ATOM 2785 C C . ALA A 1 361 ? 18.151 9.438 -18.200 1.00 89.94 361 ALA A C 1
ATOM 2787 O O . ALA A 1 361 ? 18.782 9.670 -19.230 1.00 89.94 361 ALA A O 1
ATOM 2788 N N . TYR A 1 362 ? 17.793 10.413 -17.363 1.00 87.12 362 TYR A N 1
ATOM 2789 C CA . TYR A 1 362 ? 17.995 11.826 -17.693 1.00 87.12 362 TYR A CA 1
ATOM 2790 C C . TYR A 1 362 ? 19.431 12.310 -17.401 1.00 87.12 362 TYR A C 1
ATOM 2792 O O . TYR A 1 362 ? 20.102 12.758 -18.322 1.00 87.12 362 TYR A O 1
ATOM 2800 N N . ASP A 1 363 ? 19.903 12.215 -16.153 1.00 86.25 363 ASP A N 1
ATOM 2801 C CA . ASP A 1 363 ? 21.252 12.636 -15.706 1.00 86.25 363 ASP A CA 1
ATOM 2802 C C . ASP A 1 363 ? 22.165 11.442 -15.352 1.00 86.25 363 ASP A C 1
ATOM 2804 O O . ASP A 1 363 ? 23.263 11.630 -14.829 1.00 86.25 363 ASP A O 1
ATOM 2808 N N . GLY A 1 364 ? 21.689 10.207 -15.525 1.00 83.12 364 GLY A N 1
ATOM 2809 C CA . GLY A 1 364 ? 22.397 8.999 -15.098 1.00 83.12 364 GLY A CA 1
ATOM 2810 C C . GLY A 1 364 ? 22.595 7.985 -16.214 1.00 83.12 364 GLY A C 1
ATOM 2811 O O . GLY A 1 364 ? 22.263 8.225 -17.381 1.00 83.12 364 GLY A O 1
ATOM 2812 N N . TRP A 1 365 ? 23.118 6.826 -15.824 1.00 86.19 365 TRP A N 1
ATOM 2813 C CA . TRP A 1 365 ? 23.318 5.713 -16.739 1.00 86.19 365 TRP A CA 1
ATOM 2814 C C . TRP A 1 365 ? 22.099 4.809 -16.847 1.00 86.19 365 TRP A C 1
ATOM 2816 O O . TRP A 1 365 ? 21.270 4.720 -15.944 1.00 86.19 365 TRP A O 1
ATOM 2826 N N . ILE A 1 366 ? 21.987 4.127 -17.976 1.00 87.06 366 ILE A N 1
ATOM 2827 C CA . ILE A 1 366 ? 20.942 3.166 -18.274 1.00 87.06 366 ILE A CA 1
ATOM 2828 C C . ILE A 1 366 ? 21.563 1.876 -18.785 1.00 87.06 366 ILE A C 1
ATOM 2830 O O . ILE A 1 366 ? 22.337 1.877 -19.738 1.00 87.06 366 ILE A O 1
ATOM 2834 N N . ASP A 1 367 ? 21.215 0.786 -18.119 1.00 89.69 367 ASP A N 1
ATOM 2835 C CA . ASP A 1 367 ? 21.626 -0.570 -18.441 1.00 89.69 367 ASP A CA 1
ATOM 2836 C C . ASP A 1 367 ? 20.374 -1.437 -18.475 1.00 89.69 367 ASP A C 1
ATOM 2838 O O . ASP A 1 367 ? 19.704 -1.638 -17.453 1.00 89.69 367 ASP A O 1
ATOM 2842 N N . VAL A 1 368 ? 20.012 -1.887 -19.671 1.00 89.81 368 VAL A N 1
ATOM 2843 C CA . VAL A 1 368 ? 18.852 -2.752 -19.865 1.00 89.81 368 VAL A CA 1
ATOM 2844 C C . VAL A 1 368 ? 19.278 -4.056 -20.507 1.00 89.81 368 VAL A C 1
ATOM 2846 O O . VAL A 1 368 ? 19.953 -4.071 -21.534 1.00 89.81 368 VAL A O 1
ATOM 2849 N N . GLU A 1 369 ? 18.850 -5.153 -19.903 1.00 90.50 369 GLU A N 1
ATOM 2850 C CA . GLU A 1 369 ? 19.187 -6.503 -20.326 1.00 90.50 369 GLU A CA 1
ATOM 2851 C C . GLU A 1 369 ? 17.928 -7.209 -20.840 1.00 90.50 369 GLU A C 1
ATOM 2853 O O . GLU A 1 369 ? 16.925 -7.311 -20.127 1.00 90.50 369 GLU A O 1
ATOM 2858 N N . TYR A 1 370 ? 17.976 -7.675 -22.088 1.00 89.25 370 TYR A N 1
ATOM 2859 C CA . TYR A 1 370 ? 16.877 -8.356 -22.774 1.00 89.25 370 TYR A CA 1
ATOM 2860 C C . TYR A 1 370 ? 17.270 -9.786 -23.175 1.00 89.25 370 TYR A C 1
ATOM 2862 O O . TYR A 1 370 ? 18.436 -10.031 -23.474 1.00 89.25 370 TYR A O 1
ATOM 2870 N N . PRO A 1 371 ? 16.314 -10.736 -23.208 1.00 85.69 371 PRO A N 1
ATOM 2871 C CA . PRO A 1 371 ? 16.556 -12.080 -23.741 1.00 85.69 371 PRO A CA 1
ATOM 2872 C C . PRO A 1 371 ? 16.934 -12.015 -25.224 1.00 85.69 371 PRO A C 1
ATOM 2874 O O . PRO A 1 371 ? 16.458 -11.120 -25.909 1.00 85.69 371 PRO A O 1
ATOM 2877 N N . ASP A 1 372 ? 17.692 -12.986 -25.735 1.00 79.56 372 ASP A N 1
ATOM 2878 C CA . ASP A 1 372 ? 18.089 -13.045 -27.156 1.00 79.56 372 ASP A CA 1
ATOM 2879 C C . ASP A 1 372 ? 16.919 -13.098 -28.145 1.00 79.56 372 ASP A C 1
ATOM 2881 O O . ASP A 1 372 ? 17.000 -12.583 -29.261 1.00 79.56 372 ASP A O 1
ATOM 2885 N N . GLU A 1 373 ? 15.812 -13.713 -27.734 1.00 81.38 373 GLU A N 1
ATOM 2886 C CA . GLU A 1 373 ? 14.629 -13.887 -28.567 1.00 81.38 373 GLU A CA 1
ATOM 2887 C C . GLU A 1 373 ? 13.524 -12.907 -28.156 1.00 81.38 373 GLU A C 1
ATOM 2889 O O . GLU A 1 373 ? 12.905 -13.035 -27.097 1.00 81.38 373 GLU A O 1
ATOM 2894 N N . TRP A 1 374 ? 13.215 -11.934 -29.013 1.00 83.25 374 TRP A N 1
ATOM 2895 C CA . TRP A 1 374 ? 12.035 -11.083 -28.857 1.00 83.25 374 TRP A CA 1
ATOM 2896 C C . TRP A 1 374 ? 11.558 -10.522 -30.195 1.00 83.25 374 TRP A C 1
ATOM 2898 O O . TRP A 1 374 ? 12.236 -10.584 -31.217 1.00 83.25 374 TRP A O 1
ATOM 2908 N N . THR A 1 375 ? 10.366 -9.933 -30.175 1.00 84.50 375 THR A N 1
ATOM 2909 C CA . THR A 1 375 ? 9.796 -9.187 -31.303 1.00 84.50 375 THR A CA 1
ATOM 2910 C C . THR A 1 375 ? 9.356 -7.802 -30.839 1.00 84.50 375 THR A C 1
ATOM 2912 O O . THR A 1 375 ? 8.971 -7.627 -29.682 1.00 84.50 375 THR A O 1
ATOM 2915 N N . GLY A 1 376 ? 9.402 -6.808 -31.728 1.00 86.44 376 GLY A N 1
ATOM 2916 C CA . GLY A 1 376 ? 8.948 -5.446 -31.442 1.00 86.44 376 GLY A CA 1
ATOM 2917 C C . GLY A 1 376 ? 10.071 -4.414 -31.312 1.00 86.44 376 GLY A C 1
ATOM 2918 O O . GLY A 1 376 ? 11.159 -4.587 -31.852 1.00 86.44 376 GLY A O 1
ATOM 2919 N N . GLY A 1 377 ? 9.777 -3.280 -30.675 1.00 87.94 377 GLY A N 1
ATOM 2920 C CA . GLY A 1 377 ? 10.626 -2.086 -30.717 1.00 87.94 377 GLY A CA 1
ATOM 2921 C C . GLY A 1 377 ? 11.126 -1.678 -29.341 1.00 87.94 377 GLY A C 1
ATOM 2922 O O . GLY A 1 377 ? 10.318 -1.432 -28.448 1.00 87.94 377 GLY A O 1
ATOM 2923 N N . ILE A 1 378 ? 12.439 -1.555 -29.186 1.00 88.62 378 ILE A N 1
ATOM 2924 C CA . ILE A 1 378 ? 13.079 -1.118 -27.947 1.00 88.62 378 ILE A CA 1
ATOM 2925 C C . ILE A 1 378 ? 13.782 0.207 -28.202 1.00 88.62 378 ILE A C 1
ATOM 2927 O O . ILE A 1 378 ? 14.577 0.334 -29.132 1.00 88.62 378 ILE A O 1
ATOM 2931 N N . LYS A 1 379 ? 13.488 1.193 -27.359 1.00 90.00 379 LYS A N 1
ATOM 2932 C CA . LYS A 1 379 ? 14.128 2.499 -27.358 1.00 90.00 379 LYS A CA 1
ATOM 2933 C C . LYS A 1 379 ? 14.785 2.745 -26.008 1.00 90.00 379 LYS A C 1
ATOM 2935 O O . LYS A 1 379 ? 14.111 2.725 -24.983 1.00 90.00 379 LYS A O 1
ATOM 2940 N N . VAL A 1 380 ? 16.082 2.998 -26.011 1.00 85.94 380 VAL A N 1
ATOM 2941 C CA . VAL A 1 380 ? 16.866 3.310 -24.813 1.00 85.94 380 VAL A CA 1
ATOM 2942 C C . VAL A 1 380 ? 17.448 4.702 -24.997 1.00 85.94 380 VAL A C 1
ATOM 2944 O O . VAL A 1 380 ? 18.044 4.984 -26.028 1.00 85.94 380 VAL A O 1
ATOM 2947 N N . GLU A 1 381 ? 17.239 5.595 -24.041 1.00 85.38 381 GLU A N 1
ATOM 2948 C CA . GLU A 1 381 ? 17.664 6.991 -24.116 1.00 85.38 381 GLU A CA 1
ATOM 2949 C C . GLU A 1 381 ? 18.412 7.360 -22.829 1.00 85.38 381 GLU A C 1
ATOM 2951 O O . GLU A 1 381 ? 17.815 7.416 -21.756 1.00 85.38 381 GLU A O 1
ATOM 2956 N N . SER A 1 382 ? 19.709 7.648 -22.936 1.00 79.19 382 SER A N 1
ATOM 2957 C CA . SER A 1 382 ? 20.410 8.508 -21.974 1.00 79.19 382 SER A CA 1
ATOM 2958 C C . SER A 1 382 ? 20.625 9.876 -22.615 1.00 79.19 382 SER A C 1
ATOM 2960 O O . SER A 1 382 ? 20.824 9.970 -23.825 1.00 79.19 382 SER A O 1
ATOM 2962 N N . LEU A 1 383 ? 20.591 10.958 -21.842 1.00 70.12 383 LEU A N 1
ATOM 2963 C CA . LEU A 1 383 ? 20.879 12.300 -22.370 1.00 70.12 383 LEU A CA 1
ATOM 2964 C C . LEU A 1 383 ? 22.367 12.691 -22.276 1.00 70.12 383 LEU A C 1
ATOM 2966 O O . LEU A 1 383 ? 22.721 13.845 -22.536 1.00 70.12 383 LEU A O 1
ATOM 2970 N N . HIS A 1 384 ? 23.255 11.752 -21.934 1.00 62.84 384 HIS A N 1
ATOM 2971 C CA . HIS A 1 384 ? 24.718 11.931 -21.976 1.00 62.84 384 HIS A CA 1
ATOM 2972 C C . HIS A 1 384 ? 25.329 11.280 -23.244 1.00 62.84 384 HIS A C 1
ATOM 2974 O O . HIS A 1 384 ? 24.565 11.047 -24.174 1.00 62.84 384 HIS A O 1
ATOM 2980 N N . ARG A 1 385 ? 26.656 11.145 -23.442 1.00 60.44 385 ARG A N 1
ATOM 2981 C CA . ARG A 1 385 ? 27.312 10.900 -24.771 1.00 60.44 385 ARG A CA 1
ATOM 2982 C C . ARG A 1 385 ? 27.961 9.505 -24.997 1.00 60.44 385 ARG A C 1
ATOM 2984 O O . ARG A 1 385 ? 29.004 9.289 -24.402 1.00 60.44 385 ARG A O 1
ATOM 2991 N N . ARG A 1 386 ? 27.432 8.658 -25.933 1.00 61.81 386 ARG A N 1
ATOM 2992 C CA . ARG A 1 386 ? 27.856 7.317 -26.513 1.00 61.81 386 ARG A CA 1
ATOM 2993 C C . ARG A 1 386 ? 26.987 6.036 -26.284 1.00 61.81 386 ARG A C 1
ATOM 2995 O O . ARG A 1 386 ? 27.185 5.264 -25.356 1.00 61.81 386 ARG A O 1
ATOM 3002 N N . ALA A 1 387 ? 26.100 5.686 -27.198 1.00 72.56 387 ALA A N 1
ATOM 3003 C CA . ALA A 1 387 ? 25.234 4.525 -27.037 1.00 72.56 387 ALA A CA 1
ATOM 3004 C C . ALA A 1 387 ? 25.933 3.193 -27.386 1.00 72.56 387 ALA A C 1
ATOM 3006 O O . ALA A 1 387 ? 26.736 3.130 -28.329 1.00 72.56 387 ALA A O 1
ATOM 3007 N N . GLU A 1 388 ? 25.608 2.124 -26.652 1.00 78.69 388 GLU A N 1
ATOM 3008 C CA . GLU A 1 388 ? 26.149 0.776 -26.862 1.00 78.69 388 GLU A CA 1
ATOM 3009 C C . GLU A 1 388 ? 25.061 -0.300 -26.938 1.00 78.69 388 GL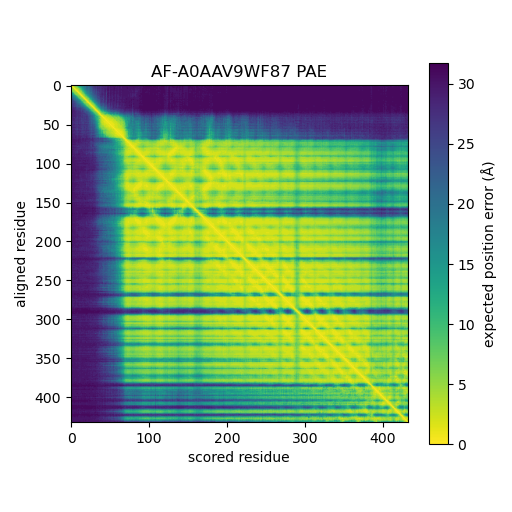U A C 1
ATOM 3011 O O . GLU A 1 388 ? 24.065 -0.262 -26.217 1.00 78.69 388 GLU A O 1
ATOM 3016 N N . ILE A 1 389 ? 25.292 -1.280 -27.815 1.00 77.75 389 ILE A N 1
ATOM 3017 C CA . ILE A 1 389 ? 24.507 -2.512 -27.941 1.00 77.75 389 ILE A CA 1
ATOM 3018 C C . ILE A 1 389 ? 25.502 -3.673 -27.834 1.00 77.75 389 ILE A C 1
ATOM 3020 O O . ILE A 1 389 ? 26.308 -3.885 -28.743 1.00 77.75 389 ILE A O 1
ATOM 3024 N N . LEU A 1 390 ? 25.472 -4.385 -26.710 1.00 81.25 390 LEU A N 1
ATOM 3025 C CA . LEU A 1 390 ? 26.453 -5.407 -26.340 1.00 81.25 390 LEU A CA 1
ATOM 3026 C C . LEU A 1 390 ? 25.825 -6.799 -26.332 1.00 81.25 390 LEU A C 1
ATOM 3028 O O . LEU A 1 390 ? 24.735 -6.978 -25.795 1.00 81.25 390 LEU A O 1
ATOM 3032 N N . GLY A 1 391 ? 26.527 -7.778 -26.894 1.00 77.94 391 GLY A N 1
ATOM 3033 C CA . GLY A 1 391 ? 26.150 -9.186 -26.880 1.00 77.94 391 GLY A CA 1
ATOM 3034 C C . GLY A 1 391 ? 26.337 -9.836 -25.509 1.00 77.94 391 GLY A C 1
ATOM 3035 O O . GLY A 1 391 ? 26.773 -9.200 -24.549 1.00 77.94 391 GLY A O 1
ATOM 3036 N N . ILE A 1 392 ? 26.040 -11.135 -25.439 1.00 78.56 392 ILE A N 1
ATOM 3037 C CA . ILE A 1 392 ? 26.154 -11.959 -24.221 1.00 78.56 392 ILE A CA 1
ATOM 3038 C C . ILE A 1 392 ? 27.595 -11.992 -23.682 1.00 78.56 392 ILE A C 1
ATOM 3040 O O . ILE A 1 392 ? 27.826 -12.067 -22.478 1.00 78.56 392 ILE A O 1
ATOM 3044 N N . ASP A 1 393 ? 28.578 -11.926 -24.578 1.00 79.31 393 ASP A N 1
ATOM 3045 C CA . ASP A 1 393 ? 30.010 -11.896 -24.273 1.00 79.31 393 ASP A CA 1
ATOM 3046 C C . ASP A 1 393 ? 30.518 -10.506 -23.844 1.00 79.31 393 ASP A C 1
ATOM 3048 O O . ASP A 1 393 ? 31.696 -10.349 -23.518 1.00 79.31 393 ASP A O 1
ATOM 3052 N N . GLY A 1 394 ? 29.641 -9.497 -23.836 1.00 77.50 394 GLY A N 1
ATOM 3053 C CA . GLY A 1 394 ? 29.975 -8.107 -23.539 1.00 77.50 394 GLY A CA 1
ATOM 3054 C C . GLY A 1 394 ? 30.658 -7.362 -24.690 1.00 77.50 394 GLY A C 1
ATOM 3055 O O . GLY A 1 394 ? 31.045 -6.209 -24.501 1.00 77.50 394 GLY A O 1
ATOM 3056 N N . ALA A 1 395 ? 30.808 -7.975 -25.870 1.00 81.69 395 ALA A N 1
ATOM 3057 C CA . ALA A 1 395 ? 31.336 -7.316 -27.062 1.00 81.69 395 ALA A CA 1
ATOM 3058 C C . ALA A 1 395 ? 30.220 -6.616 -27.859 1.00 81.69 395 ALA A C 1
ATOM 3060 O O . ALA A 1 395 ? 29.049 -6.977 -27.763 1.00 81.69 395 ALA A O 1
ATOM 3061 N N . GLU A 1 396 ? 30.559 -5.606 -28.668 1.00 79.88 396 GLU A N 1
ATOM 3062 C CA . GLU A 1 396 ? 29.577 -4.969 -29.558 1.00 79.88 396 GLU A CA 1
ATOM 3063 C C . GLU A 1 396 ? 29.050 -5.979 -30.588 1.00 79.88 396 GLU A C 1
ATOM 3065 O O . GLU A 1 396 ? 29.823 -6.668 -31.259 1.00 79.88 396 GLU A O 1
ATOM 3070 N N . VAL A 1 397 ? 27.724 -6.061 -30.717 1.00 80.69 397 VAL A N 1
ATOM 3071 C CA . VAL A 1 397 ? 27.078 -7.034 -31.608 1.00 80.69 397 VAL A CA 1
ATOM 3072 C C . VAL A 1 397 ? 27.362 -6.702 -33.075 1.00 80.69 397 VAL A C 1
ATOM 3074 O O . VAL A 1 397 ? 27.302 -5.549 -33.507 1.00 80.69 397 VAL A O 1
ATOM 3077 N N . GLY A 1 398 ? 27.627 -7.728 -33.886 1.00 73.25 398 GLY A N 1
ATOM 3078 C CA . GLY A 1 398 ? 27.751 -7.566 -35.334 1.00 73.25 398 GLY A CA 1
ATOM 3079 C C . GLY A 1 398 ? 26.454 -7.036 -35.962 1.00 73.25 398 GLY A C 1
ATOM 3080 O O . GLY A 1 398 ? 25.376 -7.561 -35.705 1.00 73.25 398 GLY A O 1
ATOM 3081 N N . GLY A 1 399 ? 26.554 -6.009 -36.813 1.00 77.38 399 GLY A N 1
ATOM 3082 C CA . GLY A 1 399 ? 25.398 -5.401 -37.491 1.00 77.38 399 GLY A CA 1
ATOM 3083 C C . GLY A 1 399 ? 24.838 -4.137 -36.828 1.00 77.38 399 GLY A C 1
ATOM 3084 O O . GLY A 1 399 ? 23.868 -3.576 -37.338 1.00 77.38 399 GLY A O 1
ATOM 3085 N N . VAL A 1 400 ? 25.453 -3.658 -35.741 1.00 81.31 400 VAL A N 1
ATOM 3086 C CA . VAL A 1 400 ? 25.163 -2.333 -35.173 1.00 81.31 400 VAL A CA 1
ATOM 3087 C C . VAL A 1 400 ? 25.547 -1.241 -36.171 1.00 81.31 400 VAL A C 1
ATOM 3089 O O . VAL A 1 400 ? 26.642 -1.242 -36.737 1.00 81.31 400 VAL A O 1
ATOM 3092 N N . VAL A 1 401 ? 24.652 -0.276 -36.366 1.00 82.06 401 VAL A N 1
ATOM 3093 C CA . VAL A 1 401 ? 24.919 0.915 -37.173 1.00 82.06 401 VAL A CA 1
ATOM 3094 C C . VAL A 1 401 ? 24.939 2.145 -36.277 1.00 82.06 401 VAL A C 1
ATOM 3096 O O . VAL A 1 401 ? 24.056 2.331 -35.441 1.00 82.06 401 VAL A O 1
ATOM 3099 N N . ARG A 1 402 ? 25.954 2.995 -36.460 1.00 82.06 402 ARG A N 1
ATOM 3100 C CA . ARG A 1 402 ? 26.185 4.203 -35.660 1.00 82.06 402 ARG A CA 1
ATOM 3101 C C . ARG A 1 402 ? 25.951 5.459 -36.501 1.00 82.06 402 ARG A C 1
ATOM 3103 O O . ARG A 1 402 ? 26.527 5.600 -37.578 1.00 82.06 402 ARG A O 1
ATOM 3110 N N . GLU A 1 403 ? 25.131 6.383 -36.008 1.00 80.62 403 GLU A N 1
ATOM 3111 C CA . GLU A 1 403 ? 24.885 7.686 -36.638 1.00 80.62 403 GLU A CA 1
ATOM 3112 C C . GLU A 1 403 ? 25.750 8.792 -36.014 1.00 80.62 403 GLU A C 1
ATOM 3114 O O . GLU A 1 403 ? 26.259 8.667 -34.899 1.00 80.62 403 GLU A O 1
ATOM 3119 N N . ARG A 1 404 ? 25.900 9.917 -36.731 1.00 64.19 404 ARG A N 1
ATOM 3120 C CA . ARG A 1 404 ? 26.762 11.052 -36.333 1.00 64.19 404 ARG A CA 1
ATOM 3121 C C . ARG A 1 404 ? 26.369 11.717 -35.005 1.00 64.19 404 ARG A C 1
ATOM 3123 O O . ARG A 1 404 ? 27.184 12.438 -34.443 1.00 64.19 404 ARG A O 1
ATOM 3130 N N . GLU A 1 405 ? 25.161 11.470 -34.504 1.00 64.88 405 GLU A N 1
ATOM 3131 C CA . GLU A 1 405 ? 24.611 12.081 -33.283 1.00 64.88 405 GLU A CA 1
ATOM 3132 C C . GLU A 1 405 ? 24.701 11.167 -32.046 1.00 64.88 405 GLU A C 1
ATOM 3134 O O . GLU A 1 405 ? 24.045 11.411 -31.038 1.00 64.88 405 GLU A O 1
ATOM 3139 N N . GLY A 1 406 ? 25.503 10.095 -32.099 1.00 68.25 406 GLY A N 1
ATOM 3140 C CA . GLY A 1 406 ? 25.660 9.164 -30.973 1.00 68.25 406 GLY A CA 1
ATOM 3141 C C . GLY A 1 406 ? 24.505 8.170 -30.819 1.00 68.25 406 GLY A C 1
ATOM 3142 O O . GLY A 1 406 ? 24.487 7.399 -29.866 1.00 68.25 406 GLY A O 1
ATOM 3143 N N . LYS A 1 407 ? 23.566 8.158 -31.773 1.00 77.94 407 LYS A N 1
ATOM 3144 C CA . LYS A 1 407 ? 22.526 7.138 -31.907 1.00 77.94 407 LYS A CA 1
ATOM 3145 C C . LYS A 1 407 ? 23.115 5.861 -32.502 1.00 77.94 407 LYS A C 1
ATOM 3147 O O . LYS A 1 407 ? 23.829 5.917 -33.506 1.00 77.94 407 LYS A O 1
ATOM 3152 N N . VAL A 1 408 ? 22.760 4.714 -31.933 1.00 81.19 408 VAL A N 1
ATOM 3153 C CA . VAL A 1 408 ? 23.036 3.399 -32.519 1.00 81.19 408 VAL A CA 1
ATOM 3154 C C . VAL A 1 408 ? 21.752 2.609 -32.700 1.00 81.19 408 VAL A C 1
ATOM 3156 O O . VAL A 1 408 ? 20.792 2.766 -31.942 1.00 81.19 408 VAL A O 1
ATOM 3159 N N . TYR A 1 409 ? 21.718 1.766 -33.723 1.00 83.31 409 TYR A N 1
ATOM 3160 C CA . TYR A 1 409 ? 20.587 0.888 -33.972 1.00 83.31 409 TYR A CA 1
ATOM 3161 C C . TYR A 1 409 ? 21.030 -0.499 -34.406 1.00 83.31 409 TYR A C 1
ATOM 3163 O O . TYR A 1 409 ? 22.059 -0.672 -35.059 1.00 83.31 409 TYR A O 1
ATOM 3171 N N . LEU A 1 410 ? 20.206 -1.478 -34.050 1.00 81.12 410 LEU A N 1
ATOM 3172 C CA . LEU A 1 410 ? 20.344 -2.865 -34.457 1.00 81.12 410 LEU A CA 1
ATOM 3173 C C . LEU A 1 410 ? 18.976 -3.364 -34.920 1.00 81.12 410 LEU A C 1
ATOM 3175 O O . LEU A 1 410 ? 17.980 -3.249 -34.199 1.00 81.12 410 LEU A O 1
ATOM 3179 N N . ASN A 1 411 ? 18.936 -3.920 -36.127 1.00 75.62 411 ASN A N 1
ATOM 3180 C CA . ASN A 1 411 ? 17.814 -4.745 -36.555 1.00 75.62 411 ASN A CA 1
ATOM 3181 C C . ASN A 1 411 ? 18.094 -6.155 -36.032 1.00 75.62 411 ASN A C 1
ATOM 3183 O O . ASN A 1 411 ? 19.112 -6.746 -36.392 1.00 75.62 411 ASN A O 1
ATOM 3187 N N . GLY A 1 412 ? 17.239 -6.657 -35.144 1.00 61.44 412 GLY A N 1
ATOM 3188 C CA . GLY A 1 412 ? 17.351 -8.017 -34.628 1.00 61.44 412 GLY A CA 1
ATOM 3189 C C . GLY A 1 412 ? 17.146 -9.055 -35.735 1.00 61.44 412 GLY A C 1
ATOM 3190 O O . GLY A 1 412 ? 16.678 -8.742 -36.832 1.00 61.44 412 GLY A O 1
ATOM 3191 N N . GLN A 1 413 ? 17.486 -10.315 -35.458 1.00 54.03 413 GLN A N 1
ATOM 3192 C CA . GLN A 1 413 ? 17.012 -11.422 -36.289 1.00 54.03 413 GLN A CA 1
ATOM 3193 C C . GLN A 1 413 ? 15.521 -11.647 -35.983 1.00 54.03 413 GLN A C 1
ATOM 3195 O O . GLN A 1 413 ? 15.158 -11.916 -34.843 1.00 54.03 413 GLN A O 1
ATOM 3200 N N . GLY A 1 414 ? 14.647 -11.492 -36.983 1.00 53.91 414 GLY A N 1
ATOM 3201 C CA . GLY A 1 414 ? 13.194 -11.392 -36.771 1.00 53.91 414 GLY A CA 1
ATOM 3202 C C . GLY A 1 414 ? 12.730 -9.938 -36.619 1.00 53.91 414 GLY A C 1
ATOM 3203 O O . GLY A 1 414 ? 13.533 -9.018 -36.694 1.00 53.91 414 GLY A O 1
ATOM 3204 N N . GLU A 1 415 ? 11.429 -9.693 -36.453 1.00 61.44 415 GLU A N 1
ATOM 3205 C CA . GLU A 1 415 ? 10.795 -8.353 -36.465 1.00 61.44 415 GLU A CA 1
ATOM 3206 C C . GLU A 1 415 ? 11.199 -7.409 -35.294 1.00 61.44 415 GLU A C 1
ATOM 3208 O O . GLU A 1 415 ? 10.455 -6.496 -34.928 1.00 61.44 415 GLU A O 1
ATOM 3213 N N . GLY A 1 416 ? 12.349 -7.633 -34.653 1.00 74.06 416 GLY A N 1
ATOM 3214 C CA . GLY A 1 416 ? 12.886 -6.843 -33.547 1.00 74.06 416 GLY A CA 1
ATOM 3215 C C . GLY A 1 416 ? 13.731 -5.650 -34.011 1.00 74.06 416 GLY A C 1
ATOM 3216 O O . GLY A 1 416 ? 14.557 -5.772 -34.914 1.00 74.06 416 GLY A O 1
ATOM 3217 N N . ARG A 1 417 ? 13.576 -4.490 -33.364 1.00 83.69 417 ARG A N 1
ATOM 3218 C CA . ARG A 1 417 ? 14.407 -3.294 -33.591 1.00 83.69 417 ARG A CA 1
ATOM 3219 C C . ARG A 1 417 ? 14.833 -2.668 -32.268 1.00 83.69 417 ARG A C 1
ATOM 3221 O O . ARG A 1 417 ? 13.987 -2.425 -31.409 1.00 83.69 417 ARG A O 1
ATOM 3228 N N . VAL A 1 418 ? 16.118 -2.343 -32.145 1.00 83.25 418 VAL A N 1
ATOM 3229 C CA . VAL A 1 418 ? 16.678 -1.591 -31.014 1.00 83.25 418 VAL A CA 1
ATOM 3230 C C . VAL A 1 418 ? 17.190 -0.246 -31.507 1.00 83.25 418 VAL A C 1
ATOM 3232 O O . VAL A 1 418 ? 17.934 -0.178 -32.485 1.00 83.25 418 VAL A O 1
ATOM 3235 N N . GLU A 1 419 ? 16.804 0.824 -30.820 1.00 85.50 419 GLU A N 1
ATOM 3236 C CA . GLU A 1 419 ? 17.390 2.153 -30.962 1.00 85.50 419 GLU A CA 1
ATOM 3237 C C . GLU A 1 419 ? 17.926 2.608 -29.607 1.00 85.50 419 GLU A C 1
ATOM 3239 O O . GLU A 1 419 ? 17.168 2.726 -28.645 1.00 85.50 419 GLU A O 1
ATOM 3244 N N . VAL A 1 420 ? 19.221 2.897 -29.534 1.00 76.81 420 VAL A N 1
ATOM 3245 C CA . VAL A 1 420 ? 19.850 3.447 -28.332 1.00 76.81 420 VAL A CA 1
ATOM 3246 C C . VAL A 1 420 ? 20.353 4.849 -28.658 1.00 76.81 420 VAL A C 1
ATOM 3248 O O . VAL A 1 420 ? 21.075 5.062 -29.632 1.00 76.81 420 VAL A O 1
ATOM 3251 N N . PHE A 1 421 ? 19.933 5.815 -27.855 1.00 79.12 421 PHE A N 1
ATOM 3252 C CA . PHE A 1 421 ? 20.298 7.217 -27.948 1.00 79.12 421 PHE A CA 1
ATOM 3253 C C . PHE A 1 421 ? 21.084 7.614 -26.709 1.00 79.12 421 PHE A C 1
ATOM 3255 O O . PHE A 1 421 ? 20.742 7.222 -25.594 1.00 79.12 421 PHE A O 1
ATOM 3262 N N . GLY A 1 422 ? 22.098 8.442 -26.920 1.00 63.16 422 GLY A N 1
ATOM 3263 C CA . GLY A 1 422 ? 22.892 9.016 -25.846 1.00 63.16 422 GLY A CA 1
ATOM 3264 C C . GLY A 1 422 ? 24.279 8.433 -25.786 1.00 63.16 422 GLY A C 1
ATOM 3265 O O . GLY A 1 422 ? 24.815 7.990 -26.792 1.00 63.16 422 GLY A O 1
ATOM 3266 N N . GLY A 1 423 ? 24.858 8.468 -24.595 1.00 58.81 423 GLY A N 1
ATOM 3267 C CA . GLY A 1 423 ? 25.536 7.362 -23.946 1.00 58.81 423 GLY A CA 1
ATOM 3268 C C . GLY A 1 423 ? 26.876 7.623 -23.248 1.00 58.81 423 GLY A C 1
ATOM 3269 O O . GLY A 1 423 ? 26.893 8.554 -22.488 1.00 58.81 423 GLY A O 1
ATOM 3270 N N . GLU A 1 424 ? 27.929 6.806 -23.362 1.00 52.47 424 GLU A N 1
ATOM 3271 C CA . GLU A 1 424 ? 28.900 6.326 -22.350 1.00 52.47 424 GLU A CA 1
ATOM 3272 C C . GLU A 1 424 ? 28.136 5.676 -21.198 1.00 52.47 424 GLU A C 1
ATOM 3274 O O . GLU A 1 424 ? 28.435 4.565 -20.785 1.00 52.47 424 GLU A O 1
ATOM 3279 N N . ASP A 1 425 ? 27.013 6.283 -20.863 1.00 68.00 425 ASP A N 1
ATOM 3280 C CA . ASP A 1 425 ? 26.035 5.927 -19.874 1.00 68.00 425 ASP A CA 1
ATOM 3281 C C . ASP A 1 425 ? 24.770 5.263 -20.472 1.00 68.00 425 ASP A C 1
ATOM 3283 O O . ASP A 1 425 ? 23.775 5.155 -19.772 1.00 68.00 425 ASP A O 1
ATOM 3287 N N . ALA A 1 426 ? 24.732 4.833 -21.746 1.00 74.69 426 ALA A N 1
ATOM 3288 C CA . ALA A 1 426 ? 23.576 4.106 -22.313 1.00 74.69 426 ALA A CA 1
ATOM 3289 C C . ALA A 1 426 ? 23.961 2.769 -22.934 1.00 74.69 426 ALA A C 1
ATOM 3291 O O . ALA A 1 426 ? 24.542 2.727 -24.020 1.00 74.69 426 ALA A O 1
ATOM 3292 N N . VAL A 1 427 ? 23.562 1.688 -22.269 1.00 79.06 427 VAL A N 1
ATOM 3293 C CA . VAL A 1 427 ? 23.914 0.319 -22.625 1.00 79.06 427 VAL A CA 1
ATOM 3294 C C . VAL A 1 427 ? 22.654 -0.537 -22.761 1.00 79.06 427 VAL A C 1
ATOM 3296 O O . VAL A 1 427 ? 21.817 -0.614 -21.863 1.00 79.06 427 VAL A O 1
ATOM 3299 N N . PHE A 1 428 ? 22.536 -1.205 -23.905 1.00 80.19 428 PHE A N 1
ATOM 3300 C CA . PHE A 1 428 ? 21.621 -2.321 -24.121 1.00 80.19 428 PHE A CA 1
ATOM 3301 C C . PHE A 1 428 ? 22.431 -3.620 -24.151 1.00 80.19 428 PHE A C 1
ATOM 3303 O O . PHE A 1 428 ? 23.407 -3.699 -24.899 1.00 80.19 428 PHE A O 1
ATOM 3310 N N . ARG A 1 429 ? 22.030 -4.637 -23.379 1.00 84.69 429 ARG A N 1
ATOM 3311 C CA . ARG A 1 429 ? 22.682 -5.954 -23.351 1.00 84.69 429 ARG A CA 1
ATOM 3312 C C . ARG A 1 429 ? 21.735 -7.090 -23.712 1.00 84.69 429 ARG A C 1
ATOM 3314 O O . ARG A 1 429 ? 20.556 -7.075 -23.362 1.00 84.69 429 ARG A O 1
ATOM 3321 N N . PHE A 1 430 ? 22.298 -8.092 -24.371 1.00 76.25 430 PHE A N 1
ATOM 3322 C CA . PHE A 1 430 ? 21.677 -9.392 -24.595 1.00 76.25 430 PHE A CA 1
ATOM 3323 C C . PHE A 1 430 ? 21.968 -10.346 -23.427 1.00 76.25 430 PHE A C 1
ATOM 3325 O O . PHE A 1 430 ? 23.081 -10.356 -22.896 1.00 76.25 430 PHE A O 1
ATOM 3332 N N . ARG A 1 431 ? 20.976 -11.153 -23.041 1.00 77.94 431 ARG A N 1
ATOM 3333 C CA . ARG A 1 431 ? 21.069 -12.156 -21.976 1.00 77.94 431 ARG A CA 1
ATOM 3334 C C . ARG A 1 431 ? 21.181 -13.566 -22.544 1.00 77.94 431 ARG A C 1
ATOM 3336 O O . ARG A 1 431 ? 20.282 -13.994 -23.268 1.00 77.94 431 ARG A O 1
ATOM 3343 N N . GLY A 1 432 ? 22.228 -14.277 -22.118 1.00 58.09 432 GLY A N 1
ATOM 3344 C CA . GLY A 1 432 ? 22.477 -15.685 -22.452 1.00 58.09 432 GLY A CA 1
ATOM 3345 C C . GLY A 1 432 ? 21.789 -16.713 -21.571 1.00 58.09 432 GLY A C 1
ATOM 3346 O O . GLY A 1 432 ? 21.218 -16.345 -20.513 1.00 58.09 432 GLY A O 1
#

Radius of gyration: 39.46 Å; Cα contacts (8 Å, |Δi|>4): 1162; chains: 1; bounding box: 123×63×126 Å

Mean predicted aligned error: 12.72 Å

Secondary structure (DSSP, 8-state):
--------------------------------------HHHHHHHHHHHHHHHHHHHHHHHHHHHHHT-SS--PPPPPTTSEEEEEEEEE--SS-EEEEE--GGG-TT-EEEEEEEEE--TT-SSSEEEEEEEEESSHHHHTTEEEEE-SSEEEEEE--SS-----TT--EEEEEEEEEPTT-EEEEEEEEESSS-EEE-TT--EEEEEEEEEESS-EEE---TTEEEEEEEEEESSSPEEEEEEEEEEEEEEETTS-EEEEEEE-SS----EEEEESS-EEEE--TT--S----EEEEEESSS-EEEEEEE-SEEEEEETTS-EEEEEEE-SEEEEEEEESS-EEEEE-S-EEEEEEEEESSS-EEEEEES-EEEEEEEEEEEEEEEEE-TTSSBPTT-EE-TTS-EEEEPSSSEEEEEEEEEEEEEEEE-